Protein AF-A0A3P7EL48-F1 (afdb_monomer)

InterPro domains:
  IPR023753 FAD/NAD(P)-binding domain [PF07992] (9-101)
  IPR023753 FAD/NAD(P)-binding domain [PF07992] (295-344)
  IPR036188 FAD/NAD(P)-binding domain superfamily [G3DSA:3.50.50.60] (10-26)
  IPR036188 FAD/NAD(P)-binding domain superfamily [G3DSA:3.50.50.60] (27-103)
  IPR036188 FAD/NAD(P)-binding domain superfamily [G3DSA:3.50.50.60] (239-256)
  IPR036188 FAD/NAD(P)-binding domain superfamily [G3DSA:3.50.50.60] (257-352)
  IPR036188 FAD/NAD(P)-binding domain superfamily [SSF51905] (9-351)
  IPR050260 FAD-dependent oxidoreductase [PTHR43429] (9-381)

Solvent-accessible surface area (backbone atoms only — not comparable to full-atom values): 25720 Å² total; per-residue (Å²): 119,47,68,42,90,94,37,65,92,62,54,45,83,68,87,62,49,72,47,65,60,24,55,32,67,44,57,87,55,77,93,39,94,52,50,42,54,70,56,24,55,54,38,48,52,52,50,42,61,59,34,39,75,20,58,31,34,36,35,37,32,43,40,69,68,29,50,39,50,68,58,58,50,36,26,29,30,36,40,36,36,21,68,40,94,51,58,36,57,91,77,34,55,66,67,59,29,51,51,44,53,54,52,28,53,54,51,53,54,50,65,52,62,60,74,82,78,73,80,94,71,80,86,76,70,78,80,79,82,91,75,80,79,83,49,70,40,75,62,73,95,80,73,100,66,96,66,93,49,82,35,74,63,60,93,83,72,41,78,77,51,60,73,68,67,71,69,50,68,63,59,95,65,65,64,66,97,59,78,46,44,23,59,40,61,81,67,69,57,90,45,44,65,44,78,44,60,64,24,48,81,69,46,79,30,46,58,66,55,42,68,72,65,73,66,66,67,64,54,56,58,100,92,41,64,51,61,60,89,88,58,78,89,78,43,76,28,32,39,33,30,70,78,74,53,25,40,63,19,62,36,35,40,31,34,70,48,63,30,24,31,62,43,77,44,89,58,97,62,82,77,77,78,68,77,64,99,45,87,76,62,47,78,46,53,69,88,66,58,64,46,62,48,54,71,92,79,33,26,18,40,28,15,44,86,48,18,32,33,70,35,88,51,36,28,30,19,29,39,20,28,28,86,60,47,81,83,69,56,94,68,67,76,93,66,87,40,71,66,51,25,51,52,35,39,54,43,28,54,45,24,58,52,25,57,71,76,76,46,81,54,81,74,63,68,67,79,79,58,45,75,46,74,52,66,52,60,91,32,46,41,53,41,62,67,64,53,82,70,50,61,78,70,73,60,86,74,77,72,57,75,61,69,99,69,72,100,69,88,78,78,79,88,83,82,88,83,77,80,80,80,78,78,80,81,138

Sequence (426 aa):
MVHLVRRPNQPLKYGRICIATGGVPRPIIPHHPLVLTLRDTESVTHFRSRLSSARRVVLVGNGGIATEVAYEIKGCQVIWVVKHENISVPFLDPAASQFLLQSGLAKRQRATGGAANVGNGNGKSETAPLIRTLRYTLANRNSGGSTFQLVPAHDGTGAKEASKSTGSALGPDWTQGQRFAGIMEEGTLNRPLKVVYKCQVDQILSPSEFAESGDTAVESDSEGPLLPSVCPKSWPLYVRLSNGECYGADFVISAIGVEANLISSTSTAFPTFAVPSAPCPVVLEAQDGIATASIAEGGGVVVNEMMQSSVPEVYAAGDCAFAGWRPKAPHWFQMRLWSQARQTAFQAAKSMFYHTIGEEAPLDFSFEIFTHVTHFFGFKLHLPQLPNYVMHFGIILFIIFTHTKTQSWHRAEWFQRRGNECMGKS

Secondary structure (DSSP, 8-state):
-EEETTEEEEEEP-SSEEE---EEE--SSTT-TTEEE--BHHHHHHHHHHHTT-SEEEEE--SHHHHHHHHH-BSSEEEEE-SSSSTTTTT--HHHHHHHHHHHHHHHHHHHHGGGS--S-----PPPPS-----EEEPPS-SS-----EEE--TTTGGGTTTT---PBP-TTTTTT---B-SSPTTS-S-SEEEE-S--EEEEE-HHHHHHHT--B--EETTEESS-TTS----SEEEEETTS-EEEESEEEE-S-EEESEEEE-SSS-------SSSSPEEEEGGG---B--GGGT--EEE-TTSB-SSTTEEE-GGGEEE--SSPPTT------HHHHHHHHHHHHHHHHHHHHT-PPPPPGGGTS-EEEEEETTEEEEEE---GGGGGGT-------B-SSS---------SSSSSSSSS--

pLDDT: mean 74.4, std 23.66, range [23.0, 98.62]

Nearest PDB structures (foldseek):
  8orj-assembly1_B  TM=9.107E-01  e=1.467E-26  Homo sapiens
  6zk7-assembly1_AAAA  TM=7.798E-01  e=2.783E-20  Homo sapiens
  4h4p-assembly1_A  TM=7.765E-01  e=6.259E-09  Acidovorax sp. KKS102
  1ebd-assembly1_B  TM=7.783E-01  e=4.380E-07  Geobacillus stearothermophilus
  3lsk-assembly1_C  TM=3.151E-01  e=1.899E+00  Trametes ochracea

Foldseek 3Di:
DAADPVHNPDGDDDQFDAAEQAWDFDWPDPPDPQEAEAWWPVSVVVLLVLQAAWAEEEEEAQADVSLAVLLQEFQHAYAYEEQAPFHNQQFDDRVRRVVLVVLLLVVLLCVLPVPPDDDDDDDDPDDDDPDDPFDWDFPDPPDDDPDTDTDGDDPPPCPVVVVVDTDDTDAQCNCPPPHNYYNHDRNQFPRRYDYDYNKHFPDKDAPVRCVVVPADADQADPVGGRHPPPDDPDARIWTQMPVRHIHGTPGYYYPHDIAALEAEPPDPDDDPCPPPSGPPGHYDYPVNQFDWDDVVLRIAGEAELLQATSDRSYGYAANRYDDPYPPDDPFDDDDRHPVRRVQRVVSNVQQNVQVVVVHGRDHDCCRVWPWDWHAGSNWIFIGISGPPVCVVVVPDDDRDTDDPDDPDPPDPPDDDPPPPPPPDDD

Radius of gyration: 24.63 Å; Cα contacts (8 Å, |Δi|>4): 661; chains: 1; bounding box: 68×72×70 Å

Mean predicted aligned error: 13.14 Å

Structure (mmCIF, N/CA/C/O backbone):
data_AF-A0A3P7EL48-F1
#
_entry.id   AF-A0A3P7EL48-F1
#
loop_
_atom_site.group_PDB
_atom_site.id
_atom_site.type_symbol
_atom_site.label_atom_id
_atom_site.label_alt_id
_atom_site.label_comp_id
_atom_site.label_asym_id
_atom_site.label_entity_id
_atom_site.label_seq_id
_atom_site.pdbx_PDB_ins_code
_atom_site.Cartn_x
_atom_site.Cartn_y
_atom_site.Cartn_z
_atom_site.occupancy
_atom_site.B_iso_or_equiv
_atom_site.auth_seq_id
_atom_site.auth_comp_id
_atom_site.auth_asym_id
_atom_site.auth_atom_id
_atom_site.pdbx_PDB_model_num
ATOM 1 N N . MET A 1 1 ? 17.675 -15.674 -21.363 1.00 86.44 1 MET A N 1
ATOM 2 C CA . MET A 1 1 ? 16.658 -16.759 -21.433 1.00 86.44 1 MET A CA 1
ATOM 3 C C . MET A 1 1 ? 15.701 -16.590 -20.265 1.00 86.44 1 MET A C 1
ATOM 5 O O . MET A 1 1 ? 16.133 -16.055 -19.260 1.00 86.44 1 MET A O 1
ATOM 9 N N . VAL A 1 2 ? 14.442 -17.026 -20.359 1.00 86.81 2 VAL A N 1
ATOM 10 C CA . VAL A 1 2 ? 13.532 -17.059 -19.195 1.00 86.81 2 VAL A CA 1
ATOM 11 C C . VAL A 1 2 ? 13.214 -18.499 -18.830 1.00 86.81 2 VAL A C 1
ATOM 13 O O . VAL A 1 2 ? 12.653 -19.233 -19.644 1.00 86.81 2 VAL A O 1
ATOM 16 N N . HIS A 1 3 ? 13.531 -18.890 -17.600 1.00 86.50 3 HIS A N 1
ATOM 17 C CA . HIS A 1 3 ? 13.187 -20.200 -17.061 1.00 86.50 3 HIS A CA 1
ATOM 18 C C . HIS A 1 3 ? 11.850 -20.114 -16.329 1.00 86.50 3 HIS A C 1
ATOM 20 O O . HIS A 1 3 ? 11.686 -19.361 -15.373 1.00 86.50 3 HIS A O 1
ATOM 26 N N . LEU A 1 4 ? 10.864 -20.880 -16.791 1.00 84.44 4 LEU A N 1
ATOM 27 C CA . LEU A 1 4 ? 9.574 -20.965 -16.116 1.00 84.44 4 LEU A CA 1
ATOM 28 C C . LEU A 1 4 ? 9.647 -22.055 -15.049 1.00 84.44 4 LEU A C 1
ATOM 30 O O . LEU A 1 4 ? 10.022 -23.181 -15.364 1.00 84.44 4 LEU A O 1
ATOM 34 N N . VAL A 1 5 ? 9.196 -21.769 -13.824 1.00 78.75 5 VAL A N 1
ATOM 35 C CA . VAL A 1 5 ? 9.217 -22.729 -12.696 1.00 78.75 5 VAL A CA 1
ATOM 36 C C . VAL A 1 5 ? 8.576 -24.074 -13.061 1.00 78.75 5 VAL A C 1
ATOM 38 O O . VAL A 1 5 ? 9.077 -25.130 -12.697 1.00 78.75 5 VAL A O 1
ATOM 41 N N . ARG A 1 6 ? 7.485 -24.058 -13.838 1.00 79.62 6 ARG A N 1
ATOM 42 C CA . ARG A 1 6 ? 6.788 -25.282 -14.278 1.00 79.62 6 ARG A CA 1
ATOM 43 C C . ARG A 1 6 ? 7.460 -26.003 -15.454 1.00 79.62 6 ARG A C 1
ATOM 45 O O . ARG A 1 6 ? 7.036 -27.099 -15.803 1.00 79.62 6 ARG A O 1
ATOM 52 N N . ARG A 1 7 ? 8.438 -25.379 -16.117 1.00 84.06 7 ARG A N 1
ATOM 53 C CA . ARG A 1 7 ? 9.150 -25.900 -17.299 1.00 84.06 7 ARG A CA 1
ATOM 54 C C . ARG A 1 7 ? 10.636 -25.488 -17.266 1.00 84.06 7 ARG A C 1
ATOM 56 O O . ARG A 1 7 ? 11.090 -24.803 -18.184 1.00 84.06 7 ARG A O 1
ATOM 63 N N . PRO A 1 8 ? 11.408 -25.898 -16.241 1.00 78.56 8 PRO A N 1
ATOM 64 C CA . PRO A 1 8 ? 12.780 -25.416 -16.042 1.00 78.56 8 PRO A CA 1
ATOM 65 C C . PRO A 1 8 ? 13.714 -25.789 -17.203 1.00 78.56 8 PRO A C 1
ATOM 67 O O . PRO A 1 8 ? 14.581 -25.004 -17.582 1.00 78.56 8 PRO A O 1
ATOM 70 N N . ASN A 1 9 ? 13.464 -26.947 -17.825 1.00 88.25 9 ASN A N 1
ATOM 71 C CA . ASN A 1 9 ? 14.256 -27.497 -18.929 1.00 88.25 9 ASN A CA 1
ATOM 72 C C . ASN A 1 9 ? 13.813 -27.004 -20.320 1.00 88.25 9 ASN A C 1
ATOM 74 O O . ASN A 1 9 ? 14.367 -27.433 -21.327 1.00 88.25 9 ASN A O 1
ATOM 78 N N . GLN A 1 10 ? 12.798 -26.139 -20.402 1.00 89.75 10 GLN A N 1
ATOM 79 C CA . GLN A 1 10 ? 12.316 -25.562 -21.663 1.00 89.75 10 GLN A CA 1
ATOM 80 C C . GLN A 1 10 ? 12.237 -24.036 -21.537 1.00 89.75 10 GLN A C 1
ATOM 82 O O . GLN A 1 10 ? 11.141 -23.472 -21.455 1.00 89.75 10 GLN A O 1
ATOM 87 N N . PRO A 1 11 ? 13.396 -23.359 -21.475 1.00 89.06 11 PRO A N 1
ATOM 88 C CA . PRO A 1 11 ? 13.432 -21.918 -21.310 1.00 89.06 11 PRO A CA 1
ATOM 89 C C . PRO A 1 11 ? 12.919 -21.182 -22.551 1.00 89.06 11 PRO A C 1
ATOM 91 O O . PRO A 1 11 ? 13.138 -21.599 -23.692 1.00 89.06 11 PRO A O 1
ATOM 94 N N . LEU A 1 12 ? 12.277 -20.038 -22.326 1.00 90.69 12 LEU A N 1
ATOM 95 C CA . LEU A 1 12 ? 11.834 -19.145 -23.388 1.00 90.69 12 LEU A CA 1
ATOM 96 C C . LEU A 1 12 ? 13.003 -18.284 -23.879 1.00 90.69 12 LEU A C 1
ATOM 98 O O . LEU A 1 12 ? 13.719 -17.656 -23.091 1.00 90.69 12 LEU A O 1
ATOM 102 N N . LYS A 1 13 ? 13.167 -18.242 -25.203 1.00 92.69 13 LYS A N 1
ATOM 103 C CA . LYS A 1 13 ? 14.054 -17.300 -25.892 1.00 92.69 13 LYS A CA 1
ATOM 104 C C . LYS A 1 13 ? 13.316 -15.981 -26.090 1.00 92.69 13 LYS A C 1
ATOM 106 O O . LYS A 1 13 ? 12.135 -15.980 -26.424 1.00 92.69 13 LYS A O 1
ATOM 111 N N . TYR A 1 14 ? 14.023 -14.874 -25.925 1.00 92.94 14 TYR A N 1
ATOM 112 C CA . TYR A 1 14 ? 13.526 -13.540 -26.236 1.00 92.94 14 TYR A CA 1
ATOM 113 C C . TYR A 1 14 ? 14.597 -12.780 -27.011 1.00 92.94 14 TYR A C 1
ATOM 115 O O . TYR A 1 14 ? 15.785 -13.007 -26.796 1.00 92.94 14 TYR A O 1
ATOM 123 N N . GLY A 1 15 ? 14.171 -11.888 -27.906 1.00 93.12 15 GLY A N 1
ATOM 124 C CA . GLY A 1 15 ? 15.061 -10.857 -28.445 1.00 93.12 15 GLY A CA 1
ATOM 125 C C . GLY A 1 15 ? 15.223 -9.721 -27.439 1.00 93.12 15 GLY A C 1
ATOM 126 O O . GLY A 1 15 ? 16.333 -9.327 -27.117 1.00 93.12 15 GLY A O 1
ATOM 127 N N . ARG A 1 16 ? 14.101 -9.249 -26.884 1.00 93.94 16 ARG A N 1
ATOM 128 C CA . ARG A 1 16 ? 14.040 -8.282 -25.781 1.00 93.94 16 ARG A CA 1
ATOM 129 C C . ARG A 1 16 ? 12.898 -8.647 -24.843 1.00 93.94 16 ARG A C 1
ATOM 131 O O . ARG A 1 16 ? 11.916 -9.248 -25.283 1.00 93.94 16 ARG A O 1
ATOM 138 N N . ILE A 1 17 ? 13.013 -8.277 -23.576 1.00 95.44 17 ILE A N 1
ATOM 139 C CA . ILE A 1 17 ? 12.009 -8.568 -22.553 1.00 95.44 17 ILE A CA 1
ATOM 140 C C . ILE A 1 17 ? 11.779 -7.356 -21.656 1.00 95.44 17 ILE A C 1
ATOM 142 O O . ILE A 1 17 ? 12.713 -6.629 -21.340 1.00 95.44 17 ILE A O 1
ATOM 146 N N . CYS A 1 18 ? 10.532 -7.154 -21.232 1.00 95.94 18 CYS A N 1
ATOM 147 C CA . CYS A 1 18 ? 10.174 -6.173 -20.216 1.00 95.94 18 CYS A CA 1
ATOM 148 C C . CYS A 1 18 ? 9.640 -6.894 -18.973 1.00 95.94 18 CYS A C 1
ATOM 150 O O . CYS A 1 18 ? 8.696 -7.682 -19.061 1.00 95.94 18 CYS A O 1
ATOM 152 N N . ILE A 1 19 ? 10.250 -6.627 -17.820 1.00 93.94 19 ILE A N 1
ATOM 153 C CA . ILE A 1 19 ? 9.810 -7.104 -16.512 1.00 93.94 19 ILE A CA 1
ATOM 154 C C . ILE A 1 19 ? 8.735 -6.141 -16.002 1.00 93.94 19 ILE A C 1
ATOM 156 O O . ILE A 1 19 ? 9.000 -4.964 -15.768 1.00 93.94 19 ILE A O 1
ATOM 160 N N . ALA A 1 20 ? 7.519 -6.653 -15.829 1.00 92.69 20 ALA A N 1
ATOM 161 C CA . ALA A 1 20 ? 6.360 -5.896 -15.354 1.00 92.69 20 ALA A CA 1
ATOM 162 C C . ALA A 1 20 ? 5.613 -6.671 -14.252 1.00 92.69 20 ALA A C 1
ATOM 164 O O . ALA A 1 20 ? 4.391 -6.805 -14.279 1.00 92.69 20 ALA A O 1
ATOM 165 N N . THR A 1 21 ? 6.356 -7.228 -13.289 1.00 89.31 21 THR A N 1
ATOM 166 C CA . THR A 1 21 ? 5.810 -8.053 -12.192 1.00 89.31 21 THR A CA 1
ATOM 167 C C . THR A 1 21 ? 5.089 -7.249 -11.114 1.00 89.31 21 THR A C 1
ATOM 169 O O . THR A 1 21 ? 4.461 -7.824 -10.222 1.00 89.31 21 THR A O 1
ATOM 172 N N . GLY A 1 22 ? 5.153 -5.919 -11.197 1.00 89.31 22 GLY A N 1
ATOM 173 C CA . GLY A 1 22 ? 4.486 -5.019 -10.273 1.00 89.31 22 GLY A CA 1
ATOM 174 C C . GLY A 1 22 ? 5.098 -5.053 -8.874 1.00 89.31 22 GLY A C 1
ATOM 175 O O . GLY A 1 22 ? 6.293 -5.280 -8.694 1.00 89.31 22 GLY A O 1
ATOM 176 N N . GLY A 1 23 ? 4.270 -4.754 -7.879 1.00 86.44 23 GLY A N 1
ATOM 177 C CA . GLY A 1 23 ? 4.673 -4.640 -6.489 1.00 86.44 23 GLY A CA 1
ATOM 178 C C . GLY A 1 23 ? 3.814 -5.493 -5.570 1.00 86.44 23 GLY A C 1
ATOM 179 O O . GLY A 1 23 ? 2.730 -5.946 -5.941 1.00 86.44 23 GLY A O 1
ATOM 180 N N . VAL A 1 24 ? 4.317 -5.696 -4.363 1.00 86.12 24 VAL A N 1
ATOM 181 C CA . VAL A 1 24 ? 3.756 -6.577 -3.339 1.00 86.12 24 VAL A CA 1
ATOM 182 C C . VAL A 1 24 ? 3.551 -5.764 -2.069 1.00 86.12 24 VAL A C 1
ATOM 184 O O . VAL A 1 24 ? 4.421 -4.964 -1.727 1.00 86.12 24 VAL A O 1
ATOM 187 N N . PRO A 1 25 ? 2.413 -5.873 -1.368 1.00 87.88 25 PRO A N 1
ATOM 188 C CA . PRO A 1 25 ? 2.231 -5.154 -0.114 1.00 87.88 25 PRO A CA 1
ATOM 189 C C . PRO A 1 25 ? 3.301 -5.532 0.902 1.00 87.88 25 PRO A C 1
ATOM 191 O O . PRO A 1 25 ? 3.636 -6.707 1.033 1.00 87.88 25 PRO A O 1
ATOM 194 N N . ARG A 1 26 ? 3.774 -4.548 1.666 1.00 85.19 26 ARG A N 1
ATOM 195 C CA . ARG A 1 26 ? 4.601 -4.791 2.848 1.00 85.19 26 ARG A CA 1
ATOM 196 C C . ARG A 1 26 ? 3.670 -5.051 4.039 1.00 85.19 26 ARG A C 1
ATOM 198 O O . ARG A 1 26 ? 3.083 -4.087 4.534 1.00 85.19 26 ARG A O 1
ATOM 205 N N . PRO A 1 27 ? 3.477 -6.301 4.500 1.00 84.94 27 PRO A N 1
ATOM 206 C CA . PRO A 1 27 ? 2.667 -6.552 5.683 1.00 84.94 27 PRO A CA 1
ATOM 207 C C . PRO A 1 27 ? 3.401 -6.051 6.929 1.00 84.94 27 PRO A C 1
ATOM 209 O O . PRO A 1 27 ? 4.622 -6.152 7.025 1.00 84.94 27 PRO A O 1
ATOM 212 N N . ILE A 1 28 ? 2.652 -5.543 7.906 1.00 89.94 28 ILE A N 1
ATOM 213 C CA . ILE A 1 28 ? 3.234 -5.138 9.192 1.00 89.94 28 ILE A CA 1
ATOM 214 C C . ILE A 1 28 ? 3.758 -6.331 9.996 1.00 89.94 28 ILE A C 1
ATOM 216 O O . ILE A 1 28 ? 4.789 -6.224 10.648 1.00 89.94 28 ILE A O 1
ATOM 220 N N . ILE A 1 29 ? 3.071 -7.472 9.895 1.00 88.50 29 ILE A N 1
ATOM 221 C CA . ILE A 1 29 ? 3.536 -8.773 10.372 1.00 88.50 29 ILE A CA 1
ATOM 222 C C . ILE A 1 29 ? 3.295 -9.774 9.237 1.00 88.50 29 ILE A C 1
ATOM 224 O O . ILE A 1 29 ? 2.134 -10.040 8.903 1.00 88.50 29 ILE A O 1
ATOM 228 N N . PRO A 1 30 ? 4.354 -10.302 8.600 1.00 83.06 30 PRO A N 1
ATOM 229 C CA . PRO A 1 30 ? 4.220 -11.317 7.564 1.00 83.06 30 PRO A CA 1
ATOM 230 C C . PRO A 1 30 ? 3.468 -12.557 8.065 1.00 83.06 30 PRO A C 1
ATOM 232 O O . PRO A 1 30 ? 3.647 -12.981 9.202 1.00 83.06 30 PRO A O 1
ATOM 235 N N . HIS A 1 31 ? 2.642 -13.152 7.201 1.00 81.56 31 HIS A N 1
ATOM 236 C CA . HIS A 1 31 ? 1.934 -14.423 7.434 1.00 81.56 31 HIS A CA 1
ATOM 237 C C . HIS A 1 31 ? 0.971 -14.475 8.637 1.00 81.56 31 HIS A C 1
ATOM 239 O O . HIS A 1 31 ? 0.476 -15.552 8.970 1.00 81.56 31 HIS A O 1
ATOM 245 N N . HIS A 1 32 ? 0.644 -13.345 9.270 1.00 88.94 32 HIS A N 1
ATOM 246 C CA . HIS A 1 32 ? -0.312 -13.334 10.375 1.00 88.94 32 HIS A CA 1
ATOM 247 C C . HIS A 1 32 ? -1.763 -13.475 9.859 1.00 88.94 32 HIS A C 1
ATOM 249 O O . HIS A 1 32 ? -2.198 -12.662 9.041 1.00 88.94 32 HIS A O 1
ATOM 255 N N . PRO A 1 33 ? -2.567 -14.437 10.358 1.00 91.88 33 PRO A N 1
ATOM 256 C CA . PRO A 1 33 ? -3.883 -14.772 9.789 1.00 91.88 33 PRO A CA 1
ATOM 257 C C . PRO A 1 33 ? -4.939 -13.666 9.944 1.00 91.88 33 PRO A C 1
ATOM 259 O O . PRO A 1 33 ? -5.943 -13.652 9.236 1.00 91.88 33 PRO A O 1
ATOM 262 N N . LEU A 1 34 ? -4.724 -12.740 10.881 1.00 95.31 34 LEU A N 1
ATOM 263 C CA . LEU A 1 34 ? -5.598 -11.587 11.122 1.00 95.31 34 LEU A CA 1
ATOM 264 C C . LEU A 1 34 ? -4.979 -10.254 10.671 1.00 95.31 34 LEU A C 1
ATOM 266 O O . LEU A 1 34 ? -5.474 -9.199 11.055 1.00 95.31 34 LEU A O 1
ATOM 270 N N . VAL A 1 35 ? -3.896 -10.277 9.888 1.00 95.12 35 VAL A N 1
ATOM 271 C CA . VAL A 1 35 ? -3.328 -9.078 9.252 1.00 95.12 35 VAL A CA 1
ATOM 272 C C . VAL A 1 35 ? -3.535 -9.202 7.750 1.00 95.12 35 VAL A C 1
ATOM 274 O O . VAL A 1 35 ? -2.936 -10.048 7.094 1.00 95.12 35 VAL A O 1
ATOM 277 N N . LEU A 1 36 ? -4.395 -8.351 7.203 1.00 94.50 36 LEU A N 1
ATOM 278 C CA . LEU A 1 36 ? -4.738 -8.343 5.787 1.00 94.50 36 LEU A CA 1
ATOM 279 C C . LEU A 1 36 ? -4.002 -7.221 5.065 1.00 94.50 36 LEU A C 1
ATOM 281 O O . LEU A 1 36 ? -3.813 -6.134 5.607 1.00 94.50 36 LEU A O 1
ATOM 285 N N . THR A 1 37 ? -3.646 -7.461 3.813 1.00 92.50 37 THR A N 1
ATOM 286 C CA . THR A 1 37 ? -3.152 -6.445 2.881 1.00 92.50 37 THR A CA 1
ATOM 287 C C . THR A 1 37 ? -4.100 -6.349 1.688 1.00 92.50 37 THR A C 1
ATOM 289 O O . THR A 1 37 ? -4.911 -7.245 1.452 1.00 92.50 37 THR A O 1
ATOM 292 N N . LEU A 1 38 ? -4.025 -5.246 0.942 1.00 88.88 38 LEU A N 1
ATOM 293 C CA . LEU A 1 38 ? -4.830 -5.019 -0.260 1.00 88.88 38 LEU A CA 1
ATOM 294 C C . LEU A 1 38 ? -3.907 -4.756 -1.449 1.00 88.88 38 LEU A C 1
ATOM 296 O O . LEU A 1 38 ? -3.046 -3.877 -1.382 1.00 88.88 38 LEU A O 1
ATOM 300 N N . ARG A 1 39 ? -4.084 -5.514 -2.534 1.00 86.19 39 ARG A N 1
ATOM 301 C CA . ARG A 1 39 ? -3.292 -5.370 -3.768 1.00 86.19 39 ARG A CA 1
ATOM 302 C C . ARG A 1 39 ? -4.053 -5.665 -5.042 1.00 86.19 39 ARG A C 1
ATOM 304 O O . ARG A 1 39 ? -3.853 -4.963 -6.030 1.00 86.19 39 ARG A O 1
ATOM 311 N N . ASP A 1 40 ? -4.860 -6.713 -5.028 1.00 83.06 40 ASP A N 1
ATOM 312 C CA . ASP A 1 40 ? -5.534 -7.265 -6.197 1.00 83.06 40 ASP A CA 1
ATOM 313 C C . ASP A 1 40 ? -6.994 -7.632 -5.894 1.00 83.06 40 ASP A C 1
ATOM 315 O O . ASP A 1 40 ? -7.485 -7.523 -4.765 1.00 83.06 40 ASP A O 1
ATOM 319 N N . THR A 1 41 ? -7.710 -8.081 -6.919 1.00 82.19 41 THR A N 1
ATOM 320 C CA . THR A 1 41 ? -9.119 -8.482 -6.812 1.00 82.19 41 THR A CA 1
ATOM 321 C C . THR A 1 41 ? -9.376 -9.579 -5.771 1.00 82.19 41 THR A C 1
ATOM 323 O O . THR A 1 41 ? -10.458 -9.623 -5.181 1.00 82.19 41 THR A O 1
ATOM 326 N N . GLU A 1 42 ? -8.412 -10.475 -5.541 1.00 83.56 42 GLU A N 1
ATOM 327 C CA . GLU A 1 42 ? -8.547 -11.594 -4.600 1.00 83.56 42 GLU A CA 1
ATOM 328 C C . GLU A 1 42 ? -8.437 -11.085 -3.166 1.00 83.56 42 GLU A C 1
ATOM 330 O O . GLU A 1 42 ? -9.315 -11.355 -2.344 1.00 83.56 42 GLU A O 1
ATOM 335 N N . SER A 1 43 ? -7.436 -10.244 -2.898 1.00 87.44 43 SER A N 1
ATOM 336 C CA . SER A 1 43 ? -7.268 -9.571 -1.611 1.00 87.44 43 SER A CA 1
ATOM 337 C C . SER A 1 43 ? -8.481 -8.708 -1.243 1.00 87.44 43 SER A C 1
ATOM 339 O O . SER A 1 43 ? -8.923 -8.735 -0.096 1.00 87.44 43 SER A O 1
ATOM 341 N N . VAL A 1 44 ? -9.106 -8.023 -2.213 1.00 88.38 44 VAL A N 1
ATOM 342 C CA . VAL A 1 44 ? -10.346 -7.255 -1.992 1.00 88.38 44 VAL A CA 1
ATOM 343 C C . VAL A 1 44 ? -11.521 -8.169 -1.669 1.00 88.38 44 VAL A C 1
ATOM 345 O O . VAL A 1 44 ? -12.300 -7.874 -0.763 1.00 88.38 44 VAL A O 1
ATOM 348 N N . THR A 1 45 ? -11.656 -9.290 -2.377 1.00 86.88 45 THR A N 1
ATOM 349 C CA . THR A 1 45 ? -12.721 -10.268 -2.110 1.00 86.88 45 THR A CA 1
ATOM 350 C C . THR A 1 45 ? -12.570 -10.861 -0.710 1.00 86.88 45 THR A C 1
ATOM 352 O O . THR A 1 45 ? -13.540 -10.918 0.051 1.00 86.88 45 THR A O 1
ATOM 355 N N . HIS A 1 46 ? -11.344 -11.233 -0.337 1.00 89.62 46 HIS A N 1
ATOM 356 C CA . HIS A 1 46 ? -11.023 -11.735 0.992 1.00 89.62 46 HIS A CA 1
ATOM 357 C C . HIS A 1 46 ? -11.304 -10.687 2.077 1.00 89.62 46 HIS A C 1
ATOM 359 O O . HIS A 1 46 ? -11.997 -10.973 3.053 1.00 89.62 46 HIS A O 1
ATOM 365 N N . PHE A 1 47 ? -10.854 -9.448 1.870 1.00 93.69 47 PHE A N 1
ATOM 366 C CA . PHE A 1 47 ? -11.131 -8.328 2.764 1.00 93.69 47 PHE A CA 1
ATOM 367 C C . PHE A 1 47 ? -12.633 -8.101 2.963 1.00 93.69 47 PHE A C 1
ATOM 369 O O . PHE A 1 47 ? -13.081 -8.018 4.104 1.00 93.69 47 PHE A O 1
ATOM 376 N N . ARG A 1 48 ? -13.436 -8.076 1.890 1.00 93.62 48 ARG A N 1
ATOM 377 C CA . ARG A 1 48 ? -14.901 -7.926 1.982 1.00 93.62 48 ARG A CA 1
ATOM 378 C C . ARG A 1 48 ? -15.545 -9.054 2.782 1.00 93.62 48 ARG A C 1
ATOM 380 O O . ARG A 1 48 ? -16.417 -8.791 3.609 1.00 93.62 48 ARG A O 1
ATOM 387 N N . SER A 1 49 ? -15.108 -10.293 2.559 1.00 93.75 49 SER A N 1
ATOM 388 C CA . SER A 1 49 ? -15.602 -11.447 3.314 1.00 93.75 49 SER A CA 1
ATOM 389 C C . SER A 1 49 ? -15.314 -11.299 4.809 1.00 93.75 49 SER A C 1
ATOM 391 O O . SER A 1 49 ? -16.234 -11.435 5.613 1.00 93.75 49 SER A O 1
ATOM 393 N N . ARG A 1 50 ? -14.078 -10.949 5.184 1.00 95.19 50 ARG A N 1
ATOM 394 C CA . ARG A 1 50 ? -13.675 -10.753 6.588 1.00 95.19 50 ARG A CA 1
ATOM 395 C C . ARG A 1 50 ? -14.372 -9.556 7.230 1.00 95.19 50 ARG A C 1
ATOM 397 O O . ARG A 1 50 ? -14.772 -9.633 8.388 1.00 95.19 50 ARG A O 1
ATOM 404 N N . LEU A 1 51 ? -14.548 -8.474 6.474 1.00 96.75 51 LEU A N 1
ATOM 405 C CA . LEU A 1 51 ? -15.204 -7.261 6.946 1.00 96.75 51 LEU A CA 1
ATOM 406 C C . LEU A 1 51 ? -16.670 -7.510 7.308 1.00 96.75 51 LEU A C 1
ATOM 408 O O . LEU A 1 51 ? -17.113 -6.967 8.307 1.00 96.75 51 LEU A O 1
ATOM 412 N N . SER A 1 52 ? -17.393 -8.353 6.561 1.00 95.88 52 SER A N 1
ATOM 413 C CA . SER A 1 52 ? -18.843 -8.563 6.738 1.00 95.88 52 SER A CA 1
ATOM 414 C C . SER A 1 52 ? -19.284 -8.961 8.153 1.00 95.88 52 SER A C 1
ATOM 416 O O . SER A 1 52 ? -20.387 -8.615 8.570 1.00 95.88 52 SER A O 1
ATOM 418 N N . SER A 1 53 ? -18.420 -9.642 8.910 1.00 95.06 53 SER A N 1
ATOM 419 C CA . SER A 1 53 ? -18.666 -10.042 10.301 1.00 95.06 53 SER A CA 1
ATOM 420 C C . SER A 1 53 ? -17.953 -9.159 11.332 1.00 95.06 53 SER A C 1
ATOM 422 O O . SER A 1 53 ? -18.043 -9.426 12.527 1.00 95.06 53 SER A O 1
ATOM 424 N N . ALA A 1 54 ? -17.205 -8.145 10.895 1.00 96.62 54 ALA A N 1
ATOM 425 C CA . ALA A 1 54 ? -16.372 -7.324 11.762 1.00 96.62 54 ALA A CA 1
ATOM 426 C C . ALA A 1 54 ? -17.132 -6.123 12.330 1.00 96.62 54 ALA A C 1
ATOM 428 O O . ALA A 1 54 ? -17.918 -5.457 11.654 1.00 96.62 54 ALA A O 1
ATOM 429 N N . ARG A 1 55 ? -16.828 -5.823 13.588 1.00 95.38 55 ARG A N 1
ATOM 430 C CA . ARG A 1 55 ? -17.328 -4.696 14.379 1.00 95.38 55 ARG A CA 1
ATOM 431 C C . ARG A 1 55 ? -16.290 -3.589 14.463 1.00 95.38 55 ARG A C 1
ATOM 433 O O . ARG A 1 55 ? -16.656 -2.417 14.429 1.00 95.38 55 ARG A O 1
ATOM 440 N N . ARG A 1 56 ? -15.007 -3.949 14.553 1.00 97.12 56 ARG A N 1
ATOM 441 C CA . ARG A 1 56 ? -13.896 -2.996 14.592 1.00 97.12 56 ARG A CA 1
ATOM 442 C C . ARG A 1 56 ? -12.683 -3.548 13.858 1.00 97.12 56 ARG A C 1
ATOM 444 O O . ARG A 1 56 ? -12.301 -4.698 14.052 1.00 97.12 56 ARG A O 1
ATOM 451 N N . VAL A 1 57 ? -12.036 -2.697 13.074 1.00 98.38 57 VAL A N 1
ATOM 452 C CA . VAL A 1 57 ? -10.762 -2.988 12.412 1.00 98.38 57 VAL A CA 1
ATOM 453 C C . VAL A 1 57 ? -9.725 -1.935 12.779 1.00 98.38 57 VAL A C 1
ATOM 455 O O . VAL A 1 57 ? -10.055 -0.762 12.972 1.00 98.38 57 VAL A O 1
ATOM 458 N N . VAL A 1 58 ? -8.460 -2.346 12.840 1.00 98.62 58 VAL A N 1
ATOM 459 C CA . VAL A 1 58 ? -7.328 -1.415 12.936 1.00 98.62 58 VAL A CA 1
ATOM 460 C C . VAL A 1 58 ? -6.726 -1.253 11.548 1.00 98.62 58 VAL A C 1
ATOM 462 O O . VAL A 1 58 ? -6.254 -2.216 10.954 1.00 98.62 58 VAL A O 1
ATOM 465 N N . LEU A 1 59 ? -6.744 -0.037 11.018 1.00 98.50 59 LEU A N 1
ATOM 466 C CA . LEU A 1 59 ? -6.132 0.311 9.742 1.00 98.50 59 LEU A CA 1
ATOM 467 C C . LEU A 1 59 ? -4.782 0.980 10.000 1.00 98.50 59 LEU A C 1
ATOM 469 O O . LEU A 1 59 ? -4.723 2.002 10.675 1.00 98.50 59 LEU A O 1
ATOM 473 N N . VAL A 1 60 ? -3.706 0.440 9.433 1.00 98.06 60 VAL A N 1
ATOM 474 C CA . VAL A 1 60 ? -2.344 0.948 9.632 1.00 98.06 60 VAL A CA 1
ATOM 475 C C . VAL A 1 60 ? -1.762 1.429 8.313 1.00 98.06 60 VAL A C 1
ATOM 477 O O . VAL A 1 60 ? -1.620 0.650 7.371 1.00 98.06 60 VAL A O 1
ATOM 480 N N . GLY A 1 61 ? -1.366 2.697 8.260 1.00 95.06 61 GLY A N 1
ATOM 481 C CA . GLY A 1 61 ? -0.772 3.309 7.071 1.00 95.06 61 GLY A CA 1
ATOM 482 C C . GLY A 1 61 ? -1.397 4.659 6.758 1.00 95.06 61 GLY A C 1
ATOM 483 O O . GLY A 1 61 ? -2.485 4.959 7.222 1.00 95.06 61 GLY A O 1
ATOM 484 N N . ASN A 1 62 ? -0.708 5.494 5.982 1.00 92.81 62 ASN A N 1
ATOM 485 C CA . ASN A 1 62 ? -1.146 6.869 5.696 1.00 92.81 62 ASN A CA 1
ATOM 486 C C . ASN A 1 62 ? -1.099 7.212 4.196 1.00 92.81 62 ASN A C 1
ATOM 488 O O . ASN A 1 62 ? -0.997 8.378 3.825 1.00 92.81 62 ASN A O 1
ATOM 492 N N . GLY A 1 63 ? -1.063 6.183 3.342 1.00 87.75 63 GLY A N 1
ATOM 493 C CA . GLY A 1 63 ? -1.050 6.306 1.883 1.00 87.75 63 GLY A CA 1
ATOM 494 C C . GLY A 1 63 ? -2.447 6.164 1.270 1.00 87.75 63 GLY A C 1
ATOM 495 O O . GLY A 1 63 ? -3.428 6.017 1.990 1.00 87.75 63 GLY A O 1
ATOM 496 N N . GLY A 1 64 ? -2.529 6.147 -0.065 1.00 84.88 64 GLY A N 1
ATOM 497 C CA . GLY A 1 64 ? -3.802 6.262 -0.791 1.00 84.88 64 GLY A CA 1
ATOM 498 C C . GLY A 1 64 ? -4.770 5.126 -0.475 1.00 84.88 64 GLY A C 1
ATOM 499 O O . GLY A 1 64 ? -5.928 5.380 -0.167 1.00 84.88 64 GLY A O 1
ATOM 500 N N . ILE A 1 65 ? -4.257 3.890 -0.410 1.00 87.25 65 ILE A N 1
ATOM 501 C CA . ILE A 1 65 ? -5.040 2.709 -0.013 1.00 87.25 65 ILE A CA 1
ATOM 502 C C . ILE A 1 65 ? -5.649 2.904 1.380 1.00 87.25 65 ILE A C 1
ATOM 504 O O . ILE A 1 65 ? -6.830 2.643 1.573 1.00 87.25 65 ILE A O 1
ATOM 508 N N . ALA A 1 66 ? -4.863 3.377 2.354 1.00 92.38 66 ALA A N 1
ATOM 509 C CA . ALA A 1 66 ? -5.362 3.593 3.708 1.00 92.38 66 ALA A CA 1
ATOM 510 C C . ALA A 1 66 ? -6.449 4.676 3.726 1.00 92.38 66 ALA A C 1
ATOM 512 O O . ALA A 1 66 ? -7.513 4.474 4.301 1.00 92.38 66 ALA A O 1
ATOM 513 N N . THR A 1 67 ? -6.213 5.795 3.042 1.00 89.94 67 THR A N 1
ATOM 514 C CA . THR A 1 67 ? -7.169 6.902 2.974 1.00 89.94 67 THR A CA 1
ATOM 515 C C . THR A 1 67 ? -8.500 6.491 2.347 1.00 89.94 67 THR A C 1
ATOM 517 O O . THR A 1 67 ? -9.558 6.836 2.875 1.00 89.94 67 THR A O 1
ATOM 520 N N . GLU A 1 68 ? -8.468 5.724 1.258 1.00 88.12 68 GLU A N 1
ATOM 521 C CA . GLU A 1 68 ? -9.674 5.202 0.610 1.00 88.12 68 GLU A CA 1
ATOM 522 C C . GLU A 1 68 ? -10.399 4.207 1.523 1.00 88.12 68 GLU A C 1
ATOM 524 O O . GLU A 1 68 ? -11.586 4.371 1.799 1.00 88.12 68 GLU A O 1
ATOM 529 N N . VAL A 1 69 ? -9.683 3.233 2.092 1.00 91.12 69 VAL A N 1
ATOM 530 C CA . VAL A 1 69 ? -10.265 2.226 2.996 1.00 91.12 69 VAL A CA 1
ATOM 531 C C . VAL A 1 69 ? -10.914 2.867 4.225 1.00 91.12 69 VAL A C 1
ATOM 533 O O . VAL A 1 69 ? -12.027 2.489 4.595 1.00 91.12 69 VAL A O 1
ATOM 536 N N . ALA A 1 70 ? -10.266 3.859 4.843 1.00 91.94 70 ALA A N 1
ATOM 537 C CA . ALA A 1 70 ? -10.808 4.570 6.001 1.00 91.94 70 ALA A CA 1
ATOM 538 C C . ALA A 1 70 ? -12.176 5.207 5.702 1.00 91.94 70 ALA A C 1
ATOM 540 O O . ALA A 1 70 ? -13.047 5.264 6.579 1.00 91.94 70 ALA A O 1
ATOM 541 N N . TYR A 1 71 ? -12.372 5.671 4.463 1.00 87.25 71 TYR A N 1
ATOM 542 C CA . TYR A 1 71 ? -13.601 6.320 4.023 1.00 87.25 71 TYR A CA 1
ATOM 543 C C . TYR A 1 71 ? -14.669 5.361 3.471 1.00 87.25 71 TYR A C 1
ATOM 545 O O . TYR A 1 71 ? -15.862 5.623 3.646 1.00 87.25 71 TYR A O 1
ATOM 553 N N . GLU A 1 72 ? -14.284 4.252 2.853 1.00 88.75 72 GLU A N 1
ATOM 554 C CA . GLU A 1 72 ? -15.240 3.325 2.233 1.00 88.75 72 GLU A CA 1
ATOM 555 C C . GLU A 1 72 ? -15.887 2.356 3.228 1.00 88.75 72 GLU A C 1
ATOM 557 O O . GLU A 1 72 ? -17.017 1.912 3.019 1.00 88.75 72 GLU A O 1
ATOM 562 N N . ILE A 1 73 ? -15.207 2.039 4.336 1.00 92.31 73 ILE A N 1
ATOM 563 C CA . ILE A 1 73 ? -15.762 1.138 5.349 1.00 92.31 73 ILE A CA 1
ATOM 564 C C . ILE A 1 73 ? -16.979 1.776 6.036 1.00 92.31 73 ILE A C 1
ATOM 566 O O . ILE A 1 73 ? -16.907 2.871 6.601 1.00 92.31 73 ILE A O 1
ATOM 570 N N . LYS A 1 74 ? -18.088 1.035 6.039 1.00 91.62 74 LYS A N 1
ATOM 571 C CA . LYS A 1 74 ? -19.344 1.332 6.742 1.00 91.62 74 LYS A CA 1
ATOM 572 C C . LYS A 1 74 ? -19.705 0.183 7.684 1.00 91.62 74 LYS A C 1
ATOM 574 O O . LYS A 1 74 ? -19.196 -0.921 7.531 1.00 91.62 74 LYS A O 1
ATOM 579 N N . GLY A 1 75 ? -20.584 0.416 8.661 1.00 92.75 75 GLY A N 1
ATOM 580 C CA . GLY A 1 75 ? -21.059 -0.647 9.568 1.00 92.75 75 GLY A CA 1
ATOM 581 C C . GLY A 1 75 ? -19.953 -1.359 10.365 1.00 92.75 75 GLY A C 1
ATOM 582 O O . GLY A 1 75 ? -20.117 -2.495 10.794 1.00 92.75 75 GLY A O 1
ATOM 583 N N . CYS A 1 76 ? -18.797 -0.717 10.519 1.00 95.06 76 CYS A N 1
ATOM 584 C CA . CYS A 1 76 ? -17.634 -1.212 11.242 1.00 95.06 76 CYS A CA 1
ATOM 585 C C . CYS A 1 76 ? -16.844 0.005 11.727 1.00 95.06 76 CYS A C 1
ATOM 587 O O . CYS A 1 76 ? -16.685 0.968 10.973 1.00 95.06 76 CYS A O 1
ATOM 589 N N . GLN A 1 77 ? -16.362 -0.013 12.967 1.00 95.75 77 GLN A N 1
ATOM 590 C CA . GLN A 1 77 ? -15.476 1.032 13.460 1.00 95.75 77 GLN A CA 1
ATOM 591 C C . GLN A 1 77 ? -14.069 0.854 12.890 1.00 95.75 77 GLN A C 1
ATOM 593 O O . GLN A 1 77 ? -13.473 -0.215 12.985 1.00 95.75 77 GLN A O 1
ATOM 598 N N . VAL A 1 78 ? -13.504 1.933 12.366 1.00 97.38 78 VAL A N 1
ATOM 599 C CA . VAL A 1 78 ? -12.115 1.975 11.912 1.00 97.38 78 VAL A CA 1
ATOM 600 C C . VAL A 1 78 ? -11.278 2.746 12.927 1.00 97.38 78 VAL A C 1
ATOM 602 O O . VAL A 1 78 ? -11.523 3.931 13.158 1.00 97.38 78 VAL A O 1
ATOM 605 N N . ILE A 1 79 ? -10.273 2.089 13.507 1.00 98.12 79 ILE A N 1
ATOM 606 C CA . ILE A 1 79 ? -9.185 2.746 14.242 1.00 98.12 79 ILE A CA 1
ATOM 607 C C . ILE A 1 79 ? -8.025 2.935 13.263 1.00 98.12 79 ILE A C 1
ATOM 609 O O . ILE A 1 79 ? -7.343 1.978 12.903 1.00 98.12 79 ILE A O 1
ATOM 613 N N . TRP A 1 80 ? -7.835 4.156 12.778 1.00 98.19 80 TRP A N 1
ATOM 614 C CA . TRP A 1 80 ? -6.838 4.494 11.771 1.00 98.19 80 TRP A CA 1
ATOM 615 C C . TRP A 1 80 ? -5.552 5.009 12.421 1.00 98.19 80 TRP A C 1
ATOM 617 O O . TRP A 1 80 ? -5.492 6.131 12.914 1.00 98.19 80 TRP A O 1
ATOM 627 N N . VAL A 1 81 ? -4.518 4.177 12.413 1.00 98.31 81 VAL A N 1
ATOM 628 C CA . VAL A 1 81 ? -3.206 4.440 13.008 1.00 98.31 81 VAL A CA 1
ATOM 629 C C . VAL A 1 81 ? -2.297 5.103 11.977 1.00 98.31 81 VAL A C 1
ATOM 631 O O . VAL A 1 81 ? -1.962 4.504 10.945 1.00 98.31 81 VAL A O 1
ATOM 634 N N . VAL A 1 82 ? -1.862 6.331 12.268 1.00 96.31 82 VAL A N 1
ATOM 635 C CA . VAL A 1 82 ? -0.995 7.119 11.385 1.00 96.31 82 VAL A CA 1
ATOM 636 C C . VAL A 1 82 ? 0.253 7.611 12.122 1.00 96.31 82 VAL A C 1
ATOM 638 O O . VAL A 1 82 ? 0.182 8.225 13.183 1.00 96.31 82 VAL A O 1
ATOM 641 N N . LYS A 1 83 ? 1.428 7.401 11.509 1.00 94.69 83 LYS A N 1
ATOM 642 C CA . LYS A 1 83 ? 2.723 7.829 12.079 1.00 94.69 83 LYS A CA 1
ATOM 643 C C . LYS A 1 83 ? 2.925 9.346 12.108 1.00 94.69 83 LYS A C 1
ATOM 645 O O . LYS A 1 83 ? 3.829 9.830 12.776 1.00 94.69 83 LYS A O 1
ATOM 650 N N . HIS A 1 84 ? 2.122 10.086 11.351 1.00 94.25 84 HIS A N 1
ATOM 651 C CA . HIS A 1 84 ? 2.319 11.511 11.098 1.00 94.25 84 HIS A CA 1
ATOM 652 C C . HIS A 1 84 ? 1.325 12.360 11.898 1.00 94.25 84 HIS A C 1
ATOM 654 O O . HIS A 1 84 ? 0.405 11.834 12.523 1.00 94.25 84 HIS A O 1
ATOM 660 N N . GLU A 1 85 ? 1.500 13.682 11.854 1.00 93.00 85 GLU A N 1
ATOM 661 C CA . GLU A 1 85 ? 0.597 14.638 12.511 1.00 93.00 85 GLU 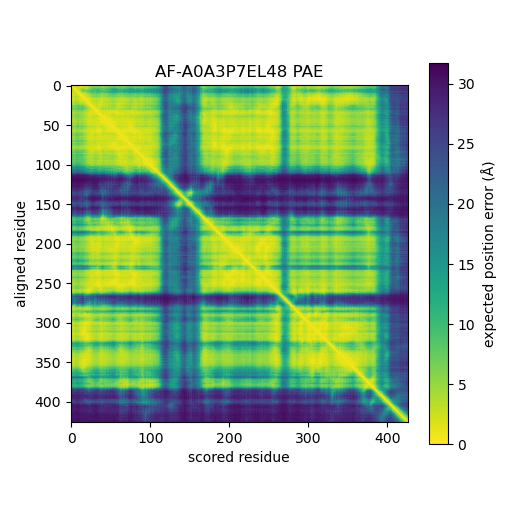A CA 1
ATOM 662 C C . GLU A 1 85 ? -0.745 14.799 11.786 1.00 93.00 85 GLU A C 1
ATOM 664 O O . GLU A 1 85 ? -1.712 15.249 12.385 1.00 93.00 85 GLU A O 1
ATOM 669 N N . ASN A 1 86 ? -0.797 14.433 10.501 1.00 91.69 86 ASN A N 1
ATOM 670 C CA . ASN A 1 86 ? -1.961 14.589 9.635 1.00 91.69 86 ASN A CA 1
ATOM 671 C C . ASN A 1 86 ? -2.192 13.319 8.804 1.00 91.69 86 ASN A C 1
ATOM 673 O O . ASN A 1 86 ? -1.286 12.497 8.621 1.00 91.69 86 ASN A O 1
ATOM 677 N N . ILE A 1 87 ? -3.409 13.159 8.286 1.00 91.81 87 ILE A N 1
ATOM 678 C CA . ILE A 1 87 ? -3.755 12.049 7.391 1.00 91.81 87 ILE A CA 1
ATOM 679 C C . ILE A 1 87 ? -3.270 12.307 5.961 1.00 91.81 87 ILE A C 1
ATOM 681 O O . ILE A 1 87 ? -3.164 13.445 5.533 1.00 91.81 87 ILE A O 1
ATOM 685 N N . SER A 1 88 ? -3.036 11.250 5.186 1.00 88.12 88 SER A N 1
ATOM 686 C CA . SER A 1 88 ? -2.721 11.314 3.748 1.00 88.12 88 SER A CA 1
ATOM 687 C C . SER A 1 88 ? -1.545 12.236 3.383 1.00 88.12 88 SER A C 1
ATOM 689 O O . SER A 1 88 ? -1.543 12.832 2.309 1.00 88.12 88 SER A O 1
ATOM 691 N N . VAL A 1 89 ? -0.527 12.327 4.248 1.00 86.12 89 VAL A N 1
ATOM 692 C CA . VAL A 1 89 ? 0.662 13.192 4.072 1.00 86.12 89 VAL A CA 1
ATOM 693 C C . VAL A 1 89 ? 1.354 13.073 2.707 1.00 86.12 89 VAL A C 1
ATOM 695 O O . VAL A 1 89 ? 1.808 14.101 2.209 1.00 86.12 89 VAL A O 1
ATOM 698 N N . PRO A 1 90 ? 1.430 11.892 2.054 1.00 79.38 90 PRO A N 1
ATOM 699 C CA . PRO A 1 90 ? 2.007 11.811 0.710 1.00 79.38 90 PRO A CA 1
ATOM 700 C C . PRO A 1 90 ? 1.262 12.638 -0.350 1.00 79.38 90 PRO A C 1
ATOM 702 O O . PRO A 1 90 ? 1.798 12.849 -1.432 1.00 79.38 90 PRO A O 1
ATOM 705 N N . PHE A 1 91 ? 0.031 13.070 -0.061 1.00 79.06 91 PHE A N 1
ATOM 706 C CA . PHE A 1 91 ? -0.865 13.721 -1.014 1.00 79.06 91 PHE A CA 1
ATOM 707 C C . PHE A 1 91 ? -1.395 15.074 -0.538 1.00 79.06 91 PHE A C 1
ATOM 709 O O . PHE A 1 91 ? -1.773 15.894 -1.366 1.00 79.06 91 PHE A O 1
ATOM 716 N N . LEU A 1 92 ? -1.484 15.300 0.773 1.00 83.25 92 LEU A N 1
ATOM 717 C CA . LEU A 1 92 ? -2.179 16.449 1.342 1.00 83.25 92 LEU A CA 1
ATOM 718 C C . LEU A 1 92 ? -1.278 17.243 2.281 1.00 83.25 92 LEU A C 1
ATOM 720 O O . LEU A 1 92 ? -0.531 16.679 3.084 1.00 83.25 92 LEU A O 1
ATOM 724 N N . ASP A 1 93 ? -1.434 18.563 2.237 1.00 83.62 93 ASP A N 1
ATOM 725 C CA . ASP A 1 93 ? -0.970 19.437 3.307 1.00 83.62 93 ASP A CA 1
ATOM 726 C C . ASP A 1 93 ? -1.880 19.312 4.558 1.00 83.62 93 ASP A C 1
ATOM 728 O O . ASP A 1 93 ? -2.970 18.718 4.494 1.00 83.62 93 ASP A O 1
ATOM 732 N N . PRO A 1 94 ? -1.465 19.847 5.722 1.00 87.25 94 PRO A N 1
ATOM 733 C CA . PRO A 1 94 ? -2.258 19.776 6.949 1.00 87.25 94 PRO A CA 1
ATOM 734 C C . PRO A 1 94 ? -3.667 20.381 6.832 1.00 87.25 94 PRO A C 1
ATOM 736 O O . PRO A 1 94 ? -4.625 19.817 7.363 1.00 87.25 94 PRO A O 1
ATOM 739 N N . ALA A 1 95 ? -3.822 21.497 6.115 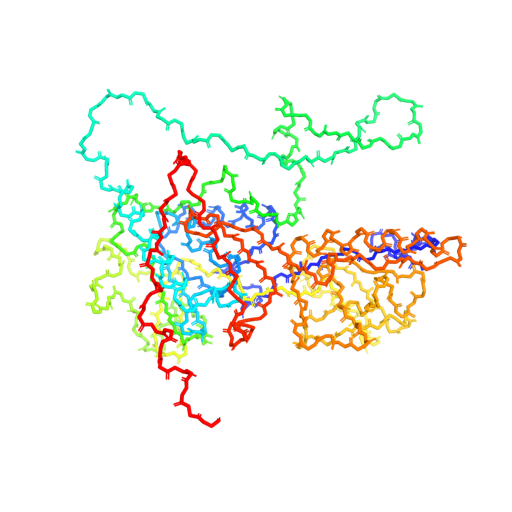1.00 85.19 95 ALA A N 1
ATOM 740 C CA . ALA A 1 95 ? -5.099 22.198 5.998 1.00 85.19 95 ALA A CA 1
ATOM 741 C C . ALA A 1 95 ? -6.099 21.403 5.143 1.00 85.19 95 ALA A C 1
ATOM 743 O O . ALA A 1 95 ? -7.249 21.206 5.544 1.00 85.19 95 ALA A O 1
ATOM 744 N N . ALA A 1 96 ? -5.653 20.878 4.000 1.00 85.12 96 ALA A N 1
ATOM 745 C CA . ALA A 1 96 ? -6.441 20.006 3.138 1.00 85.12 96 ALA A CA 1
ATOM 746 C C . ALA A 1 96 ? -6.827 18.706 3.860 1.00 85.12 96 ALA A C 1
ATOM 748 O O . ALA A 1 96 ? -7.969 18.250 3.752 1.00 85.12 96 ALA A O 1
ATOM 749 N N . SER A 1 97 ? -5.904 18.143 4.645 1.00 88.25 97 SER A N 1
ATOM 750 C CA . SER A 1 97 ? -6.143 16.952 5.471 1.00 88.25 97 SER A CA 1
ATOM 751 C C . SER A 1 97 ? -7.260 17.181 6.488 1.00 88.25 97 SER A C 1
ATOM 753 O O . SER A 1 97 ? -8.199 16.386 6.575 1.00 88.25 97 SER A O 1
ATOM 755 N N . GLN A 1 98 ? -7.191 18.294 7.224 1.00 88.00 98 GLN A N 1
ATOM 756 C CA . GLN A 1 98 ? -8.197 18.662 8.216 1.00 88.00 98 GLN A CA 1
ATOM 757 C C . GLN A 1 98 ? -9.566 18.903 7.567 1.00 88.00 98 GLN A C 1
ATOM 759 O O . GLN A 1 98 ? -10.574 18.365 8.033 1.00 88.00 98 GLN A O 1
ATOM 764 N N . PHE A 1 99 ? -9.599 19.661 6.467 1.00 87.44 99 PHE A N 1
ATOM 765 C CA . PHE A 1 99 ? -10.824 19.949 5.724 1.00 87.44 99 PHE A CA 1
ATOM 766 C C . PHE A 1 99 ? -11.524 18.672 5.243 1.00 87.44 99 PHE A C 1
ATOM 768 O O . PHE A 1 99 ? -12.738 18.521 5.419 1.00 87.44 99 PHE A O 1
ATOM 775 N N . LEU A 1 100 ? -10.770 17.744 4.648 1.00 84.75 100 LEU A N 1
ATOM 776 C CA . LEU A 1 100 ? -11.311 16.498 4.112 1.00 84.75 100 LEU A CA 1
ATOM 777 C C . LEU A 1 100 ? -11.848 15.582 5.209 1.00 84.75 100 LEU A C 1
ATOM 779 O O . LEU A 1 100 ? -12.941 15.034 5.051 1.00 84.75 100 LEU A O 1
ATOM 783 N N . LEU A 1 101 ? -11.134 15.462 6.331 1.00 85.75 101 LEU A N 1
ATOM 784 C CA . LEU A 1 101 ? -11.582 14.652 7.459 1.00 85.75 101 LEU A CA 1
ATOM 785 C C . LEU A 1 101 ? -12.894 15.195 8.041 1.00 85.75 101 LEU A C 1
ATOM 787 O O . LEU A 1 101 ? -13.866 14.449 8.171 1.00 85.75 101 LEU A O 1
ATOM 791 N N . GLN A 1 102 ? -12.961 16.500 8.319 1.00 85.69 102 GLN A N 1
ATOM 792 C CA . GLN A 1 102 ? -14.166 17.143 8.853 1.00 85.69 102 GLN A CA 1
ATOM 793 C C . GLN A 1 102 ? -15.349 17.025 7.885 1.00 85.69 102 GLN A C 1
ATOM 795 O O . GLN A 1 102 ? -16.450 16.628 8.274 1.00 85.69 102 GLN A O 1
ATOM 800 N N . SER A 1 103 ? -15.118 17.306 6.602 1.00 81.81 103 SER A N 1
ATOM 801 C CA . SER A 1 103 ? -16.153 17.233 5.569 1.00 81.81 103 SER A CA 1
ATOM 802 C C . SER A 1 103 ? -16.652 15.805 5.345 1.00 81.81 103 SER A C 1
ATOM 804 O O . SER A 1 103 ? -17.853 15.587 5.165 1.00 81.81 103 SER A O 1
ATOM 806 N N . GLY A 1 104 ? -15.747 14.825 5.369 1.00 77.00 104 GLY A N 1
ATOM 807 C CA . GLY A 1 104 ? -16.064 13.407 5.238 1.00 77.00 104 GLY A CA 1
ATOM 808 C C . GLY A 1 104 ? -16.908 12.889 6.400 1.00 77.00 104 GLY A C 1
ATOM 809 O O . GLY A 1 104 ? -17.932 12.241 6.171 1.00 77.00 104 GLY A O 1
ATOM 810 N N . LEU A 1 105 ? -16.532 13.233 7.637 1.00 75.56 105 LEU A N 1
ATOM 811 C CA . LEU A 1 105 ? -17.295 12.892 8.842 1.00 75.56 105 LEU A CA 1
ATOM 812 C C . LEU A 1 105 ? -18.688 13.541 8.829 1.00 75.56 105 LEU A C 1
ATOM 814 O O . LEU A 1 105 ? -19.688 12.854 9.042 1.00 75.56 105 LEU A O 1
ATOM 818 N N . ALA A 1 106 ? -18.785 14.823 8.467 1.00 74.88 106 ALA A N 1
ATOM 819 C CA . ALA A 1 106 ? -20.064 15.528 8.365 1.00 74.88 106 ALA A CA 1
ATOM 820 C C . ALA A 1 106 ? -20.976 14.970 7.254 1.00 74.88 106 ALA A C 1
ATOM 822 O O . ALA A 1 106 ? -22.203 14.975 7.383 1.00 74.88 106 ALA A O 1
ATOM 823 N N . LYS A 1 107 ? -20.414 14.494 6.133 1.00 71.94 107 LYS A N 1
ATOM 824 C CA . LYS A 1 107 ? -21.184 13.792 5.088 1.00 71.94 107 LYS A CA 1
ATOM 825 C C . LYS A 1 107 ? -21.736 12.460 5.603 1.00 71.94 107 LYS A C 1
ATOM 827 O O . LYS A 1 107 ? -22.906 12.174 5.361 1.00 71.94 107 LYS A O 1
ATOM 832 N N . ARG A 1 108 ? -20.933 11.683 6.341 1.00 71.25 108 ARG A N 1
ATOM 833 C CA . ARG A 1 108 ? -21.371 10.413 6.949 1.00 71.25 108 ARG A CA 1
ATOM 834 C C . ARG A 1 108 ? -22.526 10.622 7.932 1.00 71.25 108 ARG A C 1
ATOM 836 O O . ARG A 1 108 ? -23.537 9.943 7.813 1.00 71.25 108 ARG A O 1
ATOM 843 N N . GLN A 1 109 ? -22.420 11.613 8.818 1.00 66.81 109 GLN A N 1
ATOM 844 C CA . GLN A 1 109 ? -23.477 11.938 9.787 1.00 66.81 109 GLN A CA 1
ATOM 845 C C . GLN A 1 109 ? -24.785 12.397 9.119 1.00 66.81 109 GLN A C 1
ATOM 847 O O . GLN A 1 109 ? -25.877 12.030 9.552 1.00 66.81 109 GLN A O 1
ATOM 852 N N . ARG A 1 110 ? -24.702 13.173 8.029 1.00 66.12 110 ARG A N 1
ATOM 853 C CA . ARG A 1 110 ? -25.892 13.582 7.262 1.00 66.12 110 ARG A CA 1
ATOM 854 C C . ARG A 1 110 ? -26.570 12.411 6.553 1.00 66.12 110 ARG A C 1
ATOM 856 O O . ARG A 1 110 ? -27.796 12.372 6.507 1.00 66.12 110 ARG A O 1
ATOM 863 N N . ALA A 1 111 ? -25.796 11.462 6.028 1.00 61.44 111 ALA A N 1
ATOM 864 C CA . ALA A 1 111 ? -26.345 10.261 5.402 1.00 61.44 111 ALA A CA 1
ATOM 865 C C . ALA A 1 111 ? -27.121 9.389 6.406 1.00 61.44 111 ALA A C 1
ATOM 867 O O . ALA A 1 111 ? -28.160 8.842 6.051 1.00 61.44 111 ALA A O 1
ATOM 868 N N . THR A 1 112 ? -26.674 9.318 7.664 1.00 55.53 112 THR A N 1
ATOM 869 C CA . THR A 1 112 ? -27.357 8.561 8.727 1.00 55.53 112 THR A CA 1
ATOM 870 C C . THR A 1 112 ? -28.562 9.300 9.325 1.00 55.53 112 THR A C 1
ATOM 872 O O . THR A 1 112 ? -29.528 8.660 9.722 1.00 55.53 112 THR A O 1
ATOM 875 N N . GLY A 1 113 ? -28.551 10.640 9.365 1.00 47.91 113 GLY A N 1
ATOM 876 C CA . GLY A 1 113 ? -29.645 11.446 9.936 1.00 47.91 113 GLY A CA 1
ATOM 877 C C . GLY A 1 113 ? -30.845 11.697 9.006 1.00 47.91 113 GLY A C 1
ATOM 878 O O . GLY A 1 113 ? -31.933 12.010 9.480 1.00 47.91 113 GLY A O 1
ATOM 879 N N . GLY A 1 114 ? -30.681 11.555 7.685 1.00 38.81 114 GLY A N 1
ATOM 880 C CA . GLY A 1 114 ? -31.742 11.821 6.699 1.00 38.81 114 GLY A CA 1
ATOM 881 C C . GLY A 1 114 ? -32.794 10.714 6.538 1.00 38.81 114 GLY A C 1
ATOM 882 O O . GLY A 1 114 ? -33.799 10.930 5.866 1.00 38.81 114 GLY A O 1
ATOM 883 N N . ALA A 1 115 ? -32.589 9.541 7.143 1.00 42.66 115 ALA A N 1
ATOM 884 C CA . ALA A 1 115 ? -33.494 8.395 7.010 1.00 42.66 115 ALA A CA 1
ATOM 885 C C . ALA A 1 115 ? -34.716 8.447 7.950 1.00 42.66 115 ALA A C 1
ATOM 887 O O . ALA A 1 115 ? -35.635 7.648 7.796 1.00 42.66 115 ALA A O 1
ATOM 888 N N . ALA A 1 116 ? -34.762 9.386 8.901 1.00 38.88 116 ALA A N 1
ATOM 889 C CA . ALA A 1 116 ? -35.807 9.426 9.925 1.00 38.88 116 ALA A CA 1
ATOM 890 C C . ALA A 1 116 ? -37.079 10.202 9.529 1.00 38.88 116 ALA A C 1
ATOM 892 O O . ALA A 1 116 ? -38.006 10.254 10.330 1.00 38.88 116 ALA A O 1
ATOM 893 N N . ASN A 1 117 ? -37.156 10.830 8.344 1.00 36.75 117 ASN A N 1
ATOM 894 C CA . ASN A 1 117 ? -38.324 11.660 8.015 1.00 36.75 117 ASN A CA 1
ATOM 895 C C . ASN A 1 117 ? -38.556 11.905 6.510 1.00 36.75 117 ASN A C 1
ATOM 897 O O . ASN A 1 117 ? -38.601 13.050 6.076 1.00 36.75 117 ASN A O 1
ATOM 901 N N . VAL A 1 118 ? -38.731 10.860 5.691 1.00 36.09 118 VAL A N 1
ATOM 902 C CA . VAL A 1 118 ? -39.428 10.990 4.392 1.00 36.09 118 VAL A CA 1
ATOM 903 C C . VAL A 1 118 ? -40.181 9.696 4.084 1.00 36.09 118 VAL A C 1
ATOM 905 O O . VAL A 1 118 ? -39.581 8.643 3.882 1.00 36.09 118 VAL A O 1
ATOM 908 N N . GLY A 1 119 ? -41.511 9.786 4.050 1.00 31.77 119 GLY A N 1
ATOM 909 C CA . GLY A 1 119 ? -42.389 8.711 3.608 1.00 31.77 119 GLY A CA 1
ATOM 910 C C . GLY A 1 119 ? -42.206 8.358 2.128 1.00 31.77 119 GLY A C 1
ATOM 911 O O . GLY A 1 119 ? -41.874 9.203 1.303 1.00 31.77 119 GLY A O 1
ATOM 912 N N . ASN A 1 120 ? -42.441 7.077 1.846 1.00 37.59 120 ASN A N 1
ATOM 913 C CA . ASN A 1 120 ? -42.764 6.441 0.568 1.00 37.59 120 ASN A CA 1
ATOM 914 C C . ASN A 1 120 ? -42.463 7.249 -0.719 1.00 37.59 120 ASN A C 1
ATOM 916 O O . ASN A 1 120 ? -43.295 8.013 -1.206 1.00 37.59 120 ASN A O 1
ATOM 920 N N . GLY A 1 121 ? -41.291 7.017 -1.315 1.00 28.27 121 GLY A N 1
ATOM 921 C CA . GLY A 1 121 ? -40.935 7.540 -2.634 1.00 28.27 121 GLY A CA 1
ATOM 922 C C . GLY A 1 121 ? -39.722 6.816 -3.216 1.00 28.27 121 GLY A C 1
ATOM 923 O O . GLY A 1 121 ? -38.650 6.849 -2.621 1.00 28.27 121 GLY A O 1
ATOM 924 N N . ASN A 1 122 ? -39.932 6.150 -4.357 1.00 28.88 122 ASN A N 1
ATOM 925 C CA . ASN A 1 122 ? -38.999 5.357 -5.169 1.00 28.88 122 ASN A CA 1
ATOM 926 C C . ASN A 1 122 ? -37.498 5.519 -4.871 1.00 28.88 122 ASN A C 1
ATOM 928 O O . ASN A 1 122 ? -36.935 6.612 -4.976 1.00 28.88 122 ASN A O 1
ATOM 932 N N . GLY A 1 123 ? -36.850 4.373 -4.623 1.00 29.53 123 GLY A N 1
ATOM 933 C CA . GLY A 1 123 ? -35.410 4.228 -4.436 1.00 29.53 123 GLY A CA 1
ATOM 934 C C . GLY A 1 123 ? -34.610 4.991 -5.488 1.00 29.53 123 GLY A C 1
ATOM 935 O O . GLY A 1 123 ? -34.537 4.603 -6.655 1.00 29.53 123 GLY A O 1
ATOM 936 N N . LYS A 1 124 ? -33.992 6.094 -5.062 1.00 28.39 124 LYS A N 1
ATOM 937 C CA . LYS A 1 124 ? -32.995 6.800 -5.861 1.00 28.39 124 LYS A CA 1
ATOM 938 C C . LYS A 1 124 ? -31.755 5.918 -5.933 1.00 28.39 124 LYS A C 1
ATOM 940 O O . LYS A 1 124 ? -30.981 5.866 -4.984 1.00 28.39 124 LYS A O 1
ATOM 945 N N . SER A 1 125 ? -31.601 5.235 -7.066 1.00 29.03 125 SER A N 1
ATOM 946 C CA . SER A 1 125 ? -30.344 4.633 -7.508 1.00 29.03 125 SER A CA 1
ATOM 947 C C . SER A 1 125 ? -29.204 5.610 -7.237 1.00 29.03 125 SER A C 1
ATOM 949 O O . SER A 1 125 ? -29.234 6.747 -7.724 1.00 29.03 125 SER A O 1
ATOM 951 N N . GLU A 1 126 ? -28.199 5.169 -6.479 1.00 36.75 126 GLU A N 1
ATOM 952 C CA . GLU A 1 126 ? -26.887 5.806 -6.505 1.00 36.75 126 GLU A CA 1
ATOM 953 C C . GLU A 1 126 ? -26.482 5.964 -7.975 1.00 36.75 126 GLU A C 1
ATOM 955 O O . GLU A 1 126 ? -26.699 5.081 -8.810 1.00 36.75 126 GLU A O 1
ATOM 960 N N . THR A 1 127 ? -26.028 7.165 -8.317 1.00 31.50 127 THR A N 1
ATOM 961 C CA . THR A 1 127 ? -25.710 7.581 -9.681 1.00 31.50 127 THR A CA 1
ATOM 962 C C . THR A 1 127 ? -24.746 6.591 -10.325 1.00 31.50 127 THR A C 1
ATOM 964 O O . THR A 1 127 ? -23.634 6.411 -9.831 1.00 31.50 127 THR A O 1
ATOM 967 N N . ALA A 1 128 ? -25.171 5.969 -11.429 1.00 31.08 128 ALA A N 1
ATOM 968 C CA . ALA A 1 128 ? -24.328 5.093 -12.233 1.00 31.08 128 ALA A CA 1
ATOM 969 C C . ALA A 1 128 ? -23.034 5.826 -12.645 1.00 31.08 128 ALA A C 1
ATOM 971 O O . ALA A 1 128 ? -23.100 6.994 -13.047 1.00 31.08 128 ALA A O 1
ATOM 972 N N . PRO A 1 129 ? -21.859 5.186 -12.556 1.00 36.72 129 PRO A N 1
ATOM 973 C CA . PRO A 1 129 ? -20.611 5.891 -12.779 1.00 36.72 129 PRO A CA 1
ATOM 974 C C . PRO A 1 129 ? -20.334 6.123 -14.271 1.00 36.72 129 PRO A C 1
ATOM 976 O O . PRO A 1 129 ? -20.137 5.192 -15.051 1.00 36.72 129 PRO A O 1
ATOM 979 N N . LEU A 1 130 ? -20.265 7.402 -14.646 1.00 35.19 130 LEU A N 1
ATOM 980 C CA . LEU A 1 130 ? -19.642 7.897 -15.872 1.00 35.19 130 LEU A CA 1
ATOM 981 C C . LEU A 1 130 ? -18.129 8.015 -15.643 1.00 35.19 130 LEU A C 1
ATOM 983 O O . LEU A 1 130 ? -17.664 9.046 -15.176 1.00 35.19 130 LEU A O 1
ATOM 987 N N . ILE A 1 131 ? -17.394 6.939 -15.916 1.00 35.97 131 ILE A N 1
ATOM 988 C CA . ILE A 1 131 ? -16.054 6.869 -16.535 1.00 35.97 131 ILE A CA 1
ATOM 989 C C . ILE A 1 131 ? -15.762 5.366 -16.609 1.00 35.97 131 ILE A C 1
ATOM 991 O O . ILE A 1 131 ? -15.358 4.731 -15.641 1.00 35.97 131 ILE A O 1
ATOM 995 N N . ARG A 1 132 ? -16.055 4.764 -17.765 1.00 34.91 132 ARG A N 1
ATOM 996 C CA . ARG A 1 132 ? -15.643 3.391 -18.057 1.00 34.91 132 ARG A CA 1
ATOM 997 C C . ARG A 1 132 ? -14.196 3.453 -18.515 1.00 34.91 132 ARG A C 1
ATOM 999 O O . ARG A 1 132 ? -13.912 3.964 -19.596 1.00 34.91 132 ARG A O 1
ATOM 1006 N N . THR A 1 133 ? -13.278 2.933 -17.709 1.00 37.12 133 THR A N 1
ATOM 1007 C CA . THR A 1 133 ? -11.956 2.590 -18.233 1.00 37.12 133 THR A CA 1
ATOM 1008 C C . THR A 1 133 ? -12.184 1.518 -19.296 1.00 37.12 133 THR A C 1
ATOM 1010 O O . THR A 1 133 ? -12.682 0.440 -18.971 1.00 37.12 133 THR A O 1
ATOM 1013 N N . LEU A 1 134 ? -11.867 1.814 -20.561 1.00 32.06 134 LEU A N 1
ATOM 1014 C CA . LEU A 1 134 ? -11.921 0.833 -21.644 1.00 32.06 134 LEU A CA 1
ATOM 1015 C C . LEU A 1 134 ? -10.959 -0.306 -21.292 1.00 32.06 134 LEU A C 1
ATOM 1017 O O . LEU A 1 134 ? -9.740 -0.158 -21.379 1.00 32.06 134 LEU A O 1
ATOM 1021 N N . ARG A 1 135 ? -11.507 -1.434 -20.843 1.00 38.09 135 ARG A N 1
ATOM 1022 C CA . ARG A 1 135 ? -10.750 -2.674 -20.692 1.00 38.09 135 ARG A CA 1
ATOM 1023 C C . ARG A 1 135 ? -10.634 -3.280 -22.082 1.00 38.09 135 ARG A C 1
ATOM 1025 O O . ARG A 1 135 ? -11.649 -3.494 -22.735 1.00 38.09 135 ARG A O 1
ATOM 1032 N N . TYR A 1 136 ? -9.418 -3.531 -22.544 1.00 40.06 136 TYR A N 1
ATOM 1033 C CA . TYR A 1 136 ? -9.198 -4.279 -23.776 1.00 40.06 136 TYR A CA 1
ATOM 1034 C C . TYR A 1 136 ? -9.035 -5.752 -23.423 1.00 40.06 136 TYR A C 1
ATOM 1036 O O . TYR A 1 136 ? -8.360 -6.096 -22.455 1.00 40.06 136 TYR A O 1
ATOM 1044 N N . THR A 1 137 ? -9.671 -6.616 -24.201 1.00 39.19 137 THR A N 1
ATOM 1045 C CA . THR A 1 137 ? -9.508 -8.069 -24.104 1.00 39.19 137 THR A CA 1
ATOM 1046 C C . THR A 1 137 ? -8.982 -8.595 -25.431 1.00 39.19 137 THR A C 1
ATOM 1048 O O . THR A 1 137 ? -9.112 -7.943 -26.470 1.00 39.19 137 THR A O 1
ATOM 1051 N N . LEU A 1 138 ? -8.337 -9.759 -25.396 1.00 43.44 138 LEU A N 1
ATOM 1052 C CA . LEU A 1 138 ? -8.004 -10.481 -26.618 1.00 43.44 138 LEU A CA 1
ATOM 1053 C C . LEU A 1 138 ? -9.303 -11.034 -27.204 1.00 43.44 138 LEU A C 1
ATOM 1055 O O . LEU A 1 138 ? -10.071 -11.674 -26.485 1.00 43.44 138 LEU A O 1
ATOM 1059 N N . ALA A 1 139 ? -9.548 -10.780 -28.491 1.00 46.97 139 ALA A N 1
ATOM 1060 C CA . ALA A 1 139 ? -10.700 -11.347 -29.181 1.00 46.97 139 ALA A CA 1
ATOM 1061 C C . ALA A 1 139 ? -10.723 -12.879 -29.019 1.00 46.97 139 ALA A C 1
ATOM 1063 O O . ALA A 1 139 ? -9.686 -13.544 -29.110 1.00 46.97 139 ALA A O 1
ATOM 1064 N N . ASN A 1 140 ? -11.907 -13.435 -28.745 1.00 45.91 140 ASN A N 1
ATOM 1065 C CA . ASN A 1 140 ? -12.063 -14.869 -28.524 1.00 45.91 140 ASN A CA 1
ATOM 1066 C C . ASN A 1 140 ? -11.650 -15.667 -29.769 1.00 45.91 140 ASN A C 1
ATOM 1068 O O . ASN A 1 140 ? -11.883 -15.258 -30.905 1.00 45.91 140 ASN A O 1
ATOM 1072 N N . ARG A 1 141 ? -11.065 -16.840 -29.523 1.00 45.31 141 ARG A N 1
ATOM 1073 C CA . ARG A 1 141 ? -10.415 -17.745 -30.486 1.00 45.31 141 ARG A CA 1
ATOM 1074 C C . ARG A 1 141 ? -11.370 -18.459 -31.457 1.00 45.31 141 ARG A C 1
ATOM 1076 O O . ARG A 1 141 ? -11.156 -19.621 -31.771 1.00 45.31 141 ARG A O 1
ATOM 1083 N N . ASN A 1 142 ? -12.404 -17.799 -31.963 1.00 47.38 142 ASN A N 1
ATOM 1084 C CA . ASN A 1 142 ? -13.300 -18.409 -32.940 1.00 47.38 142 ASN A CA 1
ATOM 1085 C C . ASN A 1 142 ? -13.148 -17.701 -34.283 1.00 47.38 142 ASN A C 1
ATOM 1087 O O . ASN A 1 142 ? -13.757 -16.656 -34.490 1.00 47.38 142 ASN A O 1
ATOM 1091 N N . SER A 1 143 ? -12.340 -18.323 -35.156 1.00 41.56 143 SER A N 1
ATOM 1092 C CA . SER A 1 143 ? -12.231 -18.189 -36.628 1.00 41.56 143 SER A CA 1
ATOM 1093 C C . SER A 1 143 ? -10.800 -17.888 -37.087 1.00 41.56 143 SER A C 1
ATOM 1095 O O . SER A 1 143 ? -10.418 -16.730 -37.137 1.00 41.56 143 SER A O 1
ATOM 1097 N N . GLY A 1 144 ? -10.031 -18.935 -37.423 1.00 45.06 144 GLY A N 1
ATOM 1098 C CA . GLY A 1 144 ? -9.006 -19.025 -38.490 1.00 45.06 144 GLY A CA 1
ATOM 1099 C C . GLY A 1 144 ? -7.958 -17.927 -38.769 1.00 45.06 144 GLY A C 1
ATOM 1100 O O . GLY A 1 144 ? -7.148 -18.130 -39.667 1.00 45.06 144 GLY A O 1
ATOM 1101 N N . GLY A 1 145 ? -7.932 -16.794 -38.069 1.00 44.84 145 GLY A N 1
ATOM 1102 C CA . GLY A 1 145 ? -7.038 -15.667 -38.329 1.00 44.84 145 GLY A CA 1
ATOM 1103 C C . GLY A 1 145 ? -5.859 -15.635 -37.361 1.00 44.84 145 GLY A C 1
ATOM 1104 O O . GLY A 1 145 ? -6.035 -15.681 -36.146 1.00 44.84 145 GLY A O 1
ATOM 1105 N N . SER A 1 146 ? -4.644 -15.533 -37.895 1.00 46.03 146 SER A N 1
ATOM 1106 C CA . SER A 1 146 ? -3.370 -15.575 -37.163 1.00 46.03 146 SER A CA 1
ATOM 1107 C C . SER A 1 146 ? -2.988 -14.274 -36.437 1.00 46.03 146 SER A C 1
ATOM 1109 O O . SER A 1 146 ? -1.844 -14.139 -36.006 1.00 46.03 146 SER A O 1
ATOM 1111 N N . THR A 1 147 ? -3.897 -13.306 -36.301 1.00 42.69 147 THR A N 1
ATOM 1112 C CA . THR A 1 147 ? -3.558 -11.950 -35.841 1.00 42.69 147 THR A CA 1
ATOM 1113 C C . THR A 1 147 ? -4.251 -11.630 -34.520 1.00 42.69 147 THR A C 1
ATOM 1115 O O . THR A 1 147 ? -5.475 -11.675 -34.419 1.00 42.69 147 THR A O 1
ATOM 1118 N N . PHE A 1 148 ? -3.467 -11.291 -33.494 1.00 46.50 148 PHE A N 1
ATOM 1119 C CA . PHE A 1 148 ? -3.987 -10.832 -32.207 1.00 46.50 148 PHE A CA 1
ATOM 1120 C C . PHE A 1 148 ? -4.667 -9.469 -32.383 1.00 46.50 148 PHE A C 1
ATOM 1122 O O . PHE A 1 148 ? -3.997 -8.476 -32.655 1.00 46.50 148 PHE A O 1
ATOM 1129 N N . GLN A 1 149 ? -5.989 -9.413 -32.217 1.00 42.81 149 GLN A N 1
ATOM 1130 C CA . GLN A 1 149 ? -6.740 -8.160 -32.241 1.00 42.81 149 GLN A CA 1
ATOM 1131 C C . GLN A 1 149 ? -7.169 -7.785 -30.819 1.00 42.81 149 GLN A C 1
ATOM 1133 O O . GLN A 1 149 ? -7.881 -8.540 -30.149 1.00 42.81 149 GLN A O 1
ATOM 1138 N N . LEU A 1 150 ? -6.718 -6.617 -30.354 1.00 37.00 150 LEU A N 1
ATOM 1139 C CA . LEU A 1 150 ? -7.212 -5.999 -29.125 1.00 37.00 150 LEU A CA 1
ATOM 1140 C C . LEU A 1 150 ? -8.607 -5.440 -29.398 1.00 37.00 150 LEU A C 1
ATOM 1142 O O . LEU A 1 150 ? -8.771 -4.580 -30.262 1.00 37.00 150 LEU A O 1
ATOM 1146 N N . VAL A 1 151 ? -9.604 -5.921 -28.660 1.00 38.91 151 VAL A N 1
ATOM 1147 C CA . VAL A 1 151 ? -10.990 -5.453 -28.776 1.00 38.91 151 VAL A CA 1
ATOM 1148 C C . VAL A 1 151 ? -11.458 -4.831 -27.458 1.00 38.91 151 VAL A C 1
ATOM 1150 O O . VAL A 1 151 ? -11.121 -5.348 -26.385 1.00 38.91 151 VAL A O 1
ATOM 1153 N N . PRO A 1 152 ? -12.223 -3.723 -27.500 1.00 38.78 152 PRO A N 1
ATOM 1154 C CA . PRO A 1 152 ? -12.888 -3.189 -26.316 1.00 38.78 152 PRO A CA 1
ATOM 1155 C C . PRO A 1 152 ? -13.789 -4.258 -25.686 1.00 38.78 152 PRO A C 1
ATOM 1157 O O . PRO A 1 152 ? -14.581 -4.896 -26.379 1.00 38.78 152 PRO A O 1
ATOM 1160 N N . ALA A 1 153 ? -13.687 -4.464 -24.375 1.00 45.91 153 ALA A N 1
ATOM 1161 C CA . ALA A 1 153 ? -14.600 -5.331 -23.643 1.00 45.91 153 ALA A CA 1
ATOM 1162 C C . ALA A 1 153 ? -16.005 -4.701 -23.666 1.00 45.91 153 ALA A C 1
ATOM 1164 O O . ALA A 1 153 ? -16.229 -3.661 -23.052 1.00 45.91 153 ALA A O 1
ATOM 1165 N N . HIS A 1 154 ? -16.946 -5.297 -24.405 1.00 40.94 154 HIS A N 1
ATOM 1166 C CA . HIS A 1 154 ? -18.321 -4.799 -24.494 1.00 40.94 154 HIS A CA 1
ATOM 1167 C C . HIS A 1 154 ? -19.139 -5.136 -23.232 1.00 40.94 154 HIS A C 1
ATOM 1169 O O . HIS A 1 154 ? -19.204 -6.284 -22.792 1.00 40.94 154 HIS A O 1
ATOM 1175 N N . ASP A 1 155 ? -19.837 -4.129 -22.700 1.00 44.38 155 ASP A N 1
ATOM 1176 C CA . ASP A 1 155 ? -20.586 -4.135 -21.429 1.00 44.38 155 ASP A CA 1
ATOM 1177 C C . ASP A 1 155 ? -21.873 -4.993 -21.380 1.00 44.38 155 ASP A C 1
ATOM 1179 O O . ASP A 1 155 ? -22.670 -4.856 -20.456 1.00 44.38 155 ASP A O 1
ATOM 1183 N N . GLY A 1 156 ? -22.125 -5.874 -22.350 1.00 39.16 156 GLY A N 1
ATOM 1184 C CA . GLY A 1 156 ? -23.411 -6.587 -22.445 1.00 39.16 156 GLY A CA 1
ATOM 1185 C C . GLY A 1 156 ? -23.423 -8.006 -21.879 1.00 39.16 156 GLY A C 1
ATOM 1186 O O . GLY A 1 156 ? -24.433 -8.465 -21.356 1.00 39.16 156 GLY A O 1
ATOM 1187 N N . THR A 1 157 ? -22.306 -8.723 -21.980 1.00 34.00 157 THR A N 1
ATOM 1188 C CA . THR A 1 157 ? -22.242 -10.169 -21.689 1.00 34.00 157 THR A CA 1
ATOM 1189 C C . THR A 1 157 ? -21.030 -10.555 -20.838 1.00 34.00 157 THR A C 1
ATOM 1191 O O . THR A 1 157 ? -20.991 -11.646 -20.273 1.00 34.00 157 THR A O 1
ATOM 1194 N N . GLY A 1 158 ? -20.080 -9.629 -20.659 1.00 35.34 158 GLY A N 1
ATOM 1195 C CA . GLY A 1 158 ? -18.820 -9.851 -19.953 1.00 35.34 158 GLY A CA 1
ATOM 1196 C C . GLY A 1 158 ? -18.868 -9.692 -18.432 1.00 35.34 158 GLY A C 1
ATOM 1197 O O . GLY A 1 158 ? -17.890 -10.028 -17.780 1.00 35.34 158 GLY A O 1
ATOM 1198 N N . ALA A 1 159 ? -19.968 -9.238 -17.817 1.00 37.47 159 ALA A N 1
ATOM 1199 C CA . ALA A 1 159 ? -20.023 -9.095 -16.352 1.00 37.47 159 ALA A CA 1
ATOM 1200 C C . ALA A 1 159 ? -19.842 -10.441 -15.613 1.00 37.47 159 ALA A C 1
ATOM 1202 O O . ALA A 1 159 ? -19.285 -10.474 -14.518 1.00 37.47 159 ALA A O 1
ATOM 1203 N N . LYS A 1 160 ? -20.244 -11.559 -16.240 1.00 34.66 160 LYS A N 1
ATOM 1204 C CA . LYS A 1 160 ? -20.005 -12.924 -15.735 1.00 34.66 160 LYS A CA 1
ATOM 1205 C C . LYS A 1 160 ? -18.635 -13.508 -16.118 1.00 34.66 160 LYS A C 1
ATOM 1207 O O . LYS A 1 160 ? -18.228 -14.503 -15.531 1.00 34.66 160 LYS A O 1
ATOM 1212 N N . GLU A 1 161 ? -17.921 -12.922 -17.082 1.00 34.97 161 GLU A N 1
ATOM 1213 C CA . GLU A 1 161 ? -16.563 -13.351 -17.469 1.00 34.97 161 GLU A CA 1
ATOM 1214 C C . GLU A 1 161 ? -15.463 -12.486 -16.842 1.00 34.97 161 GLU A C 1
ATOM 1216 O O . GLU A 1 161 ? -14.389 -12.992 -16.539 1.00 34.97 161 GLU A O 1
ATOM 1221 N N . ALA A 1 162 ? -15.735 -11.218 -16.528 1.00 39.22 162 ALA A N 1
ATOM 1222 C CA . ALA A 1 162 ? -14.841 -10.354 -15.757 1.00 39.22 162 ALA A CA 1
ATOM 1223 C C . ALA A 1 162 ? -14.646 -10.855 -14.315 1.00 39.22 162 ALA A C 1
ATOM 1225 O O . ALA A 1 162 ? -13.644 -10.531 -13.684 1.00 39.22 162 ALA A O 1
ATOM 1226 N N . SER A 1 163 ? -15.563 -11.688 -13.807 1.00 39.91 163 SER A N 1
ATOM 1227 C CA . SER A 1 163 ? -15.382 -12.417 -12.547 1.00 39.91 163 SER A CA 1
ATOM 1228 C C . SER A 1 163 ? -14.450 -13.633 -12.666 1.00 39.91 163 SER A C 1
ATOM 1230 O O . SER A 1 163 ? -14.185 -14.271 -11.653 1.00 39.91 163 SER A O 1
ATOM 1232 N N . LYS A 1 164 ? -13.970 -13.991 -13.871 1.00 38.03 164 LYS A N 1
ATOM 1233 C CA . LYS A 1 164 ? -12.986 -15.072 -14.079 1.00 38.03 164 LYS A CA 1
ATOM 1234 C C . LYS A 1 164 ? -11.539 -14.581 -14.160 1.00 38.03 164 LYS A C 1
ATOM 1236 O O . LYS A 1 164 ? -10.640 -15.392 -13.966 1.00 38.03 164 LYS A O 1
ATOM 1241 N N . SER A 1 165 ? -11.286 -13.301 -14.439 1.00 44.56 165 SER A N 1
ATOM 1242 C CA . SER A 1 165 ? -9.928 -12.740 -14.415 1.00 44.56 165 SER A CA 1
ATOM 1243 C C . SER A 1 165 ? -9.589 -12.258 -13.003 1.00 44.56 165 SER A C 1
ATOM 1245 O O . SER A 1 165 ? -9.795 -11.088 -12.676 1.00 44.56 165 SER A O 1
ATOM 1247 N N . THR A 1 166 ? -9.122 -13.167 -12.150 1.00 47.69 166 THR A N 1
ATOM 1248 C CA . THR A 1 166 ? -8.637 -12.846 -10.801 1.00 47.69 166 THR A CA 1
ATOM 1249 C C . THR A 1 166 ? -7.139 -12.502 -10.827 1.00 47.69 166 THR A C 1
ATOM 1251 O O . THR A 1 166 ? -6.433 -12.839 -11.778 1.00 47.69 166 THR A O 1
ATOM 1254 N N . GLY A 1 167 ? -6.657 -11.751 -9.832 1.00 58.62 167 GLY A N 1
ATOM 1255 C CA . GLY A 1 167 ? -5.230 -11.434 -9.655 1.00 58.62 167 GLY A CA 1
ATOM 1256 C C . GLY A 1 167 ? -4.741 -10.140 -10.320 1.00 58.62 167 GLY A C 1
ATOM 1257 O O . GLY A 1 167 ? -3.544 -9.864 -10.324 1.00 58.62 167 GLY A O 1
ATOM 1258 N N . SER A 1 168 ? -5.635 -9.315 -10.879 1.00 70.88 168 SER A N 1
ATOM 1259 C CA . SER A 1 168 ? -5.249 -7.991 -11.393 1.00 70.88 168 SER A CA 1
ATOM 1260 C C . SER A 1 168 ? -5.031 -7.001 -10.251 1.00 70.88 168 SER A C 1
ATOM 1262 O O . SER A 1 168 ? -5.863 -6.920 -9.345 1.00 70.88 168 SER A O 1
ATOM 1264 N N . ALA A 1 169 ? -3.951 -6.216 -10.327 1.00 74.81 169 ALA A N 1
ATOM 1265 C CA . ALA A 1 169 ? -3.700 -5.124 -9.390 1.00 74.81 169 ALA A CA 1
ATOM 1266 C C . ALA A 1 169 ? -4.854 -4.104 -9.393 1.00 74.81 169 ALA A C 1
ATOM 1268 O O . ALA A 1 169 ? -5.489 -3.864 -10.425 1.00 74.81 169 ALA A O 1
ATOM 1269 N N . LEU A 1 170 ? -5.120 -3.500 -8.235 1.00 77.06 170 LEU A N 1
ATOM 1270 C CA . LEU A 1 170 ? -6.202 -2.530 -8.071 1.00 77.06 170 LEU A CA 1
ATOM 1271 C C . LEU A 1 170 ? -5.899 -1.233 -8.838 1.00 77.06 170 LEU A C 1
ATOM 1273 O O . LEU A 1 170 ? -4.846 -0.619 -8.674 1.00 77.06 170 LEU A O 1
ATOM 1277 N N . GLY A 1 171 ? -6.842 -0.833 -9.693 1.00 72.75 171 GLY A N 1
ATOM 1278 C CA . GLY A 1 171 ? -6.842 0.465 -10.369 1.00 72.75 171 GLY A CA 1
ATOM 1279 C C . GLY A 1 171 ? -7.481 1.571 -9.515 1.00 72.75 171 GLY A C 1
ATOM 1280 O O . GLY A 1 171 ? -7.939 1.295 -8.411 1.00 72.75 171 GLY A O 1
ATOM 1281 N N . PRO A 1 172 ? -7.571 2.811 -10.025 1.00 68.69 172 PRO A N 1
ATOM 1282 C CA . PRO A 1 172 ? -8.081 3.964 -9.268 1.00 68.69 172 PRO A CA 1
ATOM 1283 C C . PRO A 1 172 ? -9.548 3.838 -8.828 1.00 68.69 172 PRO A C 1
ATOM 1285 O O . PRO A 1 172 ? -9.937 4.428 -7.831 1.00 68.69 172 PRO A O 1
ATOM 1288 N N . ASP A 1 173 ? -10.352 3.056 -9.549 1.00 71.75 173 ASP A N 1
ATOM 1289 C CA . ASP A 1 173 ? -11.785 2.885 -9.282 1.00 71.75 173 ASP A CA 1
ATOM 1290 C C . ASP A 1 173 ? -12.094 1.528 -8.626 1.00 71.75 173 ASP A C 1
ATOM 1292 O O . ASP A 1 173 ? -13.165 0.956 -8.820 1.00 71.75 173 ASP A O 1
ATOM 1296 N N . TRP A 1 174 ? -11.145 0.945 -7.888 1.00 75.88 174 TRP A N 1
ATOM 1297 C CA . TRP A 1 174 ? -11.290 -0.418 -7.361 1.00 75.88 174 TRP A CA 1
ATOM 1298 C C . TRP A 1 174 ? -12.432 -0.594 -6.351 1.00 75.88 174 TRP A C 1
ATOM 1300 O O . TRP A 1 174 ? -12.925 -1.708 -6.166 1.00 75.88 174 TRP A O 1
ATOM 1310 N N . THR A 1 175 ? -12.868 0.494 -5.717 1.00 74.56 175 THR A N 1
ATOM 1311 C CA . THR A 1 175 ? -13.990 0.516 -4.770 1.00 74.56 175 THR A CA 1
ATOM 1312 C C . THR A 1 175 ? -15.346 0.604 -5.476 1.00 74.56 175 THR A C 1
ATOM 1314 O O . THR A 1 175 ? -16.385 0.331 -4.876 1.00 74.56 175 THR A O 1
ATOM 1317 N N . GLN A 1 176 ? -15.366 0.943 -6.767 1.00 75.06 176 GLN A N 1
ATOM 1318 C CA . GLN A 1 176 ? -16.585 1.233 -7.511 1.00 75.06 176 GLN A CA 1
ATOM 1319 C C . GLN A 1 176 ? -17.501 0.008 -7.626 1.00 75.06 176 GLN A C 1
ATOM 1321 O O . GLN A 1 176 ? -17.101 -1.068 -8.074 1.00 75.06 176 GLN A O 1
ATOM 1326 N N . GLY A 1 177 ? -18.765 0.182 -7.225 1.00 73.88 177 GLY A N 1
ATOM 1327 C CA . GLY A 1 177 ? -19.767 -0.889 -7.224 1.00 73.88 177 GLY A CA 1
ATOM 1328 C C . GLY A 1 177 ? -19.521 -1.977 -6.172 1.00 73.88 177 GLY A C 1
ATOM 1329 O O . GLY A 1 177 ? -20.213 -2.995 -6.174 1.00 73.88 177 GLY A O 1
ATOM 1330 N N . GLN A 1 178 ? -18.547 -1.788 -5.277 1.00 79.25 178 GLN A N 1
ATOM 1331 C CA . GLN A 1 178 ? -18.273 -2.687 -4.163 1.00 79.25 178 GLN A CA 1
ATOM 1332 C C . GLN A 1 178 ? -18.915 -2.144 -2.885 1.00 79.25 178 GLN A C 1
ATOM 1334 O O . GLN A 1 178 ? -18.954 -0.942 -2.647 1.00 79.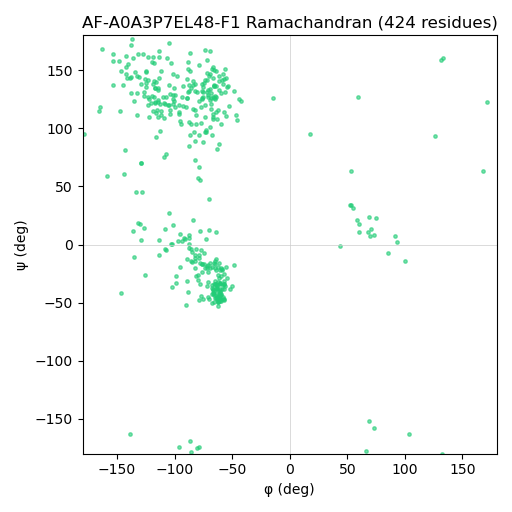25 178 GLN A O 1
ATOM 1339 N N . ARG A 1 179 ? -19.396 -3.049 -2.029 1.00 86.31 179 ARG A N 1
ATOM 1340 C CA . ARG A 1 179 ? -19.878 -2.708 -0.685 1.00 86.31 179 ARG A CA 1
ATOM 1341 C C . ARG A 1 179 ? -18.885 -3.217 0.355 1.00 86.31 179 ARG A C 1
ATOM 1343 O O . ARG A 1 179 ? -18.656 -4.430 0.426 1.00 86.31 179 ARG A O 1
ATOM 1350 N N . PHE A 1 180 ? -18.349 -2.298 1.158 1.00 91.00 180 PHE A N 1
ATOM 1351 C CA . PHE A 1 180 ? -17.454 -2.556 2.291 1.00 91.00 180 PHE A CA 1
ATOM 1352 C C . PHE A 1 180 ? -18.191 -2.281 3.604 1.00 91.00 180 PHE A C 1
ATOM 1354 O O . PHE A 1 180 ? -18.009 -1.245 4.237 1.00 91.00 180 PHE A O 1
ATOM 1361 N N . ALA A 1 181 ? -19.083 -3.195 3.982 1.00 93.38 181 ALA A N 1
ATOM 1362 C CA . ALA A 1 181 ? -19.896 -3.065 5.185 1.00 93.38 181 ALA A CA 1
ATOM 1363 C C . ALA A 1 181 ? -19.535 -4.146 6.206 1.00 93.38 181 ALA A C 1
ATOM 1365 O O . ALA A 1 181 ? -19.411 -5.309 5.824 1.00 93.38 181 ALA A O 1
ATOM 1366 N N . GLY A 1 182 ? -19.381 -3.753 7.469 1.00 94.06 182 GLY A N 1
ATOM 1367 C CA . GLY A 1 182 ? -19.332 -4.679 8.595 1.00 94.06 182 GLY A CA 1
ATOM 1368 C C . GLY A 1 182 ? -20.700 -5.038 9.152 1.00 94.06 182 GLY A C 1
ATOM 1369 O O . GLY A 1 182 ? -21.731 -4.747 8.543 1.00 94.06 182 GLY A O 1
ATOM 1370 N N . ILE A 1 183 ? -20.689 -5.690 10.314 1.00 93.94 183 ILE A N 1
ATOM 1371 C CA . ILE A 1 183 ? -21.887 -6.286 10.922 1.00 93.94 183 ILE A CA 1
ATOM 1372 C C . ILE A 1 183 ? -22.792 -5.260 11.617 1.00 93.94 183 ILE A C 1
ATOM 1374 O O . ILE A 1 183 ? -23.938 -5.562 11.937 1.00 93.94 183 ILE A O 1
ATOM 1378 N N . MET A 1 184 ? -22.291 -4.055 11.891 1.00 90.88 184 MET A N 1
ATOM 1379 C CA . MET A 1 184 ? -23.035 -3.046 12.641 1.00 90.88 184 MET A CA 1
ATOM 1380 C C . MET A 1 184 ? -24.000 -2.281 11.737 1.00 90.88 184 MET A C 1
ATOM 1382 O O . MET A 1 184 ? -23.643 -1.873 10.630 1.00 90.88 184 MET A O 1
ATOM 1386 N N . GLU A 1 185 ? -25.210 -2.026 12.236 1.00 84.81 185 GLU A N 1
ATOM 1387 C CA . GLU A 1 185 ? -26.198 -1.222 11.518 1.00 84.81 185 GLU A CA 1
ATOM 1388 C C . GLU A 1 185 ? -25.717 0.222 11.328 1.00 84.81 185 GLU A C 1
ATOM 1390 O O . GLU A 1 185 ? -25.166 0.860 12.234 1.00 84.81 185 GLU A O 1
ATOM 1395 N N . GLU A 1 186 ? -25.923 0.752 10.125 1.00 72.19 186 GLU A N 1
ATOM 1396 C CA . GLU A 1 186 ? -25.508 2.106 9.769 1.00 72.19 186 GLU A CA 1
ATOM 1397 C C . GLU A 1 186 ? -26.293 3.118 10.621 1.00 72.19 186 GLU A C 1
ATOM 1399 O O . GLU A 1 186 ? -27.517 3.084 10.676 1.00 72.19 186 GLU A O 1
ATOM 1404 N N . GLY A 1 187 ? -25.578 3.994 11.331 1.00 72.69 187 GLY A N 1
ATOM 1405 C CA . GLY A 1 187 ? -26.166 4.947 12.282 1.00 72.69 187 GLY A CA 1
ATOM 1406 C C . GLY A 1 187 ? -26.082 4.542 13.758 1.00 72.69 187 GLY A C 1
ATOM 1407 O O . GLY A 1 187 ? -26.221 5.408 14.613 1.00 72.69 187 GLY A O 1
ATOM 1408 N N . THR A 1 188 ? -25.761 3.283 14.084 1.00 82.12 188 THR A N 1
ATOM 1409 C CA . THR A 1 188 ? -25.492 2.879 15.487 1.00 82.12 188 THR A CA 1
ATOM 1410 C C . THR A 1 188 ? -24.114 3.326 15.988 1.00 82.12 188 THR A C 1
ATOM 1412 O O . THR A 1 188 ? -23.884 3.471 17.188 1.00 82.12 188 THR A O 1
ATOM 1415 N N . LEU A 1 189 ? -23.178 3.553 15.063 1.00 84.00 189 LEU A N 1
ATOM 1416 C CA . LEU A 1 189 ? -21.826 4.018 15.347 1.00 84.00 189 LEU A CA 1
ATOM 1417 C C . LEU A 1 189 ? -21.774 5.545 15.396 1.00 84.00 189 LEU A C 1
ATOM 1419 O O . LEU A 1 189 ? -21.717 6.202 14.358 1.00 84.00 189 LEU A O 1
ATOM 1423 N N . ASN A 1 190 ? -21.673 6.100 16.604 1.00 82.19 190 ASN A N 1
ATOM 1424 C CA . ASN A 1 190 ? -21.411 7.531 16.796 1.00 82.19 190 ASN A CA 1
ATOM 1425 C C . ASN A 1 190 ? -20.020 7.934 16.280 1.00 82.19 190 ASN A C 1
ATOM 1427 O O . ASN A 1 190 ? -19.821 9.052 15.806 1.00 82.19 190 ASN A O 1
ATOM 1431 N N . ARG A 1 191 ? -19.052 7.010 16.363 1.00 86.25 191 ARG A N 1
ATOM 1432 C CA . ARG A 1 191 ? -17.639 7.236 16.027 1.00 86.25 191 ARG A CA 1
ATOM 1433 C C . ARG A 1 191 ? -17.130 6.156 15.063 1.00 86.25 191 ARG A C 1
ATOM 1435 O O . ARG A 1 191 ? -16.339 5.298 15.457 1.00 86.25 191 ARG A O 1
ATOM 1442 N N . PRO A 1 192 ? -17.591 6.155 13.796 1.00 90.44 192 PRO A N 1
ATOM 1443 C CA . PRO A 1 192 ? -17.245 5.111 12.828 1.00 90.44 192 PRO A CA 1
ATOM 1444 C C . PRO A 1 192 ? -15.772 5.152 12.395 1.00 90.44 192 PRO A C 1
ATOM 1446 O O . PRO A 1 192 ? -15.254 4.158 11.901 1.00 90.44 192 PRO A O 1
ATOM 1449 N N . LEU A 1 193 ? -15.094 6.288 12.565 1.00 92.94 193 LEU A N 1
ATOM 1450 C CA . LEU A 1 193 ? -13.674 6.457 12.273 1.00 92.94 193 LEU A CA 1
ATOM 1451 C C . LEU A 1 193 ? -13.021 7.222 13.426 1.00 92.94 193 LEU A C 1
ATOM 1453 O O . LEU A 1 193 ? -13.439 8.337 13.729 1.00 92.94 193 LEU A O 1
ATOM 1457 N N . LYS A 1 194 ? -11.985 6.635 14.026 1.00 94.56 194 LYS A N 1
ATOM 1458 C CA . LYS A 1 194 ? -11.075 7.293 14.968 1.00 94.56 194 LYS A CA 1
ATOM 1459 C C . LYS A 1 194 ? -9.679 7.274 14.374 1.00 94.56 194 LYS A C 1
ATOM 1461 O O . LYS A 1 194 ? -9.195 6.211 14.007 1.00 94.56 194 LYS A O 1
ATOM 1466 N N . VAL A 1 195 ? -9.034 8.431 14.296 1.00 95.81 195 VAL A N 1
ATOM 1467 C CA . VAL A 1 195 ? -7.641 8.528 13.849 1.00 95.81 195 VAL A CA 1
ATOM 1468 C C . VAL A 1 195 ? -6.744 8.655 15.075 1.00 95.81 195 VAL A C 1
ATOM 1470 O O . VAL A 1 195 ? -6.995 9.503 15.929 1.00 95.81 195 VAL A O 1
ATOM 1473 N N . VAL A 1 196 ? -5.712 7.819 15.160 1.00 97.44 196 VAL A N 1
ATOM 1474 C CA . VAL A 1 196 ? -4.677 7.887 16.194 1.00 97.44 196 VAL A CA 1
ATOM 1475 C C . VAL A 1 196 ? -3.391 8.361 15.529 1.00 97.44 196 VAL A C 1
ATOM 1477 O O . VAL A 1 196 ? -2.792 7.654 14.717 1.00 97.44 196 VAL A O 1
ATOM 1480 N N . TYR A 1 197 ? -3.013 9.600 15.828 1.00 97.12 197 TYR A N 1
ATOM 1481 C CA . TYR A 1 197 ? -1.872 10.277 15.216 1.00 97.12 197 TYR A CA 1
ATOM 1482 C C . TYR A 1 197 ? -0.563 9.974 15.939 1.00 97.12 197 TYR A C 1
ATOM 1484 O O . TYR A 1 197 ? -0.565 9.521 17.083 1.00 97.12 197 TYR A O 1
ATOM 1492 N N . LYS A 1 198 ? 0.560 10.287 15.278 1.00 97.19 198 LYS A N 1
ATOM 1493 C CA . LYS A 1 198 ? 1.915 10.248 15.859 1.00 97.19 198 LYS A CA 1
ATOM 1494 C C . LYS A 1 198 ? 2.261 8.916 16.534 1.00 97.19 198 LYS A C 1
ATOM 1496 O O . LYS A 1 198 ? 2.989 8.883 17.523 1.00 97.19 198 LYS A O 1
ATOM 1501 N N . CYS A 1 199 ? 1.747 7.811 16.004 1.00 96.44 199 CYS A N 1
ATOM 1502 C CA . CYS A 1 199 ? 2.004 6.490 16.558 1.00 96.44 199 CYS A CA 1
ATOM 1503 C C . CYS A 1 199 ? 2.154 5.434 15.465 1.00 96.44 199 CYS A C 1
ATOM 1505 O O . CYS A 1 199 ? 1.788 5.616 14.301 1.00 96.44 199 CYS A O 1
ATOM 1507 N N . GLN A 1 200 ? 2.734 4.311 15.856 1.00 96.56 200 GLN A N 1
ATOM 1508 C CA . GLN A 1 200 ? 2.826 3.109 15.044 1.00 96.56 200 GLN A CA 1
ATOM 1509 C C . GLN A 1 200 ? 2.396 1.907 15.873 1.00 96.56 200 GLN A C 1
ATOM 1511 O O . GLN A 1 200 ? 2.344 1.989 17.097 1.00 96.56 200 GLN A O 1
ATOM 1516 N N . VAL A 1 201 ? 2.103 0.793 15.206 1.00 97.44 201 VAL A N 1
ATOM 1517 C CA . VAL A 1 201 ? 1.932 -0.478 15.912 1.00 97.44 201 VAL A CA 1
ATOM 1518 C C . VAL A 1 201 ? 3.271 -0.869 16.518 1.00 97.44 201 VAL A C 1
ATOM 1520 O O . VAL A 1 201 ? 4.278 -0.911 15.811 1.00 97.44 201 VAL A O 1
ATOM 1523 N N . ASP A 1 202 ? 3.245 -1.115 17.818 1.00 96.88 202 ASP A N 1
ATOM 1524 C CA . ASP A 1 202 ? 4.352 -1.659 18.592 1.00 96.88 202 ASP A CA 1
ATOM 1525 C C . ASP A 1 202 ? 4.269 -3.190 18.598 1.00 96.88 202 ASP A C 1
ATOM 1527 O O . ASP A 1 202 ? 5.196 -3.872 18.168 1.00 96.88 202 ASP A O 1
ATOM 1531 N N . GLN A 1 203 ? 3.099 -3.734 18.961 1.00 96.81 203 GLN A N 1
ATOM 1532 C CA . GLN A 1 203 ? 2.866 -5.176 19.015 1.00 96.81 203 GLN A CA 1
ATOM 1533 C C . GLN A 1 203 ? 1.422 -5.541 18.639 1.00 96.81 203 GLN A C 1
ATOM 1535 O O . GLN A 1 203 ? 0.483 -4.787 18.899 1.00 96.81 203 GLN A O 1
ATOM 1540 N N . ILE A 1 204 ? 1.242 -6.722 18.043 1.00 97.38 204 ILE A N 1
ATOM 1541 C CA . ILE A 1 204 ? -0.063 -7.380 17.892 1.00 97.38 204 ILE A CA 1
ATOM 1542 C C . ILE A 1 204 ? -0.085 -8.568 18.852 1.00 97.38 204 ILE A C 1
ATOM 1544 O O . ILE A 1 204 ? 0.830 -9.385 18.831 1.00 97.38 204 ILE A O 1
ATOM 1548 N N . LEU A 1 205 ? -1.115 -8.629 19.690 1.00 97.50 205 LEU A N 1
ATOM 1549 C CA . LEU A 1 205 ? -1.277 -9.581 20.781 1.00 97.50 205 LEU A CA 1
ATOM 1550 C C . LEU A 1 205 ? -2.500 -10.462 20.524 1.00 97.50 205 LEU A C 1
ATOM 1552 O O . LEU A 1 205 ? -3.561 -9.981 20.109 1.00 97.50 205 LEU A O 1
ATOM 1556 N N . SER A 1 206 ? -2.373 -11.743 20.834 1.00 97.25 206 SER A N 1
ATOM 1557 C CA . SER A 1 206 ? -3.503 -12.642 21.058 1.00 97.25 206 SER A CA 1
ATOM 1558 C C . SER A 1 206 ? -4.253 -12.277 22.353 1.00 97.25 206 SER A C 1
ATOM 1560 O O . SER A 1 206 ? -3.739 -11.525 23.185 1.00 97.25 206 SER A O 1
ATOM 1562 N N . PRO A 1 207 ? -5.467 -12.811 22.579 1.00 97.56 207 PRO A N 1
ATOM 1563 C CA . PRO A 1 207 ? -6.220 -12.533 23.803 1.00 97.56 207 PRO A CA 1
ATOM 1564 C C . PRO A 1 207 ? -5.501 -12.972 25.087 1.00 97.56 207 PRO A C 1
ATOM 1566 O O . PRO A 1 207 ? -5.633 -12.306 26.110 1.00 97.56 207 PRO A O 1
ATOM 1569 N N . SER A 1 208 ? -4.732 -14.066 25.038 1.00 97.12 208 SER A N 1
ATOM 1570 C CA . SER A 1 208 ? -3.917 -14.533 26.167 1.00 97.12 208 SER A CA 1
ATOM 1571 C C . SER A 1 208 ? -2.740 -13.601 26.438 1.00 97.12 208 SER A C 1
ATOM 1573 O O . SER A 1 208 ? -2.555 -13.178 27.573 1.00 97.12 208 SER A O 1
ATOM 1575 N N . GLU A 1 209 ? -2.003 -13.201 25.398 1.00 97.56 209 GLU A N 1
ATOM 1576 C CA . GLU A 1 209 ? -0.873 -12.271 25.547 1.00 97.56 209 GLU A CA 1
ATOM 1577 C C . GLU A 1 209 ? -1.332 -10.891 26.042 1.00 97.56 209 GLU A C 1
ATOM 1579 O O . GLU A 1 209 ? -0.632 -10.248 26.817 1.00 97.56 209 GLU A O 1
ATOM 1584 N N . PHE A 1 210 ? -2.524 -10.440 25.636 1.00 97.69 210 PHE A N 1
ATOM 1585 C CA . PHE A 1 210 ? -3.136 -9.216 26.159 1.00 97.69 210 PHE A CA 1
ATOM 1586 C C . PHE A 1 210 ? -3.521 -9.337 27.642 1.00 97.69 210 PHE A C 1
ATOM 1588 O O . PHE A 1 210 ? -3.333 -8.396 28.407 1.00 97.69 210 PHE A O 1
ATOM 1595 N N . ALA A 1 211 ? -4.041 -10.489 28.076 1.00 96.00 211 ALA A N 1
ATOM 1596 C CA . ALA A 1 211 ? -4.358 -10.713 29.487 1.00 96.00 211 ALA A CA 1
ATOM 1597 C C . ALA A 1 211 ? -3.095 -10.737 30.369 1.00 96.00 211 ALA A C 1
ATOM 1599 O O . ALA A 1 211 ? -3.131 -10.278 31.509 1.00 96.00 211 ALA A O 1
ATOM 1600 N N . GLU A 1 212 ? -1.982 -11.244 29.834 1.00 97.12 212 GLU A N 1
ATOM 1601 C CA . GLU A 1 212 ? -0.685 -11.308 30.516 1.00 97.12 212 GLU A CA 1
ATOM 1602 C C . GLU A 1 212 ? 0.075 -9.974 30.504 1.00 97.12 212 GLU A C 1
ATOM 1604 O O . GLU A 1 212 ? 0.870 -9.718 31.407 1.00 97.12 212 GLU A O 1
ATOM 1609 N N . SER A 1 213 ? -0.164 -9.104 29.516 1.00 95.69 213 SER A N 1
ATOM 1610 C CA . SER A 1 213 ? 0.582 -7.849 29.377 1.00 95.69 213 SER A CA 1
ATOM 1611 C C . SER A 1 213 ? 0.235 -6.787 30.420 1.00 95.69 213 SER A C 1
ATOM 1613 O O . SER A 1 213 ? 1.013 -5.855 30.619 1.00 95.69 213 SER A O 1
ATOM 1615 N N . GLY A 1 214 ? -0.933 -6.895 31.062 1.00 93.25 214 GLY A N 1
ATOM 1616 C CA . GLY A 1 214 ? -1.466 -5.861 31.953 1.00 93.25 214 GLY A CA 1
ATOM 1617 C C . GLY A 1 214 ? -1.987 -4.615 31.224 1.00 93.25 214 GLY A C 1
ATOM 1618 O O . GLY A 1 214 ? -2.329 -3.626 31.875 1.00 93.25 214 GLY A O 1
ATOM 1619 N N . ASP A 1 215 ? -2.067 -4.645 29.888 1.00 94.62 215 ASP A N 1
ATOM 1620 C CA . ASP A 1 215 ? -2.633 -3.543 29.112 1.00 94.62 215 ASP A CA 1
ATOM 1621 C C . ASP A 1 215 ? -4.137 -3.397 29.370 1.00 94.62 215 ASP A C 1
ATOM 1623 O O . ASP A 1 215 ? -4.865 -4.358 29.612 1.00 94.62 215 ASP A O 1
ATOM 1627 N N . THR A 1 216 ? -4.638 -2.170 29.232 1.00 95.38 216 THR A N 1
ATOM 1628 C CA . THR A 1 216 ? -6.079 -1.899 29.220 1.00 95.38 216 THR A CA 1
ATOM 1629 C C . THR A 1 216 ? -6.507 -1.481 27.821 1.00 95.38 216 THR A C 1
ATOM 1631 O O . THR A 1 216 ? -5.942 -0.559 27.235 1.00 95.38 216 THR A O 1
ATOM 1634 N N . ALA A 1 217 ? -7.526 -2.152 27.282 1.00 96.44 217 ALA A N 1
ATOM 1635 C CA . ALA A 1 217 ? -8.073 -1.809 25.979 1.00 96.44 217 ALA A CA 1
ATOM 1636 C C . ALA A 1 217 ? -8.787 -0.452 26.042 1.00 96.44 217 ALA A C 1
ATOM 1638 O O . ALA A 1 217 ? -9.634 -0.209 26.906 1.00 96.44 217 ALA A O 1
ATOM 1639 N N . VAL A 1 218 ? -8.468 0.427 25.098 1.00 96.31 218 VAL A N 1
ATOM 1640 C CA . VAL A 1 218 ? -9.111 1.730 24.955 1.00 96.31 218 VAL A CA 1
ATOM 1641 C C . VAL A 1 218 ? -10.514 1.520 24.393 1.00 96.31 218 VAL A C 1
ATOM 1643 O O . VAL A 1 218 ? -10.690 1.178 23.225 1.00 96.31 218 VAL A O 1
ATOM 1646 N N . GLU A 1 219 ? -11.527 1.749 25.229 1.00 94.00 219 GLU A N 1
ATOM 1647 C CA . GLU A 1 219 ? -12.946 1.639 24.849 1.00 94.00 219 GLU A CA 1
ATOM 1648 C C . GLU A 1 219 ? -13.689 2.984 24.873 1.00 94.00 219 GLU A C 1
ATOM 1650 O O . GLU A 1 219 ? -14.814 3.091 24.381 1.00 94.00 219 GLU A O 1
ATOM 1655 N N . SER A 1 220 ? -13.054 4.030 25.397 1.00 93.00 220 SER A N 1
ATOM 1656 C CA . SER A 1 220 ? -13.560 5.403 25.438 1.00 93.00 220 SER A CA 1
ATOM 1657 C C . SER A 1 220 ? -12.404 6.396 25.488 1.00 93.00 220 SER A C 1
ATOM 1659 O O . SER A 1 220 ? -11.313 6.053 25.935 1.00 93.00 220 SER A O 1
ATOM 1661 N N . ASP A 1 221 ? -12.655 7.632 25.076 1.00 91.62 221 ASP A N 1
ATOM 1662 C CA . ASP A 1 221 ? -11.739 8.761 25.265 1.00 91.62 221 ASP A CA 1
ATOM 1663 C C . ASP A 1 221 ? -12.521 10.026 25.671 1.00 91.62 221 ASP A C 1
ATOM 1665 O O . ASP A 1 221 ? -13.673 9.935 26.103 1.00 91.62 221 ASP A O 1
ATOM 1669 N N . SER A 1 222 ? -11.907 11.207 25.549 1.00 89.75 222 SER A N 1
ATOM 1670 C CA . SER A 1 222 ? -12.517 12.497 25.900 1.00 89.75 222 SER A CA 1
ATOM 1671 C C . SER A 1 222 ? -13.796 12.831 25.123 1.00 89.75 222 SER A C 1
ATOM 1673 O O . SER A 1 222 ? -14.573 13.664 25.578 1.00 89.75 222 SER A O 1
ATOM 1675 N N . GLU A 1 223 ? -14.036 12.198 23.973 1.00 87.06 223 GLU A N 1
ATOM 1676 C CA . GLU A 1 223 ? -15.261 12.361 23.178 1.00 87.06 223 GLU A CA 1
ATOM 1677 C C . GLU A 1 223 ? -16.327 11.297 23.510 1.00 87.06 223 GLU A C 1
ATOM 1679 O O . GLU A 1 223 ? -17.391 11.263 22.890 1.00 87.06 223 GLU A O 1
ATOM 1684 N N . GLY A 1 224 ? -16.057 10.417 24.480 1.00 90.00 224 GLY A N 1
ATOM 1685 C CA . GLY A 1 224 ? -16.972 9.378 24.947 1.00 90.00 224 GLY A CA 1
ATOM 1686 C C . GLY A 1 224 ? -16.629 7.966 24.448 1.00 90.00 224 GLY A C 1
ATOM 1687 O O . GLY A 1 224 ? -15.498 7.700 24.024 1.00 90.00 224 GLY A O 1
ATOM 1688 N N . PRO A 1 225 ? -17.582 7.018 24.533 1.00 91.88 225 PRO A N 1
ATOM 1689 C CA . PRO A 1 225 ? -17.346 5.621 24.177 1.00 91.88 225 PRO A CA 1
ATOM 1690 C C . PRO A 1 225 ? -17.090 5.441 22.676 1.00 91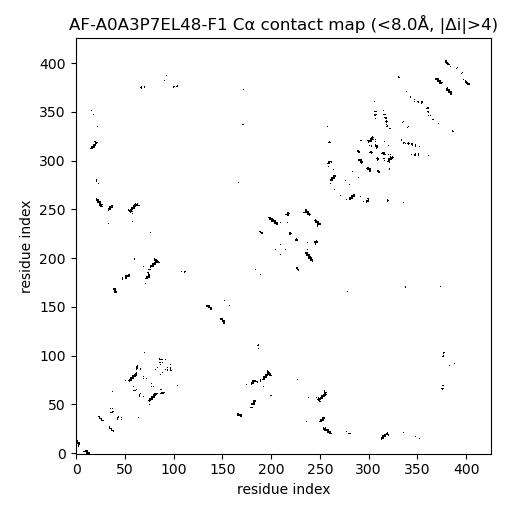.88 225 PRO A C 1
ATOM 1692 O O . PRO A 1 225 ? -17.705 6.097 21.834 1.00 91.88 225 PRO A O 1
ATOM 1695 N N . LEU A 1 226 ? -16.183 4.523 22.337 1.00 92.12 226 LEU A N 1
ATOM 1696 C CA . LEU A 1 226 ? -15.844 4.197 20.953 1.00 92.12 226 LEU A CA 1
ATOM 1697 C C . LEU A 1 226 ? -16.907 3.318 20.300 1.00 92.12 226 LEU A C 1
ATOM 1699 O O . LEU A 1 226 ? -17.289 3.573 19.161 1.00 92.12 226 LEU A O 1
ATOM 1703 N N . LEU A 1 227 ? -17.387 2.299 21.008 1.00 91.62 227 LEU A N 1
ATOM 1704 C CA . LEU A 1 227 ? -18.465 1.423 20.553 1.00 91.62 227 LEU A CA 1
ATOM 1705 C C . LEU A 1 227 ? -19.678 1.524 21.487 1.00 91.62 227 LEU A C 1
ATOM 1707 O O . LEU A 1 227 ? -19.516 1.870 22.659 1.00 91.62 227 LEU A O 1
ATOM 1711 N N . PRO A 1 228 ? -20.890 1.199 21.000 1.00 88.75 228 PRO A N 1
ATOM 1712 C CA . PRO A 1 228 ? -22.071 1.075 21.847 1.00 88.75 228 PRO A CA 1
ATOM 1713 C C . PRO A 1 228 ? -21.849 0.087 22.998 1.00 88.75 228 PRO A C 1
ATOM 1715 O O . PRO A 1 228 ? -21.242 -0.966 22.809 1.00 88.75 228 PRO A O 1
ATOM 1718 N N . SER A 1 229 ? -22.409 0.375 24.175 1.00 82.62 229 SER A N 1
ATOM 1719 C CA . SER A 1 229 ? -22.218 -0.437 25.390 1.00 82.62 229 SER A CA 1
ATOM 1720 C C . SER A 1 229 ? -22.668 -1.898 25.257 1.00 82.62 229 SER A C 1
ATOM 1722 O O . SER A 1 229 ? -22.212 -2.746 26.015 1.00 82.62 229 SER A O 1
ATOM 1724 N N . VAL A 1 230 ? -23.558 -2.190 24.305 1.00 82.00 230 VAL A N 1
ATOM 1725 C CA . VAL A 1 230 ? -24.087 -3.538 24.029 1.00 82.00 230 VAL A CA 1
ATOM 1726 C C . VAL A 1 230 ? -23.070 -4.405 23.266 1.00 82.00 230 VAL A C 1
ATOM 1728 O O . VAL A 1 230 ? -23.197 -5.626 23.226 1.00 82.00 230 VAL A O 1
ATOM 1731 N N . CYS A 1 231 ? -22.042 -3.805 22.658 1.00 83.12 231 CYS A N 1
ATOM 1732 C CA . CYS A 1 231 ? -21.036 -4.545 21.904 1.00 83.12 231 CYS A CA 1
ATOM 1733 C C . CYS A 1 231 ? -20.104 -5.343 22.839 1.00 83.12 231 CYS A C 1
ATOM 1735 O O . CYS A 1 231 ? -19.533 -4.766 23.768 1.00 83.12 231 CYS A O 1
ATOM 1737 N N . PRO A 1 232 ? -19.867 -6.645 22.571 1.00 86.25 232 PRO A N 1
ATOM 1738 C CA . PRO A 1 232 ? -18.900 -7.430 23.335 1.00 86.25 232 PRO A CA 1
ATOM 1739 C C . PRO A 1 232 ? -17.495 -6.817 23.281 1.00 86.25 232 PRO A C 1
ATOM 1741 O O . PRO A 1 232 ? -17.036 -6.413 22.214 1.00 86.25 232 PRO A O 1
ATOM 1744 N N . LYS A 1 233 ? -16.786 -6.796 24.411 1.00 84.62 233 LYS A N 1
ATOM 1745 C CA . LYS A 1 233 ? -15.417 -6.249 24.512 1.00 84.62 233 LYS A CA 1
ATOM 1746 C C . LYS A 1 233 ? -14.318 -7.310 24.376 1.00 84.62 233 LYS A C 1
ATOM 1748 O O . LYS A 1 233 ? -13.150 -7.032 24.631 1.00 84.62 233 LYS A O 1
ATOM 1753 N N . SER A 1 234 ? -14.694 -8.530 23.998 1.00 92.12 234 SER A N 1
ATOM 1754 C CA . SER A 1 23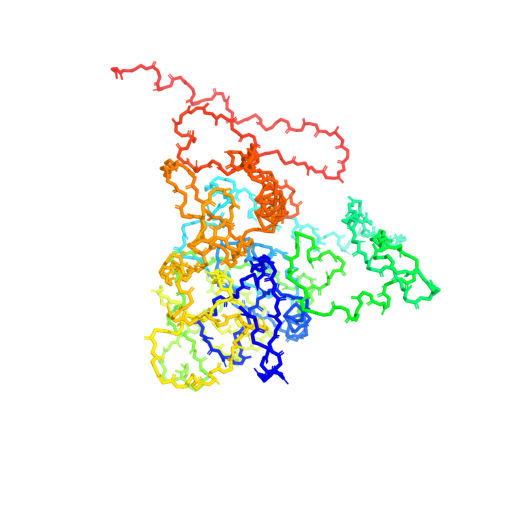4 ? -13.754 -9.575 23.607 1.00 92.12 234 SER A CA 1
ATOM 1755 C C . SER A 1 234 ? -13.383 -9.418 22.136 1.00 92.12 234 SER A C 1
ATOM 1757 O O . SER A 1 234 ? -14.239 -9.165 21.276 1.00 92.12 234 SER A O 1
ATOM 1759 N N . TRP A 1 235 ? -12.093 -9.576 21.857 1.00 97.31 235 TRP A N 1
ATOM 1760 C CA . TRP A 1 235 ? -11.514 -9.398 20.533 1.00 97.31 235 TRP A CA 1
ATOM 1761 C C . TRP A 1 235 ? -10.594 -10.571 20.200 1.00 97.31 235 TRP A C 1
ATOM 1763 O O . TRP A 1 235 ? -9.947 -11.090 21.105 1.00 97.31 235 TRP A O 1
ATOM 1773 N N . PRO A 1 236 ? -10.517 -11.006 18.931 1.00 97.56 236 PRO A N 1
ATOM 1774 C CA . PRO A 1 236 ? -9.580 -12.048 18.514 1.00 97.56 236 PRO A CA 1
ATOM 1775 C C . PRO A 1 236 ? -8.121 -11.570 18.481 1.00 97.56 236 PRO A C 1
ATOM 1777 O O . PRO A 1 236 ? -7.221 -12.405 18.476 1.00 97.56 236 PRO A O 1
ATOM 1780 N N . LEU A 1 237 ? -7.880 -10.255 18.447 1.00 97.88 237 LEU A N 1
ATOM 1781 C CA . LEU A 1 237 ? -6.551 -9.664 18.590 1.00 97.88 237 LEU A CA 1
ATOM 1782 C C . LEU A 1 237 ? -6.618 -8.294 19.265 1.00 97.88 237 LEU A C 1
ATOM 1784 O O . LEU A 1 237 ? -7.637 -7.601 19.194 1.00 97.88 237 LEU A O 1
ATOM 1788 N N . TYR A 1 238 ? -5.491 -7.887 19.841 1.00 98.50 238 TYR A N 1
ATOM 1789 C CA . TYR A 1 238 ? -5.263 -6.562 20.405 1.00 98.50 238 TYR A CA 1
ATOM 1790 C C . TYR A 1 238 ? -4.023 -5.932 19.770 1.00 98.50 238 TYR A C 1
ATOM 1792 O O . TYR A 1 238 ? -3.026 -6.605 19.529 1.00 98.50 238 TYR A O 1
ATOM 1800 N N . VAL A 1 239 ? -4.085 -4.640 19.458 1.00 98.44 239 VAL A N 1
ATOM 1801 C CA . VAL A 1 239 ? -2.988 -3.895 18.832 1.00 98.44 239 VAL A CA 1
ATOM 1802 C C . VAL A 1 239 ? -2.483 -2.852 19.815 1.00 98.44 239 VAL A C 1
ATOM 1804 O O . VAL A 1 239 ? -3.178 -1.864 20.063 1.00 98.44 239 VAL A O 1
ATOM 1807 N N . ARG A 1 240 ? -1.273 -3.057 20.342 1.00 98.44 240 ARG A N 1
ATOM 1808 C CA . ARG A 1 240 ? -0.565 -2.065 21.153 1.00 98.44 240 ARG A CA 1
ATOM 1809 C C . ARG A 1 240 ? 0.140 -1.076 20.235 1.00 98.44 240 ARG A C 1
ATOM 1811 O O . ARG A 1 240 ? 0.821 -1.460 19.280 1.00 98.44 240 ARG A O 1
ATOM 1818 N N . LEU A 1 241 ? -0.033 0.204 20.522 1.00 98.38 241 LEU A N 1
ATOM 1819 C CA . LEU A 1 241 ? 0.576 1.306 19.797 1.00 98.38 241 LEU A CA 1
ATOM 1820 C C . LEU A 1 241 ? 1.751 1.885 20.587 1.00 98.38 241 LEU A C 1
ATOM 1822 O O . LEU A 1 241 ? 1.805 1.817 21.811 1.00 98.38 241 LEU A O 1
ATOM 1826 N N . SER A 1 242 ? 2.672 2.535 19.879 1.00 97.94 242 SER A N 1
ATOM 1827 C CA . SER A 1 242 ? 3.870 3.152 20.461 1.00 97.94 242 SER A CA 1
ATOM 1828 C C . SER A 1 242 ? 3.587 4.304 21.435 1.00 97.94 242 SER A C 1
ATOM 1830 O O . SER A 1 242 ? 4.500 4.774 22.103 1.00 97.94 242 SER A O 1
ATOM 1832 N N . ASN A 1 243 ? 2.349 4.804 21.485 1.00 96.69 243 ASN A N 1
ATOM 1833 C CA . ASN A 1 243 ? 1.900 5.814 22.448 1.00 96.69 243 ASN A CA 1
ATOM 1834 C C . ASN A 1 243 ? 1.290 5.194 23.723 1.00 96.69 243 ASN A C 1
ATOM 1836 O O . ASN A 1 243 ? 0.761 5.928 24.552 1.00 96.69 243 ASN A O 1
ATOM 1840 N N . GLY A 1 244 ? 1.337 3.865 23.868 1.00 96.38 244 GLY A N 1
ATOM 1841 C CA . GLY A 1 244 ? 0.783 3.126 25.003 1.00 96.38 244 GLY A CA 1
ATOM 1842 C C . GLY A 1 244 ? -0.703 2.779 24.876 1.00 96.38 244 GLY A C 1
ATOM 1843 O O . GLY A 1 244 ? -1.216 2.021 25.692 1.00 96.38 244 GLY A O 1
ATOM 1844 N N . GLU A 1 245 ? -1.410 3.283 23.861 1.00 97.81 245 GLU A N 1
ATOM 1845 C CA . GLU A 1 245 ? -2.800 2.889 23.627 1.00 97.81 245 GLU A CA 1
ATOM 1846 C C . GLU A 1 245 ? -2.878 1.454 23.090 1.00 97.81 245 GLU A C 1
ATOM 1848 O O . GLU A 1 245 ? -2.078 1.045 22.246 1.00 97.81 245 GLU A O 1
ATOM 1853 N N . CYS A 1 246 ? -3.879 0.692 23.535 1.00 98.06 246 CYS A N 1
ATOM 1854 C CA . CYS A 1 246 ? -4.128 -0.667 23.066 1.00 98.06 246 CYS A CA 1
ATOM 1855 C C . CYS A 1 246 ? -5.573 -0.809 22.580 1.00 98.06 246 CYS A C 1
ATOM 1857 O O . CYS A 1 246 ? -6.512 -0.473 23.300 1.00 98.06 246 CYS A O 1
ATOM 1859 N N . TYR A 1 247 ? -5.768 -1.310 21.361 1.00 98.19 247 TYR A N 1
ATOM 1860 C CA . TYR A 1 247 ? -7.092 -1.461 20.754 1.00 98.19 247 TYR A CA 1
ATOM 1861 C C . TYR A 1 247 ? -7.368 -2.917 20.408 1.00 98.19 247 TYR A C 1
ATOM 1863 O O . TYR A 1 247 ? -6.656 -3.511 19.601 1.00 98.19 247 TYR A O 1
ATOM 1871 N N . GLY A 1 248 ? -8.439 -3.481 20.962 1.00 98.12 248 GLY A N 1
ATOM 1872 C CA . GLY A 1 248 ? -8.965 -4.756 20.483 1.00 98.12 248 GLY A CA 1
ATOM 1873 C C . GLY A 1 248 ? -9.675 -4.587 19.140 1.00 98.12 248 GLY A C 1
ATOM 1874 O O . GLY A 1 248 ? -10.332 -3.566 18.941 1.00 98.12 248 GLY A O 1
ATOM 1875 N N . ALA A 1 249 ? -9.531 -5.545 18.221 1.00 98.06 249 ALA A N 1
ATOM 1876 C CA . ALA A 1 249 ? -10.134 -5.507 16.884 1.00 98.06 249 ALA A CA 1
ATOM 1877 C C . ALA A 1 249 ? -10.376 -6.912 16.306 1.00 98.06 249 ALA A C 1
ATOM 1879 O O . ALA A 1 249 ? -9.822 -7.896 16.785 1.00 98.06 249 ALA A O 1
ATOM 1880 N N . ASP A 1 250 ? -11.202 -7.016 15.261 1.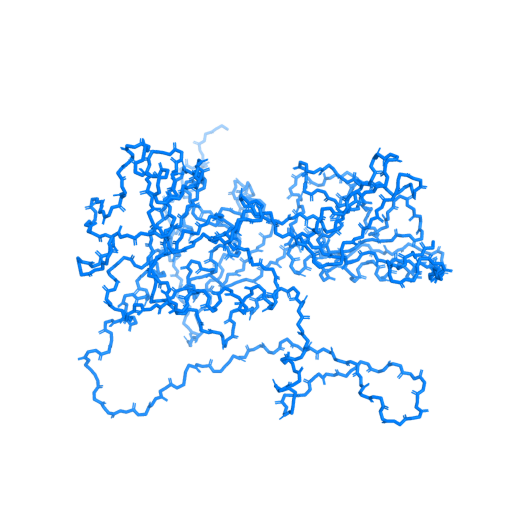00 98.25 250 ASP A N 1
ATOM 1881 C CA . ASP A 1 250 ? -11.474 -8.288 14.578 1.00 98.25 250 ASP A CA 1
ATOM 1882 C C . ASP A 1 250 ? -10.336 -8.697 13.625 1.00 98.25 250 ASP A C 1
ATOM 1884 O O . ASP A 1 250 ? -10.049 -9.884 13.458 1.00 98.25 250 ASP A O 1
ATOM 1888 N N . PHE A 1 251 ? -9.685 -7.717 12.990 1.00 98.12 251 PHE A N 1
ATOM 1889 C CA . PHE A 1 251 ? -8.465 -7.886 12.196 1.00 98.12 251 PHE A CA 1
ATOM 1890 C C . PHE A 1 251 ? -7.761 -6.536 11.954 1.00 98.12 251 PHE A C 1
ATOM 1892 O O . PHE A 1 251 ? -8.323 -5.462 12.195 1.00 98.12 251 PHE A O 1
ATOM 1899 N N . VAL A 1 252 ? -6.527 -6.599 11.452 1.00 98.38 252 VAL A N 1
ATOM 1900 C CA . VAL A 1 252 ? -5.717 -5.445 11.042 1.00 98.38 252 VAL A CA 1
ATOM 1901 C C . VAL A 1 252 ? -5.677 -5.346 9.519 1.00 98.38 252 VAL A C 1
ATOM 1903 O O . VAL A 1 252 ? -5.489 -6.347 8.833 1.00 98.38 252 VAL A O 1
ATOM 1906 N N . ILE A 1 253 ? -5.805 -4.135 8.983 1.00 97.75 253 ILE A N 1
ATOM 1907 C CA . ILE A 1 253 ? -5.567 -3.810 7.575 1.00 97.75 253 ILE A CA 1
ATOM 1908 C C . ILE A 1 253 ? -4.218 -3.099 7.489 1.00 97.75 253 ILE A C 1
ATOM 1910 O O . ILE A 1 253 ? -4.057 -1.984 7.983 1.00 97.75 253 ILE A O 1
ATOM 1914 N N . SER A 1 254 ? -3.236 -3.741 6.869 1.00 96.12 254 SER A N 1
ATOM 1915 C CA . SER A 1 254 ? -1.893 -3.207 6.677 1.00 96.12 254 SER A CA 1
ATOM 1916 C C . SER A 1 254 ? -1.767 -2.560 5.296 1.00 96.12 254 SER A C 1
ATOM 1918 O O . SER A 1 254 ? -1.800 -3.228 4.263 1.00 96.12 254 SER A O 1
ATOM 1920 N N . ALA A 1 255 ? -1.619 -1.237 5.290 1.00 93.75 255 ALA A N 1
ATOM 1921 C CA . ALA A 1 255 ? -1.487 -0.387 4.110 1.00 93.75 255 ALA A CA 1
ATOM 1922 C C . ALA A 1 255 ? -0.248 0.526 4.236 1.00 93.75 255 ALA A C 1
ATOM 1924 O O . ALA A 1 255 ? -0.301 1.733 3.989 1.00 93.75 255 ALA A O 1
ATOM 1925 N N . ILE A 1 256 ? 0.880 -0.055 4.660 1.00 90.62 256 ILE A N 1
ATOM 1926 C CA . ILE A 1 256 ? 2.124 0.668 4.984 1.00 90.62 256 ILE A CA 1
ATOM 1927 C C . ILE A 1 256 ? 3.092 0.823 3.801 1.00 90.62 256 ILE A C 1
ATOM 1929 O O . ILE A 1 256 ? 4.195 1.334 3.978 1.00 90.62 256 ILE A O 1
ATOM 1933 N N . GLY A 1 257 ? 2.689 0.399 2.603 1.00 86.38 257 GLY A N 1
ATOM 1934 C CA . GLY A 1 257 ? 3.471 0.534 1.376 1.00 86.38 257 GLY A CA 1
ATOM 1935 C C . GLY A 1 257 ? 3.541 -0.754 0.564 1.00 86.38 257 GLY A C 1
ATOM 1936 O O . GLY A 1 257 ? 2.972 -1.783 0.934 1.00 86.38 257 GLY A O 1
ATOM 1937 N N . VAL A 1 258 ? 4.245 -0.672 -0.561 1.00 85.12 258 VAL A N 1
ATOM 1938 C CA . VAL A 1 258 ? 4.471 -1.783 -1.489 1.00 85.12 258 VAL A CA 1
ATOM 1939 C C . VAL A 1 258 ? 5.955 -1.881 -1.839 1.00 85.12 258 VAL A C 1
ATOM 1941 O O . VAL A 1 258 ? 6.634 -0.861 -1.971 1.00 85.12 258 VAL A O 1
ATOM 1944 N N . GLU A 1 259 ? 6.446 -3.100 -2.014 1.00 86.44 259 GLU A N 1
ATOM 1945 C CA . GLU A 1 259 ? 7.802 -3.460 -2.441 1.00 86.44 259 GLU A CA 1
ATOM 1946 C C . GLU A 1 259 ? 7.804 -3.970 -3.886 1.00 86.44 259 GLU A C 1
ATOM 1948 O O . GLU A 1 259 ? 6.753 -4.338 -4.402 1.00 86.44 259 GLU A O 1
ATOM 1953 N N . ALA A 1 260 ? 8.953 -3.970 -4.566 1.00 88.06 260 ALA A N 1
ATOM 1954 C CA . ALA A 1 260 ? 9.049 -4.554 -5.903 1.00 88.06 260 ALA A CA 1
ATOM 1955 C C . ALA A 1 260 ? 8.828 -6.073 -5.835 1.00 88.06 260 ALA A C 1
ATOM 1957 O O . ALA A 1 260 ? 9.380 -6.737 -4.961 1.00 88.06 260 ALA A O 1
ATOM 1958 N N . ASN A 1 261 ? 8.064 -6.638 -6.775 1.00 87.25 261 ASN A N 1
ATOM 1959 C CA . ASN A 1 261 ? 7.832 -8.082 -6.859 1.00 87.25 261 ASN A CA 1
ATOM 1960 C C . ASN A 1 261 ? 9.032 -8.807 -7.502 1.00 87.25 261 ASN A C 1
ATOM 1962 O O . ASN A 1 261 ? 8.947 -9.288 -8.639 1.00 87.25 261 ASN A O 1
ATOM 1966 N N . LEU A 1 262 ? 10.170 -8.805 -6.803 1.00 84.19 262 LEU A N 1
ATOM 1967 C CA . LEU A 1 262 ? 11.447 -9.364 -7.246 1.00 84.19 262 LEU A CA 1
ATOM 1968 C C . LEU A 1 262 ? 12.138 -10.099 -6.098 1.00 84.19 262 LEU A C 1
ATOM 1970 O O . LEU A 1 262 ? 12.118 -9.643 -4.957 1.00 84.19 262 LEU A O 1
ATOM 1974 N N . ILE A 1 263 ? 12.810 -11.199 -6.424 1.00 78.88 263 ILE A N 1
ATOM 1975 C CA . ILE A 1 263 ? 13.702 -11.919 -5.515 1.00 78.88 263 ILE A CA 1
ATOM 1976 C C . ILE A 1 263 ? 15.109 -11.812 -6.099 1.00 78.88 263 ILE A C 1
ATOM 1978 O O . ILE A 1 263 ? 15.358 -12.314 -7.190 1.00 78.88 263 ILE A O 1
ATOM 1982 N N . SER A 1 264 ? 16.022 -11.155 -5.386 1.00 68.69 264 SER A N 1
ATOM 1983 C CA . SER A 1 264 ? 17.440 -11.108 -5.759 1.00 68.69 264 SER A CA 1
ATOM 1984 C C . SER A 1 264 ? 18.188 -12.181 -4.973 1.00 68.69 264 SER A C 1
ATOM 1986 O O . SER A 1 264 ? 18.244 -12.117 -3.742 1.00 68.69 264 SER A O 1
ATOM 1988 N N . SER A 1 265 ? 18.717 -13.203 -5.652 1.00 61.16 265 SER A N 1
ATOM 1989 C CA . SER A 1 265 ? 19.516 -14.238 -4.992 1.00 61.16 265 SER A CA 1
ATOM 1990 C C . SER A 1 265 ? 20.977 -13.791 -4.928 1.00 61.16 265 SER A C 1
ATOM 1992 O O . SER A 1 265 ? 21.755 -14.007 -5.854 1.00 61.16 265 SER A O 1
ATOM 1994 N N . THR A 1 266 ? 21.378 -13.178 -3.817 1.00 50.53 266 THR A N 1
ATOM 1995 C CA . THR A 1 266 ? 22.800 -12.916 -3.531 1.00 50.53 266 THR A CA 1
ATOM 1996 C C . THR A 1 266 ? 23.527 -14.140 -2.959 1.00 50.53 266 THR A C 1
ATOM 1998 O O . THR A 1 266 ? 24.735 -14.084 -2.745 1.00 50.53 266 THR A O 1
ATOM 2001 N N . SER A 1 267 ? 22.822 -15.253 -2.712 1.00 39.47 267 SER A N 1
ATOM 2002 C CA . SER A 1 267 ? 23.365 -16.463 -2.085 1.00 39.47 267 SER A CA 1
ATOM 2003 C C . SER A 1 267 ? 23.317 -17.667 -3.029 1.00 39.47 267 SER A C 1
ATOM 2005 O O . SER A 1 267 ? 22.298 -17.932 -3.658 1.00 39.47 267 SER A O 1
ATOM 2007 N N . THR A 1 268 ? 24.422 -18.412 -3.083 1.00 35.50 268 THR A N 1
ATOM 2008 C CA . THR A 1 268 ? 24.650 -19.642 -3.864 1.00 35.50 268 THR A CA 1
ATOM 2009 C C . THR A 1 268 ? 23.914 -20.879 -3.330 1.00 35.50 268 THR A C 1
ATOM 2011 O O . THR A 1 268 ? 24.106 -21.980 -3.846 1.00 35.50 268 THR A O 1
ATOM 2014 N N . ALA A 1 269 ? 23.074 -20.735 -2.304 1.00 35.12 269 ALA A N 1
ATOM 2015 C CA . ALA A 1 269 ? 22.199 -21.801 -1.835 1.00 35.12 269 ALA A CA 1
ATOM 2016 C C . ALA A 1 269 ? 20.893 -21.803 -2.643 1.00 35.12 269 ALA A C 1
ATOM 2018 O O . ALA A 1 269 ? 20.290 -20.749 -2.844 1.00 35.12 269 ALA A O 1
ATOM 2019 N N . PHE A 1 270 ? 20.437 -22.988 -3.074 1.00 35.06 270 PHE A N 1
ATOM 2020 C CA . PHE A 1 270 ? 19.089 -23.172 -3.623 1.00 35.06 270 PHE A CA 1
ATOM 2021 C C . PHE A 1 270 ? 18.082 -22.432 -2.733 1.00 35.06 270 PHE A C 1
ATOM 2023 O O . PHE A 1 270 ? 18.075 -22.682 -1.524 1.00 35.06 270 PHE A O 1
ATOM 2030 N N . PRO A 1 271 ? 17.251 -21.527 -3.280 1.00 37.84 271 PRO A N 1
ATOM 2031 C CA . PRO A 1 271 ? 16.328 -20.777 -2.457 1.00 37.84 271 PRO A CA 1
ATOM 2032 C C . PRO A 1 271 ? 15.351 -21.776 -1.845 1.00 37.84 271 PRO A C 1
ATOM 2034 O O . PRO A 1 271 ? 14.558 -22.409 -2.546 1.00 37.84 271 PRO A O 1
ATOM 2037 N N . THR A 1 272 ? 15.402 -21.931 -0.524 1.00 30.77 272 THR A N 1
ATOM 2038 C CA . THR A 1 272 ? 14.271 -22.462 0.223 1.00 30.77 272 THR A CA 1
ATOM 2039 C C . THR A 1 272 ? 13.108 -21.554 -0.148 1.00 30.77 272 THR A C 1
ATOM 2041 O O . THR A 1 272 ? 13.143 -20.364 0.161 1.00 30.77 272 THR A O 1
ATOM 2044 N N . PHE A 1 273 ? 12.137 -22.074 -0.902 1.00 37.44 273 PHE A N 1
ATOM 2045 C CA . PHE A 1 273 ? 10.952 -21.334 -1.320 1.00 37.44 273 PHE A CA 1
ATOM 2046 C C . PHE A 1 273 ? 10.157 -20.951 -0.066 1.00 37.44 273 PHE A C 1
ATOM 2048 O O . PHE A 1 273 ? 9.212 -21.635 0.318 1.00 37.44 273 PHE A O 1
ATOM 2055 N N . ALA A 1 274 ? 10.542 -19.863 0.603 1.00 35.84 274 ALA A N 1
ATOM 2056 C CA . ALA A 1 274 ? 9.626 -19.136 1.454 1.00 35.84 274 ALA A CA 1
ATOM 2057 C C . ALA A 1 274 ? 8.475 -18.751 0.529 1.00 35.84 274 ALA A C 1
ATOM 2059 O O . ALA A 1 274 ? 8.700 -18.059 -0.465 1.00 35.84 274 ALA A O 1
ATOM 2060 N N . VAL A 1 275 ? 7.291 -19.316 0.782 1.00 38.62 275 VAL A N 1
ATOM 2061 C CA . VAL A 1 275 ? 6.086 -19.081 -0.017 1.00 38.62 275 VAL A CA 1
ATOM 2062 C C . VAL A 1 275 ? 5.978 -17.573 -0.221 1.00 38.62 275 VAL A C 1
ATOM 2064 O O . VAL A 1 275 ? 5.775 -16.859 0.766 1.00 38.62 275 VAL A O 1
ATOM 2067 N N . PRO A 1 276 ? 6.164 -17.064 -1.452 1.00 43.94 276 PRO A N 1
ATOM 2068 C CA . PRO A 1 276 ? 6.079 -15.639 -1.669 1.00 43.94 276 PRO A CA 1
ATOM 2069 C C . PRO A 1 276 ? 4.671 -15.224 -1.256 1.00 43.94 276 PRO A C 1
ATOM 2071 O O . PRO A 1 276 ? 3.689 -15.804 -1.717 1.00 43.94 276 PRO A O 1
ATOM 2074 N N . SER A 1 277 ? 4.551 -14.191 -0.428 1.00 46.97 277 SER A N 1
ATOM 2075 C CA . SER A 1 277 ? 3.281 -13.499 -0.161 1.00 46.97 277 SER A CA 1
ATOM 2076 C C . SER A 1 277 ? 2.708 -12.811 -1.416 1.00 46.97 277 SER A C 1
ATOM 2078 O O . SER A 1 277 ? 1.771 -12.021 -1.330 1.00 46.97 277 SER A O 1
ATOM 2080 N N . ALA A 1 278 ? 3.283 -13.103 -2.584 1.00 55.81 278 ALA A N 1
ATOM 2081 C CA . ALA A 1 278 ? 3.130 -12.436 -3.851 1.00 55.81 278 ALA A CA 1
ATOM 2082 C C . ALA A 1 278 ? 2.890 -13.459 -4.971 1.00 55.81 278 ALA A C 1
ATOM 2084 O O . ALA A 1 278 ? 3.662 -14.414 -5.108 1.00 55.81 278 ALA A O 1
ATOM 2085 N N . PRO A 1 279 ? 1.874 -13.273 -5.822 1.00 61.62 279 PRO A N 1
ATOM 2086 C CA . PRO A 1 279 ? 1.728 -14.099 -7.007 1.00 61.62 279 PRO A CA 1
ATOM 2087 C C . PRO A 1 279 ? 2.909 -13.867 -7.969 1.00 61.62 279 PRO A C 1
ATOM 2089 O O . PRO A 1 279 ? 3.210 -12.738 -8.352 1.00 61.62 279 PRO A O 1
ATOM 2092 N N . CYS A 1 280 ? 3.551 -14.964 -8.382 1.00 65.69 280 CYS A N 1
ATOM 2093 C CA . CYS A 1 280 ? 4.540 -15.030 -9.469 1.00 65.69 280 CYS A CA 1
ATOM 2094 C C . CYS A 1 280 ? 5.730 -14.043 -9.364 1.00 65.69 280 CYS A C 1
ATOM 2096 O O . CYS A 1 280 ? 5.885 -13.202 -10.255 1.00 65.69 280 CYS A O 1
ATOM 2098 N N . PRO A 1 281 ? 6.597 -14.130 -8.335 1.00 74.00 281 PRO A N 1
ATOM 2099 C CA . PRO A 1 281 ? 7.807 -13.311 -8.299 1.00 74.00 281 PRO A CA 1
ATOM 2100 C C . PRO A 1 281 ? 8.774 -13.691 -9.429 1.00 74.00 281 PRO A C 1
ATOM 2102 O O . PRO A 1 281 ? 8.845 -14.852 -9.841 1.00 74.00 281 PRO A O 1
ATOM 2105 N N . VAL A 1 282 ? 9.557 -12.714 -9.893 1.00 82.56 282 VAL A N 1
ATOM 2106 C CA . VAL A 1 282 ? 10.720 -12.965 -10.756 1.00 82.56 282 VAL A CA 1
ATOM 2107 C C . VAL A 1 282 ? 11.961 -13.086 -9.883 1.00 82.56 282 VAL A C 1
ATOM 2109 O O . VAL A 1 282 ? 12.240 -12.209 -9.065 1.00 82.56 282 VAL A O 1
ATOM 2112 N N . VAL A 1 283 ? 12.688 -14.185 -10.067 1.00 85.69 283 VAL A N 1
ATOM 2113 C CA . VAL A 1 283 ? 14.005 -14.396 -9.467 1.00 85.69 283 VAL A CA 1
ATOM 2114 C C . VAL A 1 283 ? 15.045 -13.843 -10.433 1.00 85.69 283 VAL A C 1
ATOM 2116 O O . VAL A 1 283 ? 15.024 -14.196 -11.610 1.00 85.69 283 VAL A O 1
ATOM 2119 N N . LEU A 1 284 ? 15.904 -12.962 -9.930 1.00 84.00 284 LEU A N 1
ATOM 2120 C CA . LEU A 1 284 ? 17.077 -12.449 -10.628 1.00 84.00 284 LEU A CA 1
ATOM 2121 C C . LEU A 1 284 ? 18.309 -13.048 -9.955 1.00 84.00 284 LEU A C 1
ATOM 2123 O O . LEU A 1 284 ? 18.502 -12.888 -8.743 1.00 84.00 284 LEU A O 1
ATOM 2127 N N . GLU A 1 285 ? 19.113 -13.761 -10.730 1.00 80.38 285 GLU A N 1
ATOM 2128 C CA . GLU A 1 285 ? 20.337 -14.392 -10.259 1.00 80.38 285 GLU A CA 1
ATOM 2129 C C . GLU A 1 285 ? 21.514 -13.413 -10.382 1.00 80.38 285 GLU A C 1
ATOM 2131 O O . GLU A 1 285 ? 21.532 -12.542 -11.253 1.00 80.38 285 GLU A O 1
ATOM 2136 N N . ALA A 1 286 ? 22.532 -13.537 -9.524 1.00 73.88 286 ALA A N 1
ATOM 2137 C CA . ALA A 1 286 ? 23.681 -12.624 -9.553 1.00 73.88 286 ALA A CA 1
ATOM 2138 C C . ALA A 1 286 ? 24.399 -12.626 -10.920 1.00 73.88 286 ALA A C 1
ATOM 2140 O O . ALA A 1 286 ? 24.855 -11.582 -11.390 1.00 73.88 286 ALA A O 1
ATOM 2141 N N . GLN A 1 287 ? 24.452 -13.786 -11.580 1.00 76.38 287 GLN A N 1
ATOM 2142 C CA . GLN A 1 287 ? 25.003 -13.960 -12.925 1.00 76.38 287 GLN A CA 1
ATOM 2143 C C . GLN A 1 287 ? 24.226 -13.231 -14.027 1.00 76.38 287 GLN A C 1
ATOM 2145 O O . GLN A 1 287 ? 24.782 -13.030 -15.105 1.00 76.38 287 GLN A O 1
ATOM 2150 N N . ASP A 1 288 ? 22.982 -12.809 -13.779 1.00 81.88 288 ASP A N 1
ATOM 2151 C CA . ASP A 1 288 ? 22.180 -12.114 -14.788 1.00 81.88 288 ASP A CA 1
ATOM 2152 C C . ASP A 1 288 ? 22.703 -10.697 -15.061 1.00 81.88 288 ASP A C 1
ATOM 2154 O O . ASP A 1 288 ? 22.356 -10.102 -16.077 1.00 81.88 288 ASP A O 1
ATOM 2158 N N . GLY A 1 289 ? 23.523 -10.126 -14.167 1.00 87.25 289 GLY A N 1
ATOM 2159 C CA . GLY A 1 289 ? 24.092 -8.782 -14.335 1.00 87.25 289 GLY A CA 1
ATOM 2160 C C . GLY A 1 289 ? 23.062 -7.647 -14.263 1.00 87.25 289 GLY A C 1
ATOM 2161 O O . GLY A 1 289 ? 23.381 -6.501 -14.590 1.00 87.25 289 GLY A O 1
ATOM 2162 N N . ILE A 1 290 ? 21.828 -7.941 -13.839 1.00 92.19 290 ILE A N 1
ATOM 2163 C CA . ILE A 1 290 ? 20.740 -6.970 -13.691 1.00 92.19 290 ILE A CA 1
ATOM 2164 C C . ILE A 1 290 ? 20.895 -6.239 -12.353 1.00 92.19 290 ILE A C 1
ATOM 2166 O O . ILE A 1 290 ? 20.778 -6.831 -11.282 1.00 92.19 290 ILE A O 1
ATOM 2170 N N . ALA A 1 291 ? 21.134 -4.931 -12.408 1.00 92.69 291 ALA A N 1
ATOM 2171 C CA . ALA A 1 291 ? 21.264 -4.090 -11.228 1.00 92.69 291 ALA A CA 1
ATOM 2172 C C . ALA A 1 291 ? 19.912 -3.929 -10.513 1.00 92.69 291 ALA A C 1
ATOM 2174 O O . ALA A 1 291 ? 18.894 -3.616 -11.136 1.00 92.69 291 ALA A O 1
ATOM 2175 N N . THR A 1 292 ? 19.910 -4.087 -9.188 1.00 92.25 292 THR A N 1
ATOM 2176 C CA . THR A 1 292 ? 18.717 -3.927 -8.344 1.00 92.25 292 THR A CA 1
ATOM 2177 C C . THR A 1 292 ? 18.929 -2.881 -7.256 1.00 92.25 292 THR A C 1
ATOM 2179 O O . THR A 1 292 ? 20.004 -2.818 -6.659 1.00 92.25 292 THR A O 1
ATOM 2182 N N . ALA A 1 293 ? 17.900 -2.085 -6.969 1.00 90.06 293 ALA A N 1
ATOM 2183 C CA . ALA A 1 293 ? 17.912 -1.126 -5.869 1.00 90.06 293 ALA A CA 1
ATOM 2184 C C . ALA A 1 293 ? 17.822 -1.829 -4.507 1.00 90.06 293 ALA A C 1
ATOM 2186 O O . ALA A 1 293 ? 17.345 -2.963 -4.403 1.00 90.06 293 ALA A O 1
ATOM 2187 N N . SER A 1 294 ? 18.259 -1.144 -3.451 1.00 85.25 294 SER A N 1
ATOM 2188 C CA . SER A 1 294 ? 18.220 -1.688 -2.094 1.00 85.25 294 SER A CA 1
ATOM 2189 C C . SER A 1 294 ? 16.781 -1.867 -1.589 1.00 85.25 294 SER A C 1
ATOM 2191 O O . SER A 1 294 ? 15.873 -1.124 -1.967 1.00 85.25 294 SER A O 1
ATOM 2193 N N . ILE A 1 295 ? 16.562 -2.814 -0.670 1.00 77.81 295 ILE A N 1
ATOM 2194 C CA . ILE A 1 295 ? 15.253 -3.004 -0.012 1.00 77.81 295 ILE A CA 1
ATOM 2195 C C . ILE A 1 295 ? 14.833 -1.735 0.754 1.00 77.81 295 ILE A C 1
ATOM 2197 O O . ILE A 1 295 ? 13.650 -1.394 0.791 1.00 77.81 295 ILE A O 1
ATOM 2201 N N . ALA A 1 296 ? 15.800 -0.999 1.314 1.00 78.12 296 ALA A N 1
ATOM 2202 C CA . ALA A 1 296 ? 15.562 0.264 2.013 1.00 78.12 296 ALA A CA 1
ATOM 2203 C C . ALA A 1 296 ? 14.921 1.331 1.106 1.00 78.12 296 ALA A C 1
ATOM 2205 O O . ALA A 1 296 ? 14.068 2.090 1.559 1.00 78.12 296 ALA A O 1
ATOM 2206 N N . GLU A 1 297 ? 15.265 1.337 -0.183 1.00 76.31 297 GLU A N 1
ATOM 2207 C CA . GLU A 1 297 ? 14.676 2.214 -1.204 1.00 76.31 297 GLU A CA 1
ATOM 2208 C C . GLU A 1 297 ? 13.413 1.615 -1.855 1.00 76.31 297 GLU A C 1
ATOM 2210 O O . GLU A 1 297 ? 12.852 2.186 -2.788 1.00 76.31 297 GLU A O 1
ATOM 2215 N N . GLY A 1 298 ? 12.944 0.464 -1.361 1.00 75.50 298 GLY A N 1
ATOM 2216 C CA . GLY A 1 298 ? 11.771 -0.252 -1.863 1.00 75.50 298 GLY A CA 1
ATOM 2217 C C . GLY A 1 298 ? 12.072 -1.332 -2.906 1.00 75.50 298 GLY A C 1
ATOM 2218 O O . GLY A 1 298 ? 11.123 -1.950 -3.403 1.00 75.50 298 GLY A O 1
ATOM 2219 N N . GLY A 1 299 ? 13.345 -1.570 -3.235 1.00 87.44 299 GLY A N 1
ATOM 2220 C CA . GLY A 1 299 ? 13.788 -2.549 -4.230 1.00 87.44 299 GLY A CA 1
ATOM 2221 C C . GLY A 1 299 ? 13.375 -2.199 -5.663 1.00 87.44 299 GLY A C 1
ATOM 2222 O O . GLY A 1 299 ? 12.729 -1.182 -5.913 1.00 87.44 299 GLY A O 1
ATOM 2223 N N . GLY A 1 300 ? 13.712 -3.069 -6.612 1.00 91.62 300 GLY A N 1
ATOM 2224 C CA . GLY A 1 300 ? 13.334 -2.914 -8.021 1.00 91.62 300 GLY A CA 1
ATOM 2225 C C . GLY A 1 300 ? 14.509 -3.099 -8.972 1.00 91.62 300 GLY A C 1
ATOM 2226 O O . GLY A 1 300 ? 15.661 -2.944 -8.570 1.00 91.62 300 GLY A O 1
ATOM 2227 N N . VAL A 1 301 ? 14.218 -3.408 -10.234 1.00 94.44 301 VAL A N 1
ATOM 2228 C CA . VAL A 1 301 ? 15.206 -3.378 -11.320 1.00 94.44 301 VAL A CA 1
ATOM 2229 C C . VAL A 1 301 ? 15.588 -1.927 -11.567 1.00 94.44 301 VAL A C 1
ATOM 2231 O O . VAL A 1 301 ? 14.718 -1.113 -11.874 1.00 94.44 301 VAL A O 1
ATOM 2234 N N . VAL A 1 302 ? 16.870 -1.594 -11.438 1.00 95.00 302 VAL A N 1
ATOM 2235 C CA . VAL A 1 302 ? 17.360 -0.243 -11.728 1.00 95.00 302 VAL A CA 1
ATOM 2236 C C . VAL A 1 302 ? 17.279 -0.008 -13.231 1.00 95.00 302 VAL A C 1
ATOM 2238 O O . VAL A 1 302 ? 17.849 -0.776 -14.003 1.00 95.00 302 VAL A O 1
ATOM 2241 N N . VAL A 1 303 ? 16.583 1.055 -13.634 1.00 94.69 303 VAL A N 1
ATOM 2242 C CA . VAL A 1 303 ? 16.414 1.435 -15.040 1.00 94.69 303 VAL A CA 1
ATOM 2243 C C . VAL A 1 303 ? 16.850 2.870 -15.327 1.00 94.69 303 VAL A C 1
ATOM 2245 O O . VAL A 1 303 ? 16.730 3.746 -14.468 1.00 94.69 303 VAL A O 1
ATOM 2248 N N . ASN A 1 304 ? 17.328 3.114 -16.548 1.00 92.69 304 ASN A N 1
ATOM 2249 C CA . ASN A 1 304 ? 17.586 4.457 -17.089 1.00 92.69 304 ASN A CA 1
ATOM 2250 C C . ASN A 1 304 ? 16.292 5.132 -17.606 1.00 92.69 304 ASN A C 1
ATOM 2252 O O . ASN A 1 304 ? 15.195 4.594 -17.441 1.00 92.69 304 ASN A O 1
ATOM 2256 N N . GLU A 1 305 ? 16.388 6.313 -18.225 1.00 90.25 305 GLU A N 1
ATOM 2257 C CA . GLU A 1 305 ? 15.250 7.083 -18.766 1.00 90.25 305 GLU A CA 1
ATOM 2258 C C . GLU A 1 305 ? 14.475 6.324 -19.864 1.00 90.25 305 GLU A C 1
ATOM 2260 O O . GLU A 1 305 ? 13.288 6.554 -20.094 1.00 90.25 305 GLU A O 1
ATOM 2265 N N . MET A 1 306 ? 15.116 5.349 -20.509 1.00 92.38 306 MET A N 1
ATOM 2266 C CA . MET A 1 306 ? 14.521 4.465 -21.516 1.00 92.38 306 MET A CA 1
ATOM 2267 C C . MET A 1 306 ? 13.867 3.216 -20.909 1.00 92.38 306 MET A C 1
ATOM 2269 O O . MET A 1 306 ? 13.486 2.299 -21.635 1.00 92.38 306 MET A O 1
ATOM 2273 N N . MET A 1 307 ? 13.750 3.145 -19.578 1.00 94.56 307 MET A N 1
ATOM 2274 C CA . MET A 1 307 ? 13.265 1.963 -18.851 1.00 94.56 307 MET A CA 1
ATOM 2275 C C . MET A 1 307 ? 14.123 0.708 -19.076 1.00 94.56 307 MET A C 1
ATOM 2277 O O . MET A 1 307 ? 13.683 -0.413 -18.809 1.00 94.56 307 MET A O 1
ATOM 2281 N N . GLN A 1 308 ? 15.348 0.888 -19.568 1.00 95.50 308 GLN A N 1
ATOM 2282 C CA . GLN A 1 308 ? 16.306 -0.174 -19.836 1.00 95.50 308 GLN A CA 1
ATOM 2283 C C . GLN A 1 308 ? 17.113 -0.461 -18.571 1.00 95.50 308 GLN A C 1
ATOM 2285 O O . GLN A 1 308 ? 17.522 0.468 -17.871 1.00 95.50 308 GLN A O 1
ATOM 2290 N N . SER A 1 309 ? 17.324 -1.740 -18.269 1.00 96.19 309 SER A N 1
ATOM 2291 C CA . SER A 1 309 ? 18.166 -2.171 -17.150 1.00 96.19 309 SER A CA 1
ATOM 2292 C C . SER A 1 309 ? 19.659 -2.096 -17.502 1.00 96.19 309 SER A C 1
ATOM 2294 O O . SER A 1 309 ? 20.035 -1.659 -18.588 1.00 96.19 309 SER A O 1
ATOM 2296 N N . SER A 1 310 ? 20.530 -2.568 -16.607 1.00 95.38 310 SER A N 1
ATOM 2297 C CA . SER A 1 310 ? 21.959 -2.754 -16.907 1.00 95.38 310 SER A CA 1
ATOM 2298 C C . SER A 1 310 ? 22.237 -3.813 -17.982 1.00 95.38 310 SER A C 1
ATOM 2300 O O . SER A 1 310 ? 23.347 -3.854 -18.507 1.00 95.38 310 SER A O 1
ATOM 2302 N N . VAL A 1 311 ? 21.252 -4.649 -18.328 1.00 95.31 311 VAL A N 1
ATOM 2303 C CA . VAL A 1 311 ? 21.323 -5.583 -19.458 1.00 95.31 311 VAL A CA 1
ATOM 2304 C C . VAL A 1 311 ? 20.543 -4.988 -20.639 1.00 95.31 311 VAL A C 1
ATOM 2306 O O . VAL A 1 311 ? 19.336 -4.764 -20.496 1.00 95.31 311 VAL A O 1
ATOM 2309 N N . PRO A 1 312 ? 21.174 -4.751 -21.809 1.00 93.19 312 PRO A N 1
ATOM 2310 C CA . PRO A 1 312 ? 20.565 -3.993 -22.907 1.00 93.19 312 PRO A CA 1
ATOM 2311 C C . PRO A 1 312 ? 19.231 -4.544 -23.430 1.00 93.19 312 PRO A C 1
ATOM 2313 O O . PRO A 1 312 ? 18.352 -3.781 -23.837 1.00 93.19 312 PRO A O 1
ATOM 2316 N N . GLU A 1 313 ? 19.056 -5.863 -23.422 1.00 95.06 313 GLU A N 1
ATOM 2317 C CA . GLU A 1 313 ? 17.858 -6.552 -23.907 1.00 95.06 313 GLU A CA 1
ATOM 2318 C C . GLU A 1 313 ? 16.750 -6.664 -22.846 1.00 95.06 313 GLU A C 1
ATOM 2320 O O . GLU A 1 313 ? 15.662 -7.168 -23.145 1.00 95.06 313 GLU A O 1
ATOM 2325 N N . VAL A 1 314 ? 17.007 -6.211 -21.615 1.00 95.81 314 VAL A N 1
ATOM 2326 C CA . VAL A 1 314 ? 16.093 -6.317 -20.474 1.00 95.81 314 VAL A CA 1
ATOM 2327 C C . VAL A 1 314 ? 15.646 -4.929 -20.032 1.00 95.81 314 VAL A C 1
ATOM 2329 O O . VAL A 1 314 ? 16.441 -4.075 -19.645 1.00 95.81 314 VAL A O 1
ATOM 2332 N N . TYR A 1 315 ? 14.337 -4.734 -20.044 1.00 97.19 315 TYR A N 1
ATOM 2333 C CA . TYR A 1 315 ? 13.644 -3.527 -19.614 1.00 97.19 315 TYR A CA 1
ATOM 2334 C C . TYR A 1 315 ? 12.815 -3.833 -18.368 1.00 97.19 315 TYR A C 1
ATOM 2336 O O . TYR A 1 315 ? 12.486 -4.992 -18.110 1.00 97.19 315 TYR A O 1
ATOM 2344 N N . ALA A 1 316 ? 12.414 -2.811 -17.619 1.00 96.31 316 ALA A N 1
ATOM 2345 C CA . ALA A 1 316 ? 11.448 -2.970 -16.536 1.00 96.31 316 ALA A CA 1
ATOM 2346 C C . ALA A 1 316 ? 10.487 -1.783 -16.463 1.00 96.31 316 ALA A C 1
ATOM 2348 O O . ALA A 1 316 ? 10.882 -0.643 -16.686 1.00 96.31 316 ALA A O 1
ATOM 2349 N N . ALA A 1 317 ? 9.225 -2.051 -16.133 1.00 94.88 317 ALA A N 1
ATOM 2350 C CA . ALA A 1 317 ? 8.184 -1.033 -16.036 1.00 94.88 317 ALA A CA 1
ATOM 2351 C C . ALA A 1 317 ? 7.248 -1.283 -14.846 1.00 94.88 317 ALA A C 1
ATOM 2353 O O . ALA A 1 317 ? 7.067 -2.411 -14.388 1.00 94.88 317 ALA A O 1
ATOM 2354 N N . GLY A 1 318 ? 6.610 -0.220 -14.359 1.00 92.31 318 GLY A N 1
ATOM 2355 C CA . GLY A 1 318 ? 5.727 -0.283 -13.198 1.00 92.31 318 GLY A CA 1
ATOM 2356 C C . GLY A 1 318 ? 6.449 -0.459 -11.871 1.00 92.31 318 GLY A C 1
ATOM 2357 O O . GLY A 1 318 ? 7.614 -0.105 -11.722 1.00 92.31 318 GLY A O 1
ATOM 2358 N N . ASP A 1 319 ? 5.724 -0.973 -10.878 1.00 90.81 319 ASP A N 1
ATOM 2359 C CA . ASP A 1 319 ? 6.184 -0.995 -9.484 1.00 90.81 319 ASP A CA 1
ATOM 2360 C C . ASP A 1 319 ? 7.462 -1.832 -9.263 1.00 90.81 319 ASP A C 1
ATOM 2362 O O . ASP A 1 319 ? 8.148 -1.627 -8.261 1.00 90.81 319 ASP A O 1
ATOM 2366 N N . CYS A 1 320 ? 7.800 -2.750 -10.180 1.00 91.94 320 CYS A N 1
ATOM 2367 C CA . CYS A 1 320 ? 9.037 -3.534 -10.119 1.00 91.94 320 CYS A CA 1
ATOM 2368 C C . CYS A 1 320 ? 10.263 -2.793 -10.672 1.00 91.94 320 CYS A C 1
ATOM 2370 O O . CYS A 1 320 ? 11.380 -3.271 -10.489 1.00 91.94 320 CYS A O 1
ATOM 2372 N N . ALA A 1 321 ? 10.083 -1.656 -11.344 1.00 93.88 321 ALA A N 1
ATOM 2373 C CA . ALA A 1 321 ? 11.180 -0.812 -11.795 1.00 93.88 321 ALA A CA 1
ATOM 2374 C C . ALA A 1 321 ? 11.588 0.178 -10.695 1.00 93.88 321 ALA A C 1
ATOM 2376 O O . ALA A 1 321 ? 10.761 0.635 -9.904 1.00 93.88 321 ALA A O 1
ATOM 2377 N N . PHE A 1 322 ? 12.864 0.537 -10.675 1.00 93.12 322 PHE A N 1
ATOM 2378 C CA . PHE A 1 322 ? 13.428 1.605 -9.866 1.00 93.12 322 PHE A CA 1
ATOM 2379 C C . PHE A 1 322 ? 14.120 2.606 -10.791 1.00 93.12 322 PHE A C 1
ATOM 2381 O O . PHE A 1 322 ? 15.049 2.245 -11.514 1.00 93.12 322 PHE A O 1
ATOM 2388 N N . ALA A 1 323 ? 13.682 3.862 -10.779 1.00 90.50 323 ALA A N 1
ATOM 2389 C CA . ALA A 1 323 ? 14.247 4.896 -11.639 1.00 90.50 323 ALA A CA 1
ATOM 2390 C C . ALA A 1 323 ? 15.646 5.309 -11.150 1.00 90.50 323 ALA A C 1
ATOM 2392 O O . ALA A 1 323 ? 15.809 6.120 -10.234 1.00 90.50 323 ALA A O 1
ATOM 2393 N N . GLY A 1 324 ? 16.673 4.746 -11.785 1.00 87.94 324 GLY A N 1
ATOM 2394 C CA . GLY A 1 324 ? 18.087 5.032 -11.541 1.00 87.94 324 GLY A CA 1
ATOM 2395 C C . GLY A 1 324 ? 18.612 6.259 -12.286 1.00 87.94 324 GLY A C 1
ATOM 2396 O O . GLY A 1 324 ? 19.817 6.344 -12.507 1.00 87.94 324 GLY A O 1
ATOM 2397 N N . TRP A 1 325 ? 17.728 7.171 -12.696 1.00 86.12 325 TRP A N 1
ATOM 2398 C CA . TRP A 1 325 ? 18.021 8.296 -13.589 1.00 86.12 325 TRP A CA 1
ATOM 2399 C C . TRP A 1 325 ? 19.057 9.249 -12.995 1.00 86.12 325 TRP A C 1
ATOM 2401 O O . TRP A 1 325 ? 19.052 9.512 -11.784 1.00 86.12 325 TRP A O 1
ATOM 2411 N N . ARG A 1 326 ? 19.963 9.760 -13.837 1.00 80.06 326 ARG A N 1
ATOM 2412 C CA . ARG A 1 326 ? 21.050 10.650 -13.407 1.00 80.06 326 ARG A CA 1
ATOM 2413 C C . ARG A 1 326 ? 21.241 11.810 -14.393 1.00 80.06 326 ARG A C 1
ATOM 2415 O O . ARG A 1 326 ? 21.445 11.547 -15.571 1.00 80.06 326 ARG A O 1
ATOM 2422 N N . PRO A 1 327 ? 21.304 13.067 -13.909 1.00 79.25 327 PRO A N 1
ATOM 2423 C CA . PRO A 1 327 ? 21.141 13.494 -12.515 1.00 79.25 327 PRO A CA 1
ATOM 2424 C C . PRO A 1 327 ? 19.679 13.394 -12.045 1.00 79.25 327 PRO A C 1
ATOM 2426 O O . PRO A 1 327 ? 18.750 13.605 -12.818 1.00 79.25 327 PRO A O 1
ATOM 2429 N N . LYS A 1 328 ? 19.461 13.097 -10.756 1.00 72.50 328 LYS A N 1
ATOM 2430 C CA . LYS A 1 328 ? 18.108 13.137 -10.181 1.00 72.50 328 LYS A CA 1
ATOM 2431 C C . LYS A 1 328 ? 17.653 14.590 -10.071 1.00 72.50 328 LYS A C 1
ATOM 2433 O O . LYS A 1 328 ? 18.343 15.402 -9.454 1.00 72.50 328 LYS A O 1
ATOM 2438 N N . ALA A 1 329 ? 16.484 14.908 -10.622 1.00 74.19 329 ALA A N 1
ATOM 2439 C CA . ALA A 1 329 ? 15.865 16.206 -10.389 1.00 74.19 329 ALA A CA 1
ATOM 2440 C C . ALA A 1 329 ? 15.564 16.367 -8.879 1.00 74.19 329 ALA A C 1
ATOM 2442 O O . ALA A 1 329 ? 14.989 15.449 -8.291 1.00 74.19 329 ALA A O 1
ATOM 2443 N N . PRO A 1 330 ? 15.903 17.506 -8.239 1.00 72.25 330 PRO A N 1
ATOM 2444 C CA . PRO A 1 330 ? 15.820 17.669 -6.778 1.00 72.25 330 PRO A CA 1
ATOM 2445 C C . PRO A 1 330 ? 14.436 17.415 -6.170 1.00 72.25 330 PRO A C 1
ATOM 2447 O O . PRO A 1 330 ? 14.313 17.089 -4.993 1.00 72.25 330 PRO A O 1
ATOM 2450 N N . HIS A 1 331 ? 13.389 17.600 -6.971 1.00 71.19 331 HIS A N 1
ATOM 2451 C CA . HIS A 1 331 ? 11.995 17.504 -6.545 1.00 71.19 331 HIS A CA 1
ATOM 2452 C C . HIS A 1 331 ? 11.285 16.264 -7.085 1.00 71.19 331 HIS A C 1
ATOM 2454 O O . HIS A 1 331 ? 10.128 16.027 -6.739 1.00 71.19 331 HIS A O 1
ATOM 2460 N N . TRP A 1 332 ? 11.962 15.475 -7.921 1.00 75.50 332 TRP A N 1
ATOM 2461 C CA . TRP A 1 332 ? 11.395 14.264 -8.484 1.00 75.50 332 TRP A CA 1
ATOM 2462 C C . TRP A 1 332 ? 11.654 13.083 -7.555 1.00 75.50 332 TRP A C 1
ATOM 2464 O O . TRP A 1 332 ? 12.781 12.833 -7.125 1.00 75.50 332 TRP A O 1
ATOM 2474 N N . PHE A 1 333 ? 10.603 12.325 -7.275 1.00 75.44 333 PHE A N 1
ATOM 2475 C CA . PHE A 1 333 ? 10.700 11.063 -6.566 1.00 75.44 333 PHE A CA 1
ATOM 2476 C C . PHE A 1 333 ? 9.718 10.064 -7.160 1.00 75.44 333 PHE A C 1
ATOM 2478 O O . PHE A 1 333 ? 8.625 10.413 -7.615 1.00 75.44 333 PHE A O 1
ATOM 2485 N N . GLN A 1 334 ? 10.116 8.799 -7.150 1.00 78.75 334 GLN A N 1
ATOM 2486 C CA . GLN A 1 334 ? 9.293 7.727 -7.676 1.00 78.75 334 GLN A CA 1
ATOM 2487 C C . GLN A 1 334 ? 8.138 7.417 -6.718 1.00 78.75 334 GLN A C 1
ATOM 2489 O O . GLN A 1 334 ? 8.331 7.324 -5.505 1.00 78.75 334 GLN A O 1
ATOM 2494 N N . MET A 1 335 ? 6.945 7.185 -7.268 1.00 79.69 335 MET A N 1
ATOM 2495 C CA . MET A 1 335 ? 5.803 6.673 -6.5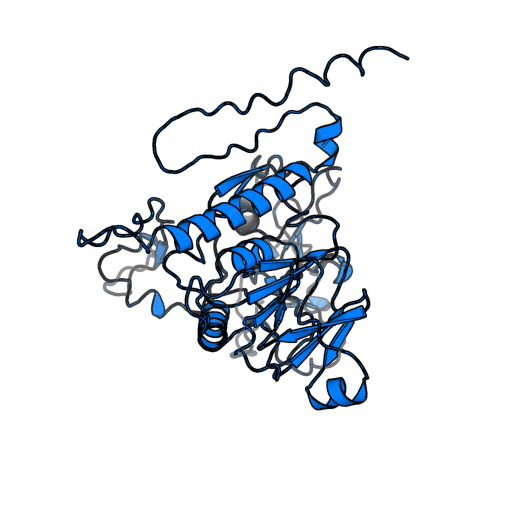14 1.00 79.69 335 MET A CA 1
ATOM 2496 C C . MET A 1 335 ? 5.185 5.465 -7.206 1.00 79.69 335 MET A C 1
ATOM 2498 O O . MET A 1 335 ? 4.953 5.455 -8.407 1.00 79.69 335 MET A O 1
ATOM 2502 N N . ARG A 1 336 ? 4.818 4.447 -6.435 1.00 83.69 336 ARG A N 1
ATOM 2503 C CA . ARG A 1 336 ? 4.200 3.225 -6.969 1.00 83.69 336 ARG A CA 1
ATOM 2504 C C . ARG A 1 336 ? 2.705 3.412 -7.200 1.00 83.69 336 ARG A C 1
ATOM 2506 O O . ARG A 1 336 ? 1.871 2.958 -6.421 1.00 83.69 336 ARG A O 1
ATOM 2513 N N . LEU A 1 337 ? 2.393 4.175 -8.247 1.00 82.19 337 LEU A N 1
ATOM 2514 C CA . LEU A 1 337 ? 1.043 4.484 -8.703 1.00 82.19 337 LEU A CA 1
ATOM 2515 C C . LEU A 1 337 ? 0.746 3.826 -10.046 1.00 82.19 337 LEU A C 1
ATOM 2517 O O . LEU A 1 337 ? 1.602 3.745 -10.927 1.00 82.19 337 LEU A O 1
ATOM 2521 N N . TRP A 1 338 ? -0.526 3.486 -10.256 1.00 81.62 338 TRP A N 1
ATOM 2522 C CA . TRP A 1 338 ? -1.002 2.912 -11.516 1.00 81.62 338 TRP A CA 1
ATOM 2523 C C . TRP A 1 338 ? -0.682 3.799 -12.735 1.00 81.62 338 TRP A C 1
ATOM 2525 O O . TRP A 1 338 ? -0.374 3.282 -13.809 1.00 81.62 338 TRP A O 1
ATOM 2535 N N . SER A 1 339 ? -0.721 5.130 -12.588 1.00 80.94 339 SER A N 1
ATOM 2536 C CA . SER A 1 339 ? -0.422 6.057 -13.682 1.00 80.94 339 SER A CA 1
ATOM 2537 C C . SER A 1 339 ? 1.070 6.084 -14.025 1.00 80.94 339 SER A C 1
ATOM 2539 O O . SER A 1 339 ? 1.391 6.114 -15.213 1.00 80.94 339 SER A O 1
ATOM 2541 N N . GLN A 1 340 ? 1.972 5.957 -13.038 1.00 84.50 340 GLN A N 1
ATOM 2542 C CA . GLN A 1 340 ? 3.406 5.759 -13.308 1.00 84.50 340 GLN A CA 1
ATOM 2543 C C . GLN A 1 340 ? 3.645 4.410 -13.986 1.00 84.50 340 GLN A C 1
ATOM 2545 O O . GLN A 1 340 ? 4.395 4.334 -14.957 1.00 84.50 340 GLN A O 1
ATOM 2550 N N . ALA A 1 341 ? 2.962 3.349 -13.545 1.00 88.75 341 ALA A N 1
ATOM 2551 C CA . ALA A 1 341 ? 3.075 2.042 -14.185 1.00 88.75 341 ALA A CA 1
ATOM 2552 C C . ALA A 1 341 ? 2.634 2.064 -15.651 1.00 88.75 341 ALA A C 1
ATOM 2554 O O . ALA A 1 341 ? 3.314 1.513 -16.512 1.00 88.75 341 ALA A O 1
ATOM 2555 N N . ARG A 1 342 ? 1.549 2.779 -15.957 1.00 87.88 342 ARG A N 1
ATOM 2556 C CA . ARG A 1 342 ? 1.112 2.998 -17.335 1.00 87.88 342 ARG A CA 1
ATOM 2557 C C . ARG A 1 342 ? 2.164 3.763 -18.144 1.00 87.88 342 ARG A C 1
ATOM 2559 O O . ARG A 1 342 ? 2.543 3.296 -19.211 1.00 87.88 342 ARG A O 1
ATOM 2566 N N . GLN A 1 343 ? 2.627 4.914 -17.660 1.00 88.31 343 GLN A N 1
ATOM 2567 C CA . GLN A 1 343 ? 3.594 5.761 -18.376 1.00 88.31 343 GLN A CA 1
ATOM 2568 C C . GLN A 1 343 ? 4.921 5.035 -18.634 1.00 88.31 343 GLN A C 1
ATOM 2570 O O . GLN A 1 343 ? 5.401 5.010 -19.764 1.00 88.31 343 GLN A O 1
ATOM 2575 N N . THR A 1 344 ? 5.472 4.373 -17.614 1.00 91.31 344 THR A N 1
ATOM 2576 C CA . THR A 1 344 ? 6.706 3.578 -17.736 1.00 91.31 344 THR A CA 1
ATOM 2577 C C . THR A 1 344 ? 6.544 2.396 -18.689 1.00 91.31 344 THR A C 1
ATOM 2579 O O . THR A 1 344 ? 7.465 2.101 -19.442 1.00 91.31 344 THR A O 1
ATOM 2582 N N . ALA A 1 345 ? 5.369 1.759 -18.749 1.00 92.50 345 ALA A N 1
ATOM 2583 C CA . ALA A 1 345 ? 5.107 0.702 -19.726 1.00 92.50 345 ALA A CA 1
ATOM 2584 C C . ALA A 1 345 ? 5.100 1.228 -21.172 1.00 92.50 345 ALA A C 1
ATOM 2586 O O . ALA A 1 345 ? 5.687 0.598 -22.053 1.00 92.50 345 ALA A O 1
ATOM 2587 N N . PHE A 1 346 ? 4.487 2.393 -21.422 1.00 92.62 346 PHE A N 1
ATOM 2588 C CA . PHE A 1 346 ? 4.542 3.038 -22.741 1.00 92.62 346 PHE A CA 1
ATOM 2589 C C . PHE A 1 346 ? 5.974 3.411 -23.126 1.00 92.62 346 PHE A C 1
ATOM 2591 O O . PHE A 1 346 ? 6.388 3.136 -24.253 1.00 92.62 346 PHE A O 1
ATOM 2598 N N . GLN A 1 347 ? 6.738 3.974 -22.187 1.00 93.25 347 GLN A N 1
ATOM 2599 C CA . GLN A 1 347 ? 8.136 4.322 -22.418 1.00 93.25 347 GLN A CA 1
ATOM 2600 C C . GLN A 1 347 ? 8.978 3.081 -22.727 1.00 93.25 347 GLN A C 1
ATOM 2602 O O . GLN A 1 347 ? 9.661 3.066 -23.742 1.00 93.25 347 GLN A O 1
ATOM 2607 N N . ALA A 1 348 ? 8.865 2.011 -21.935 1.00 95.00 348 ALA A N 1
ATOM 2608 C CA . ALA A 1 348 ? 9.589 0.764 -22.178 1.00 95.00 348 ALA A CA 1
ATOM 2609 C C . ALA A 1 348 ? 9.265 0.171 -23.559 1.00 95.00 348 ALA A C 1
ATOM 2611 O O . ALA A 1 348 ? 10.172 -0.201 -24.300 1.00 95.00 348 ALA A O 1
ATOM 2612 N N . ALA A 1 349 ? 7.985 0.136 -23.943 1.00 95.00 349 ALA A N 1
ATOM 2613 C CA . ALA A 1 349 ? 7.571 -0.358 -25.255 1.00 95.00 349 ALA A CA 1
ATOM 2614 C C . ALA A 1 349 ? 8.164 0.479 -26.403 1.00 95.00 349 ALA A C 1
ATOM 2616 O O . ALA A 1 349 ? 8.685 -0.078 -27.372 1.00 95.00 349 ALA A O 1
ATOM 2617 N N . LYS A 1 350 ? 8.134 1.811 -26.275 1.00 94.62 350 LYS A N 1
ATOM 2618 C CA . LYS A 1 350 ? 8.743 2.733 -27.240 1.00 94.62 350 LYS A CA 1
ATOM 2619 C C . LYS A 1 350 ? 10.253 2.512 -27.320 1.00 94.62 350 LYS A C 1
ATOM 2621 O O . LYS A 1 350 ? 10.779 2.309 -28.407 1.00 94.62 350 LYS A O 1
ATOM 2626 N N . SER A 1 351 ? 10.942 2.457 -26.187 1.00 95.62 351 SER A N 1
ATOM 2627 C CA . SER A 1 351 ? 12.385 2.220 -26.127 1.00 95.62 351 SER A CA 1
ATOM 2628 C C . SER A 1 351 ? 12.793 0.876 -26.729 1.00 95.62 351 SER A C 1
ATOM 2630 O O . SER A 1 351 ? 13.778 0.815 -27.458 1.00 95.62 351 SER A O 1
ATOM 2632 N N . MET A 1 352 ? 12.013 -0.189 -26.523 1.00 95.94 352 MET A N 1
ATOM 2633 C CA . MET A 1 352 ? 12.250 -1.487 -27.169 1.00 95.94 352 MET A CA 1
ATOM 2634 C C . MET A 1 352 ? 12.101 -1.423 -28.699 1.00 95.94 352 MET A C 1
ATOM 2636 O O . MET A 1 352 ? 12.852 -2.089 -29.419 1.00 95.94 352 MET A O 1
ATOM 2640 N N . PHE A 1 353 ? 11.146 -0.638 -29.208 1.00 95.12 353 PHE A N 1
ATOM 2641 C CA . PHE A 1 353 ? 10.983 -0.411 -30.646 1.00 95.12 353 PHE A CA 1
ATOM 2642 C C . PHE A 1 353 ? 12.162 0.379 -31.226 1.00 95.12 353 PHE A C 1
ATOM 2644 O O . PHE A 1 353 ? 12.781 -0.081 -32.181 1.00 95.12 353 PHE A O 1
ATOM 2651 N N . TYR A 1 354 ? 12.528 1.502 -30.605 1.00 95.56 354 TYR A N 1
ATOM 2652 C CA . TYR A 1 354 ? 13.644 2.356 -31.033 1.00 95.56 354 TYR A CA 1
ATOM 2653 C C . TYR A 1 354 ? 14.988 1.609 -31.016 1.00 95.56 354 TYR A C 1
ATOM 2655 O O . TYR A 1 354 ? 15.735 1.639 -31.992 1.00 95.56 354 TYR A O 1
ATOM 2663 N N . HIS A 1 355 ? 15.218 0.779 -29.996 1.00 94.88 355 HIS A N 1
ATOM 2664 C CA . HIS A 1 355 ? 16.369 -0.125 -29.945 1.00 94.88 355 HIS A CA 1
ATOM 2665 C C . HIS A 1 355 ? 16.391 -1.115 -31.133 1.00 94.88 355 HIS A C 1
ATOM 2667 O O . HIS A 1 355 ? 17.451 -1.562 -31.557 1.00 94.88 355 HIS A O 1
ATOM 2673 N N . THR A 1 356 ? 15.248 -1.464 -31.733 1.00 93.19 356 THR A N 1
ATOM 2674 C CA . THR A 1 356 ? 15.222 -2.333 -32.928 1.00 93.19 356 THR A CA 1
ATOM 2675 C C . THR A 1 356 ? 15.742 -1.635 -34.179 1.00 93.19 356 THR A C 1
ATOM 2677 O O . THR A 1 356 ? 16.339 -2.294 -35.026 1.00 93.19 356 THR A O 1
ATOM 2680 N N . ILE A 1 357 ? 15.533 -0.326 -34.287 1.00 95.31 357 ILE A N 1
ATOM 2681 C CA . ILE A 1 357 ? 15.941 0.476 -35.446 1.00 95.31 357 ILE A CA 1
ATOM 2682 C C . ILE A 1 357 ? 17.279 1.199 -35.229 1.00 95.31 357 ILE A C 1
ATOM 2684 O O . ILE A 1 357 ? 17.731 1.909 -36.118 1.00 95.31 357 ILE A O 1
ATOM 2688 N N . GLY A 1 358 ? 17.933 0.988 -34.080 1.00 93.38 358 GLY A N 1
ATOM 2689 C CA . GLY A 1 358 ? 19.216 1.617 -33.753 1.00 93.38 358 GLY A CA 1
ATOM 2690 C C . GLY A 1 358 ? 19.100 3.093 -33.366 1.00 93.38 358 GLY A C 1
ATOM 2691 O O . GLY A 1 358 ? 20.075 3.827 -33.485 1.00 93.38 358 GLY A O 1
ATOM 2692 N N . GLU A 1 359 ? 17.922 3.523 -32.914 1.00 93.12 359 GLU A N 1
ATOM 2693 C CA . GLU A 1 359 ? 17.661 4.891 -32.468 1.00 93.12 359 GLU A CA 1
ATOM 2694 C C . GLU A 1 359 ? 17.357 4.938 -30.964 1.00 93.12 359 GLU A C 1
ATOM 2696 O O . GLU A 1 359 ? 17.068 3.919 -30.329 1.00 93.12 359 GLU A O 1
ATOM 2701 N N . GLU A 1 360 ? 17.378 6.141 -30.391 1.00 88.38 360 GLU A N 1
ATOM 2702 C CA . GLU A 1 360 ? 16.993 6.386 -29.001 1.00 88.38 360 GLU A CA 1
ATOM 2703 C C . GLU A 1 360 ? 15.572 6.947 -28.913 1.00 88.38 360 GLU A C 1
ATOM 2705 O O . GLU A 1 360 ? 15.182 7.855 -29.649 1.00 88.38 360 GLU A O 1
ATOM 2710 N N . ALA A 1 361 ? 14.778 6.407 -27.988 1.00 88.50 361 ALA A N 1
ATOM 2711 C CA . ALA A 1 361 ? 13.424 6.893 -27.770 1.00 88.50 361 ALA A CA 1
ATOM 2712 C C . ALA A 1 361 ? 13.453 8.214 -26.985 1.00 88.50 361 ALA A C 1
ATOM 2714 O O . ALA A 1 361 ? 13.969 8.228 -25.865 1.00 88.50 361 ALA A O 1
ATOM 2715 N N . PRO A 1 362 ? 12.819 9.295 -27.481 1.00 85.31 362 PRO A N 1
ATOM 2716 C CA . PRO A 1 362 ? 12.712 10.518 -26.701 1.00 85.31 362 PRO A CA 1
ATOM 2717 C C . PRO A 1 362 ? 11.841 10.277 -25.466 1.00 85.31 362 PRO A C 1
ATOM 2719 O O . PRO A 1 362 ? 10.780 9.639 -25.572 1.00 85.31 362 PRO A O 1
ATOM 2722 N N . LEU A 1 363 ? 12.302 10.791 -24.322 1.00 81.12 363 LEU A N 1
ATOM 2723 C CA . LEU A 1 363 ? 11.594 10.738 -23.046 1.00 81.12 363 LEU A CA 1
ATOM 2724 C C . LEU A 1 363 ? 10.308 11.566 -23.121 1.00 81.12 363 LEU A C 1
ATOM 2726 O O . LEU A 1 363 ? 10.286 12.666 -23.671 1.00 81.12 363 LEU A O 1
ATOM 2730 N N . ASP A 1 364 ? 9.223 11.015 -22.588 1.00 77.00 364 ASP A N 1
ATOM 2731 C CA . ASP A 1 364 ? 7.932 11.694 -22.570 1.00 77.00 364 ASP A CA 1
ATOM 2732 C C . ASP A 1 364 ? 7.892 12.797 -21.497 1.00 77.00 364 ASP A C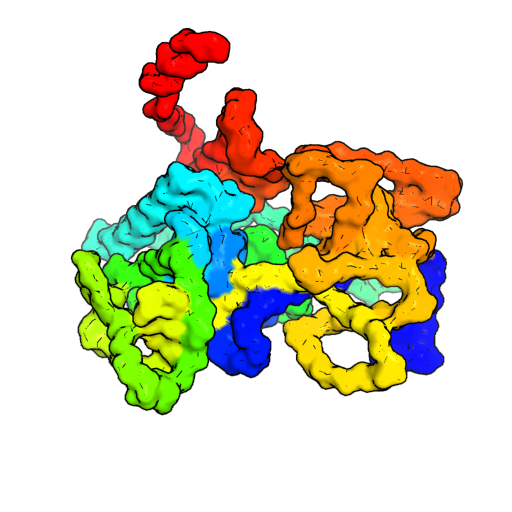 1
ATOM 2734 O O . ASP A 1 364 ? 8.303 12.587 -20.355 1.00 77.00 364 ASP A O 1
ATOM 2738 N N . PHE A 1 365 ? 7.321 13.955 -21.831 1.00 75.25 365 PHE A N 1
ATOM 2739 C CA . PHE A 1 365 ? 7.132 15.066 -20.889 1.00 75.25 365 PHE A CA 1
ATOM 2740 C C . PHE A 1 365 ? 6.289 14.679 -19.656 1.00 75.25 365 PHE A C 1
ATOM 2742 O O . PHE A 1 365 ? 6.386 15.294 -18.596 1.00 75.25 365 PHE A O 1
ATOM 2749 N N . SER A 1 366 ? 5.496 13.608 -19.750 1.00 70.00 366 SER A N 1
ATOM 2750 C CA . SER A 1 366 ? 4.755 13.011 -18.632 1.00 70.00 366 SER A CA 1
ATOM 2751 C C . SER A 1 366 ? 5.633 12.621 -17.436 1.00 70.00 366 SER A C 1
ATOM 2753 O O . SER A 1 366 ? 5.115 12.440 -16.334 1.00 70.00 366 SER A O 1
ATOM 2755 N N . PHE A 1 367 ? 6.944 12.471 -17.642 1.00 73.19 367 PHE A N 1
ATOM 2756 C CA . PHE A 1 367 ? 7.907 12.200 -16.579 1.00 73.19 367 PHE A CA 1
ATOM 2757 C C . PHE A 1 367 ? 8.419 13.467 -15.872 1.00 73.19 367 PHE A C 1
ATOM 2759 O O . PHE A 1 367 ? 8.968 13.354 -14.775 1.00 73.19 367 PHE A O 1
ATOM 2766 N N . GLU A 1 368 ? 8.193 14.654 -16.448 1.00 67.31 368 GLU A N 1
ATOM 2767 C CA . GLU A 1 368 ? 8.520 15.956 -15.848 1.00 67.31 368 GLU A CA 1
ATOM 2768 C C . GLU A 1 368 ? 7.381 16.494 -14.976 1.00 67.31 368 GLU A C 1
ATOM 2770 O O . GLU A 1 368 ? 7.622 17.015 -13.887 1.00 67.31 368 GLU A O 1
ATOM 2775 N N . ILE A 1 369 ? 6.129 16.340 -15.427 1.00 64.75 369 ILE A N 1
ATOM 2776 C CA . ILE A 1 369 ? 4.937 16.770 -14.688 1.00 64.75 369 ILE A CA 1
ATOM 2777 C C . ILE A 1 369 ? 4.023 15.577 -14.465 1.00 64.75 369 ILE A C 1
ATOM 2779 O O . ILE A 1 369 ? 3.349 15.096 -15.376 1.00 64.75 369 ILE A O 1
ATOM 2783 N N . PHE A 1 370 ? 3.932 15.144 -13.213 1.00 64.38 370 PHE A N 1
ATOM 2784 C CA . PHE A 1 370 ? 3.024 14.075 -12.850 1.00 64.38 370 PHE A CA 1
ATOM 2785 C C . PHE A 1 370 ? 1.770 14.636 -12.185 1.00 64.38 370 PHE A C 1
ATOM 2787 O O . PHE A 1 370 ? 1.839 15.366 -11.200 1.00 64.38 370 PHE A O 1
ATOM 2794 N N . THR A 1 371 ? 0.609 14.286 -12.733 1.00 66.44 371 THR A N 1
ATOM 2795 C CA . THR A 1 371 ? -0.691 14.586 -12.134 1.00 66.44 371 THR A CA 1
ATOM 2796 C C . THR A 1 371 ? -1.415 13.280 -11.853 1.00 66.44 371 THR A C 1
ATOM 2798 O O . THR A 1 371 ? -1.543 12.408 -12.714 1.00 66.44 371 THR A O 1
ATOM 2801 N N . HIS A 1 372 ? -1.878 13.126 -10.622 1.00 71.12 372 HIS A N 1
ATOM 2802 C CA . HIS A 1 372 ? -2.693 12.006 -10.195 1.00 71.12 372 HIS A CA 1
ATOM 2803 C C . HIS A 1 372 ? -4.087 12.500 -9.839 1.00 71.12 372 HIS A C 1
ATOM 2805 O O . HIS A 1 372 ? -4.257 13.588 -9.296 1.00 71.12 372 HIS A O 1
ATOM 2811 N N . VAL A 1 373 ? -5.098 11.700 -10.152 1.00 73.25 373 VAL A N 1
ATOM 2812 C CA . VAL A 1 373 ? -6.476 11.987 -9.768 1.00 73.25 373 VAL A CA 1
ATOM 2813 C C . VAL A 1 373 ? -6.977 10.813 -8.953 1.00 73.25 373 VAL A C 1
ATOM 2815 O O . VAL A 1 373 ? -6.925 9.677 -9.420 1.00 73.25 373 VAL A O 1
ATOM 2818 N N . THR A 1 374 ? -7.455 11.100 -7.748 1.00 71.69 374 THR A N 1
ATOM 2819 C CA . THR A 1 374 ? -8.038 10.113 -6.832 1.00 71.69 374 THR A CA 1
ATOM 2820 C C . THR A 1 374 ? -9.290 10.687 -6.169 1.00 71.69 374 THR A C 1
ATOM 2822 O O . THR A 1 374 ? -9.604 11.869 -6.331 1.00 71.69 374 THR A O 1
ATOM 2825 N N . HIS A 1 375 ? -10.030 9.854 -5.444 1.00 73.75 375 HIS A N 1
ATOM 2826 C CA . HIS A 1 375 ? -11.193 10.255 -4.675 1.00 73.75 375 HIS A CA 1
ATOM 2827 C C . HIS A 1 375 ? -10.965 9.969 -3.194 1.00 73.75 375 HIS A C 1
ATOM 2829 O O . HIS A 1 375 ? -10.922 8.813 -2.792 1.00 73.75 375 HIS A O 1
ATOM 2835 N N . PHE A 1 376 ? -10.899 11.010 -2.363 1.00 76.38 376 PHE A N 1
ATOM 2836 C CA . PHE A 1 376 ? -10.888 10.854 -0.906 1.00 76.38 376 PHE A CA 1
ATOM 2837 C C . PHE A 1 376 ? -12.106 11.541 -0.303 1.00 76.38 376 PHE A C 1
ATOM 2839 O O . PHE A 1 376 ? -12.476 12.645 -0.696 1.00 76.38 376 PHE A O 1
ATOM 2846 N N . PHE A 1 377 ? -12.744 10.894 0.671 1.00 74.00 377 PHE A N 1
ATOM 2847 C CA . PHE A 1 377 ? -13.887 11.452 1.401 1.00 74.00 377 PHE A CA 1
ATOM 2848 C C . PHE A 1 377 ? -15.063 11.911 0.514 1.00 74.00 377 PHE A C 1
ATOM 2850 O O . PHE A 1 377 ? -15.786 12.865 0.830 1.00 74.00 377 PHE A O 1
ATOM 2857 N N . GLY A 1 378 ? -15.252 11.239 -0.626 1.00 71.75 378 GLY A N 1
ATOM 2858 C CA . GLY A 1 378 ? -16.263 11.600 -1.619 1.00 71.75 378 GLY A CA 1
ATOM 2859 C C . GLY A 1 378 ? -15.965 12.922 -2.334 1.00 71.75 378 GLY A C 1
ATOM 2860 O O . GLY A 1 378 ? -16.892 13.597 -2.783 1.00 71.75 378 GLY A O 1
ATOM 2861 N N . PHE A 1 379 ? -14.696 13.328 -2.381 1.00 76.31 379 PHE A N 1
ATOM 2862 C CA . PHE A 1 379 ? -14.194 14.445 -3.170 1.00 76.31 379 PHE A CA 1
ATOM 2863 C C . PHE A 1 379 ? -13.202 13.934 -4.201 1.00 76.31 379 PHE A C 1
ATOM 2865 O O . PHE A 1 379 ? -12.307 13.161 -3.871 1.00 76.31 379 PHE A O 1
ATOM 2872 N N . LYS A 1 380 ? -13.338 14.410 -5.437 1.00 77.81 380 LYS A N 1
ATOM 2873 C CA . LYS A 1 380 ? -12.323 14.223 -6.467 1.00 77.81 380 LYS A CA 1
ATOM 2874 C C . LYS A 1 380 ? -11.162 15.176 -6.199 1.00 77.81 380 LYS A C 1
ATOM 2876 O O . LYS A 1 380 ? -11.376 16.382 -6.091 1.00 77.81 380 LYS A O 1
ATOM 2881 N N . LEU A 1 381 ? -9.959 14.628 -6.094 1.00 72.94 381 LEU A N 1
ATOM 2882 C CA . LEU A 1 381 ? -8.726 15.351 -5.819 1.00 72.94 381 LEU A CA 1
ATOM 2883 C C . LEU A 1 381 ? -7.795 15.265 -7.017 1.00 72.94 381 LEU A C 1
ATOM 2885 O O . LEU A 1 381 ? -7.560 14.187 -7.559 1.00 72.94 381 LEU A O 1
ATOM 2889 N N . HIS A 1 382 ? -7.249 16.415 -7.391 1.00 74.12 382 HIS A N 1
ATOM 2890 C CA .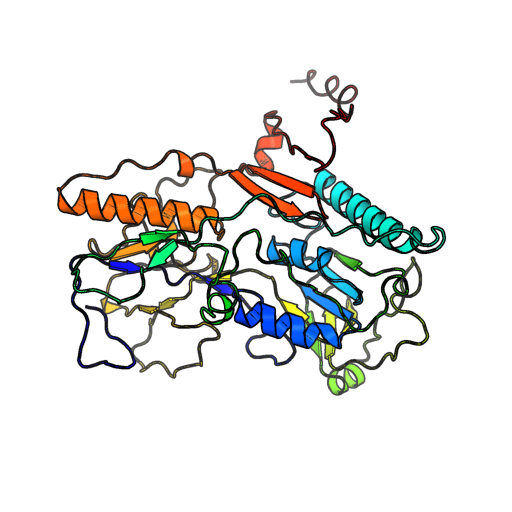 HIS A 1 382 ? -6.200 16.540 -8.389 1.00 74.12 382 HIS A CA 1
ATOM 2891 C C . HIS A 1 382 ? -4.887 16.804 -7.653 1.00 74.12 382 HIS A C 1
ATOM 2893 O O . HIS A 1 382 ? -4.752 17.814 -6.969 1.00 74.12 382 HIS A O 1
ATOM 2899 N N . LEU A 1 383 ? -3.956 15.863 -7.767 1.00 67.69 383 LEU A N 1
ATOM 2900 C CA . LEU A 1 383 ? -2.699 15.804 -7.034 1.00 67.69 383 LEU A CA 1
ATOM 2901 C C . LEU A 1 383 ? -1.533 15.939 -8.016 1.00 67.69 383 LEU A C 1
ATOM 2903 O O . LEU A 1 383 ? -1.102 14.950 -8.613 1.00 67.69 383 LEU A O 1
ATOM 2907 N N . PRO A 1 384 ? -1.045 17.160 -8.243 1.00 61.78 384 PRO A N 1
ATOM 2908 C CA . PRO A 1 384 ? 0.216 17.375 -8.933 1.00 61.78 384 PRO A CA 1
ATOM 2909 C C . PRO A 1 384 ? 1.384 16.956 -8.030 1.00 61.78 384 PRO A C 1
ATOM 2911 O O . PRO A 1 384 ? 1.444 17.318 -6.858 1.00 61.78 384 PRO A O 1
ATOM 2914 N N . GLN A 1 385 ? 2.326 16.202 -8.582 1.00 56.69 385 GLN A N 1
ATOM 2915 C CA . GLN A 1 385 ? 3.523 15.705 -7.907 1.00 56.69 385 GLN A CA 1
ATOM 2916 C C . GLN A 1 385 ? 4.605 16.786 -7.818 1.00 56.69 385 GLN A C 1
ATOM 2918 O O . GLN A 1 385 ? 5.717 16.615 -8.310 1.00 56.69 385 GLN A O 1
ATOM 2923 N N . LEU A 1 386 ? 4.281 17.924 -7.216 1.00 53.03 386 LEU A N 1
ATOM 2924 C CA . LEU A 1 386 ? 5.293 18.859 -6.741 1.00 53.03 386 LEU A CA 1
ATOM 2925 C C . LEU A 1 386 ? 5.352 18.695 -5.222 1.00 53.03 386 LEU A C 1
ATOM 2927 O O . LEU A 1 386 ? 4.299 18.673 -4.583 1.00 53.03 386 LEU A O 1
ATOM 2931 N N . PRO A 1 387 ? 6.539 18.513 -4.619 1.00 45.25 387 PRO A N 1
ATOM 2932 C CA . PRO A 1 387 ? 6.630 18.361 -3.177 1.00 45.25 387 PRO A CA 1
ATOM 2933 C C . PRO A 1 387 ? 5.996 19.568 -2.478 1.00 45.25 387 PRO A C 1
ATOM 2935 O O . PRO A 1 387 ? 6.069 20.692 -2.979 1.00 45.25 387 PRO A O 1
ATOM 2938 N N . ASN A 1 388 ? 5.469 19.348 -1.270 1.00 42.50 388 ASN A N 1
ATOM 2939 C CA . ASN A 1 388 ? 4.957 20.391 -0.366 1.00 42.50 388 ASN A CA 1
ATOM 2940 C C . ASN A 1 388 ? 5.924 21.589 -0.188 1.00 42.50 388 ASN A C 1
ATOM 2942 O O . ASN A 1 388 ? 5.509 22.666 0.227 1.00 42.50 388 ASN A O 1
ATOM 2946 N N . TYR A 1 389 ? 7.207 21.435 -0.532 1.00 37.97 389 TYR A N 1
ATOM 2947 C CA . TYR A 1 389 ? 8.210 22.501 -0.527 1.00 37.97 389 TYR A CA 1
ATOM 2948 C C . TYR A 1 389 ? 8.043 23.557 -1.630 1.00 37.97 389 TYR A C 1
ATOM 2950 O O . TYR A 1 389 ? 8.480 24.686 -1.434 1.00 37.97 389 TYR A O 1
ATOM 2958 N N . VAL A 1 390 ? 7.378 23.267 -2.754 1.00 37.53 390 VAL A N 1
ATOM 2959 C CA . VAL A 1 390 ? 7.142 24.284 -3.802 1.00 37.53 390 VAL A CA 1
ATOM 2960 C C . VAL A 1 390 ? 6.059 25.289 -3.382 1.00 37.53 390 VAL A C 1
ATOM 2962 O O . VAL A 1 390 ? 6.031 26.413 -3.882 1.00 37.53 390 VAL A O 1
ATOM 2965 N N . MET A 1 391 ? 5.253 24.968 -2.362 1.00 38.00 391 MET A N 1
ATOM 2966 C CA . MET A 1 391 ? 4.347 25.942 -1.738 1.00 38.00 391 MET A CA 1
ATOM 2967 C C . MET A 1 391 ? 5.091 27.075 -1.002 1.00 38.00 391 MET A C 1
ATOM 2969 O O . MET A 1 391 ? 4.491 28.115 -0.752 1.00 38.00 391 MET A O 1
ATOM 2973 N N . HIS A 1 392 ? 6.394 26.934 -0.703 1.00 34.19 392 HIS A N 1
ATOM 2974 C CA . HIS A 1 392 ? 7.220 28.052 -0.212 1.00 34.19 392 HIS A CA 1
ATOM 2975 C C . HIS A 1 392 ? 7.626 29.041 -1.321 1.00 34.19 392 HIS A C 1
ATOM 2977 O O . HIS A 1 392 ? 8.004 30.165 -1.011 1.00 34.19 392 HIS A O 1
ATOM 2983 N N . PHE A 1 393 ? 7.518 28.662 -2.601 1.00 29.88 393 PHE A N 1
ATOM 2984 C CA . PHE A 1 393 ? 7.913 29.491 -3.750 1.00 29.88 393 PHE A CA 1
ATOM 2985 C C . PHE A 1 393 ? 6.736 30.181 -4.461 1.00 29.88 393 PHE A C 1
ATOM 2987 O O . PHE A 1 393 ? 6.879 30.664 -5.581 1.00 29.88 393 PHE A O 1
ATOM 2994 N N . GLY A 1 394 ? 5.565 30.271 -3.823 1.00 26.30 394 GLY A N 1
ATOM 2995 C CA . GLY A 1 394 ? 4.456 31.083 -4.337 1.00 26.30 394 GLY A CA 1
ATOM 2996 C C . GLY A 1 394 ? 3.765 30.537 -5.595 1.00 26.30 394 GLY A C 1
ATOM 2997 O O . GLY A 1 394 ? 2.966 31.249 -6.201 1.00 26.30 394 GLY A O 1
ATOM 2998 N N . ILE A 1 395 ? 4.010 29.279 -5.982 1.00 29.94 395 ILE A N 1
ATOM 2999 C CA . ILE A 1 395 ? 3.235 28.617 -7.040 1.00 29.94 395 ILE A CA 1
ATOM 3000 C C . ILE A 1 395 ? 1.952 28.064 -6.412 1.00 29.94 395 ILE A C 1
ATOM 3002 O O . ILE A 1 395 ? 1.933 26.990 -5.815 1.00 29.94 395 ILE A O 1
ATOM 3006 N N . ILE A 1 396 ? 0.873 28.838 -6.531 1.00 30.39 396 ILE A N 1
ATOM 3007 C CA . ILE A 1 396 ? -0.482 28.447 -6.133 1.00 30.39 396 ILE A CA 1
ATOM 3008 C C . ILE A 1 396 ? -0.937 27.323 -7.063 1.00 30.39 396 ILE A C 1
ATOM 3010 O O . ILE A 1 396 ? -1.235 27.563 -8.233 1.00 30.39 396 ILE A O 1
ATOM 3014 N N . LEU A 1 397 ? -1.014 26.099 -6.547 1.00 36.44 397 LEU A N 1
ATOM 3015 C CA . LEU A 1 397 ? -1.515 24.962 -7.307 1.00 36.44 397 LEU A CA 1
ATOM 3016 C C . LEU A 1 397 ? -2.856 24.508 -6.729 1.00 36.44 397 LEU A C 1
ATOM 3018 O O . LEU A 1 397 ? -2.965 24.107 -5.572 1.00 36.44 397 LEU A O 1
ATOM 3022 N N . PHE A 1 398 ? -3.904 24.661 -7.536 1.00 34.84 398 PHE A N 1
ATOM 3023 C CA . PHE A 1 398 ? -5.292 24.472 -7.130 1.00 34.84 398 PHE A CA 1
ATOM 3024 C C . PHE A 1 398 ? -5.603 22.998 -6.832 1.00 34.84 398 PHE A C 1
ATOM 3026 O O . PHE A 1 398 ? -5.646 22.174 -7.745 1.00 34.84 398 PHE A O 1
ATOM 3033 N N . ILE A 1 399 ? -5.959 22.680 -5.583 1.00 39.94 399 ILE A N 1
ATOM 3034 C CA . ILE A 1 399 ? -6.803 21.512 -5.301 1.00 39.94 399 ILE A CA 1
ATOM 3035 C C . ILE A 1 399 ? -8.221 21.886 -5.746 1.00 39.94 399 ILE A C 1
ATOM 3037 O O . ILE A 1 399 ? -8.955 22.575 -5.038 1.00 39.94 399 ILE A O 1
ATOM 3041 N N . ILE A 1 400 ? -8.604 21.485 -6.960 1.00 38.47 400 ILE A N 1
ATOM 3042 C CA . ILE A 1 400 ? -9.960 21.724 -7.463 1.00 38.47 400 ILE A CA 1
ATOM 3043 C C . ILE A 1 400 ? -10.889 20.649 -6.893 1.00 38.47 400 ILE A C 1
ATOM 3045 O O . ILE A 1 400 ? -10.917 19.515 -7.370 1.00 38.47 400 ILE A O 1
ATOM 3049 N N . PHE A 1 401 ? -11.692 21.022 -5.898 1.00 37.66 401 PHE A N 1
ATOM 3050 C CA . PHE A 1 401 ? -12.816 20.214 -5.435 1.00 37.66 401 PHE A CA 1
ATOM 3051 C C . PHE A 1 401 ? -13.974 20.353 -6.428 1.00 37.66 401 PHE A C 1
ATOM 3053 O O . PHE A 1 401 ? -14.663 21.371 -6.452 1.00 37.66 401 PHE A O 1
ATOM 3060 N N . THR A 1 402 ? -14.212 19.336 -7.254 1.00 32.91 402 THR A N 1
ATOM 3061 C CA . THR A 1 402 ? -15.421 19.292 -8.092 1.00 32.91 402 THR A CA 1
ATOM 3062 C C . THR A 1 402 ? -16.496 18.452 -7.402 1.00 32.91 402 THR A C 1
ATOM 3064 O O . THR A 1 402 ? -16.284 17.280 -7.094 1.00 32.91 402 THR A O 1
ATOM 3067 N N . HIS A 1 403 ? -17.655 19.054 -7.115 1.00 32.81 403 HIS A N 1
ATOM 3068 C CA . HIS A 1 403 ? -18.832 18.335 -6.622 1.00 32.81 403 HIS A CA 1
ATOM 3069 C C . HIS A 1 403 ? -19.668 17.876 -7.826 1.00 32.81 403 HIS A C 1
ATOM 3071 O O . HIS A 1 403 ? -20.037 18.682 -8.678 1.00 32.81 403 HIS A O 1
ATOM 3077 N N . THR A 1 404 ? -19.984 16.585 -7.919 1.00 36.12 404 THR A N 1
ATOM 3078 C CA . THR A 1 404 ? -20.759 15.981 -9.020 1.00 36.12 404 THR A CA 1
ATOM 3079 C C . THR A 1 404 ? -22.261 16.245 -8.896 1.00 36.12 404 THR A C 1
ATOM 3081 O O . THR A 1 404 ? -23.068 15.320 -8.882 1.00 36.12 404 THR A O 1
ATOM 3084 N N . LYS A 1 405 ? -22.662 17.516 -8.798 1.00 30.88 405 LYS A N 1
ATOM 3085 C CA . LYS A 1 405 ? -24.042 17.969 -9.026 1.00 30.88 405 LYS A CA 1
ATOM 3086 C C . LYS A 1 405 ? -24.039 19.486 -9.175 1.00 30.88 405 LYS A C 1
ATOM 3088 O O . LYS A 1 405 ? -23.729 20.176 -8.213 1.00 30.88 405 LYS A O 1
ATOM 3093 N N . THR A 1 406 ? -24.405 19.939 -10.379 1.00 27.70 406 THR A N 1
ATOM 3094 C CA . THR A 1 406 ? -24.567 21.337 -10.822 1.00 27.70 406 THR A CA 1
ATOM 3095 C C . THR A 1 406 ? -23.314 22.212 -10.723 1.00 27.70 406 THR A C 1
ATOM 3097 O O . THR A 1 406 ? -22.682 22.316 -9.681 1.00 27.70 406 THR A O 1
ATOM 3100 N N . GLN A 1 407 ? -22.957 22.859 -11.836 1.00 26.77 407 GLN A N 1
ATOM 3101 C CA . GLN A 1 407 ? -21.936 23.903 -11.885 1.00 26.77 407 GLN A CA 1
ATOM 3102 C C . GLN A 1 407 ? -22.361 25.081 -10.991 1.00 26.77 407 GLN A C 1
ATOM 3104 O O . GLN A 1 407 ? -22.986 26.026 -11.459 1.00 26.77 407 GLN A O 1
ATOM 3109 N N . SER A 1 408 ? -22.039 25.032 -9.700 1.00 23.00 408 SER A N 1
ATOM 3110 C CA . SER A 1 408 ? -21.954 26.222 -8.860 1.00 23.00 408 SER A CA 1
ATOM 3111 C C . SER A 1 408 ? -20.509 26.378 -8.399 1.00 23.00 408 SER A C 1
ATOM 3113 O O . SER A 1 408 ? -19.937 25.549 -7.690 1.00 23.00 408 SER A O 1
ATOM 3115 N N . TRP A 1 409 ? -19.884 27.447 -8.881 1.00 28.52 409 TRP A N 1
ATOM 3116 C CA . TRP A 1 409 ? -18.539 27.848 -8.505 1.00 28.52 409 TRP A CA 1
ATOM 3117 C C . TRP A 1 409 ? -18.594 28.461 -7.106 1.00 28.52 409 TRP A C 1
ATOM 3119 O O . TRP A 1 409 ? -18.763 29.668 -6.957 1.00 28.52 409 TRP A O 1
ATOM 3129 N N . HIS A 1 410 ? -18.473 27.647 -6.059 1.00 27.39 410 HIS A N 1
ATOM 3130 C CA . HIS A 1 410 ? -18.220 28.193 -4.729 1.00 27.39 410 HIS A CA 1
ATOM 3131 C C . HIS A 1 410 ? -16.737 28.540 -4.617 1.00 27.39 410 HIS A C 1
ATOM 3133 O O . HIS A 1 410 ? -15.892 27.701 -4.311 1.00 27.39 410 HIS A O 1
ATOM 3139 N N . ARG A 1 411 ? -16.427 29.805 -4.906 1.00 27.92 411 ARG A N 1
ATOM 3140 C CA . ARG A 1 411 ? -15.154 30.437 -4.568 1.00 27.92 411 ARG A CA 1
ATOM 3141 C C . ARG A 1 411 ? -15.057 30.449 -3.039 1.00 27.92 411 ARG A C 1
ATOM 3143 O O . ARG A 1 411 ? -15.791 31.181 -2.384 1.00 27.92 411 ARG A O 1
ATOM 3150 N N . ALA A 1 412 ? -14.200 29.615 -2.460 1.00 29.45 412 ALA A N 1
ATOM 3151 C CA . ALA A 1 412 ? -13.813 29.788 -1.067 1.00 29.45 412 ALA A CA 1
ATOM 3152 C C . ALA A 1 412 ? -12.888 31.015 -1.003 1.00 29.45 412 ALA A C 1
ATOM 3154 O O . ALA A 1 412 ? -11.705 30.928 -1.328 1.00 29.45 412 ALA A O 1
ATOM 3155 N N . GLU A 1 413 ? -13.438 32.181 -0.663 1.00 25.88 413 GLU A N 1
ATOM 3156 C CA . GLU A 1 413 ? -12.655 33.376 -0.345 1.00 25.88 413 GLU A CA 1
ATOM 3157 C C . GLU A 1 413 ? -11.885 33.133 0.958 1.00 25.88 413 GLU A C 1
ATOM 3159 O O . GLU A 1 413 ? -12.416 33.304 2.051 1.00 25.88 413 GLU A O 1
ATOM 3164 N N . TRP A 1 414 ? -10.634 32.681 0.847 1.00 37.03 414 TRP A N 1
ATOM 3165 C CA . TRP A 1 414 ? -9.763 32.443 2.006 1.00 37.03 414 TRP A CA 1
ATOM 3166 C C . TRP A 1 414 ? -8.376 33.086 1.895 1.00 37.03 414 TRP A C 1
ATOM 3168 O O . TRP A 1 414 ? -7.474 32.740 2.652 1.00 37.03 414 TRP A O 1
ATOM 3178 N N . PHE A 1 415 ? -8.191 34.066 1.004 1.00 32.75 415 PHE A N 1
ATOM 3179 C CA . PHE A 1 415 ? -6.921 34.788 0.880 1.00 32.75 415 PHE A CA 1
ATOM 3180 C C . PHE A 1 415 ? -7.115 36.276 0.561 1.00 32.75 415 PHE A C 1
ATOM 3182 O O . PHE A 1 415 ? -6.957 36.705 -0.572 1.00 32.75 415 PHE A O 1
ATOM 3189 N N . GLN A 1 416 ? -7.401 37.079 1.593 1.00 26.47 416 GLN A N 1
ATOM 3190 C CA . GLN A 1 416 ? -7.219 38.541 1.543 1.00 26.47 416 GLN A CA 1
ATOM 3191 C C . GLN A 1 416 ? -6.571 39.121 2.821 1.00 26.47 416 GLN A C 1
ATOM 3193 O O . GLN A 1 416 ? -6.576 40.332 3.015 1.00 26.47 416 GLN A O 1
ATOM 3198 N N . ARG A 1 417 ? -6.017 38.300 3.732 1.00 28.36 417 ARG A N 1
ATOM 3199 C CA . ARG A 1 417 ? -5.464 38.813 5.010 1.00 28.36 417 ARG A CA 1
ATOM 3200 C C . ARG A 1 417 ? -4.048 38.383 5.394 1.00 28.36 417 ARG A C 1
ATOM 3202 O O . ARG A 1 417 ? -3.591 38.790 6.449 1.00 28.36 417 ARG A O 1
ATOM 3209 N N . ARG A 1 418 ? -3.317 37.631 4.563 1.00 31.14 418 ARG A N 1
ATOM 3210 C CA . ARG A 1 418 ? -1.913 37.260 4.867 1.00 31.14 418 ARG A CA 1
ATOM 3211 C C . ARG A 1 418 ? -0.890 37.589 3.772 1.00 31.14 418 ARG A C 1
ATOM 3213 O O . ARG A 1 418 ? 0.237 37.124 3.836 1.00 31.14 418 ARG A O 1
ATOM 3220 N N . GLY A 1 419 ? -1.263 38.416 2.792 1.00 28.61 419 GLY A N 1
ATOM 3221 C CA . GLY A 1 419 ? -0.361 38.861 1.717 1.00 28.61 419 GLY A CA 1
ATOM 3222 C C . GLY A 1 419 ? 0.446 40.132 2.013 1.00 28.61 419 GLY A C 1
ATOM 3223 O O . GLY A 1 419 ? 1.390 40.412 1.287 1.00 28.61 419 GLY A O 1
ATOM 3224 N N . ASN A 1 420 ? 0.116 40.889 3.068 1.00 29.02 420 ASN A N 1
ATOM 3225 C CA . ASN A 1 420 ? 0.714 42.212 3.314 1.00 29.02 420 ASN A CA 1
ATOM 3226 C C . ASN A 1 420 ? 1.796 42.257 4.408 1.00 29.02 420 ASN A C 1
ATOM 3228 O O . ASN A 1 420 ? 2.339 43.328 4.649 1.00 29.02 420 ASN A O 1
ATOM 3232 N N . GLU A 1 421 ? 2.145 41.140 5.054 1.00 32.28 421 GLU A N 1
ATOM 3233 C CA . GLU A 1 421 ? 3.139 41.144 6.150 1.00 32.28 421 GLU A CA 1
ATOM 3234 C C . GLU A 1 421 ? 4.499 40.524 5.788 1.00 32.28 421 GLU A C 1
ATOM 3236 O O . GLU A 1 421 ? 5.431 40.616 6.581 1.00 32.28 421 GLU A O 1
ATOM 3241 N N . CYS A 1 422 ? 4.671 39.959 4.585 1.00 30.92 422 CYS A N 1
ATOM 3242 C CA . CYS A 1 422 ? 5.945 39.338 4.177 1.00 30.92 422 CYS A CA 1
ATOM 3243 C C . CYS A 1 422 ? 6.689 40.051 3.034 1.00 30.92 422 CYS A C 1
ATOM 3245 O O . CYS A 1 422 ? 7.750 39.587 2.632 1.00 30.92 422 CYS A O 1
ATOM 3247 N N . MET A 1 423 ? 6.209 41.200 2.546 1.00 30.39 423 MET A N 1
ATOM 3248 C CA . MET A 1 423 ? 7.004 42.099 1.693 1.00 30.39 423 MET A CA 1
ATOM 3249 C C . MET A 1 423 ? 7.384 43.347 2.485 1.00 30.39 423 MET A C 1
ATOM 3251 O O . MET A 1 423 ? 6.766 44.401 2.362 1.00 30.39 423 MET A O 1
ATOM 3255 N N . GLY A 1 424 ? 8.382 43.210 3.352 1.00 35.41 424 GLY A N 1
ATOM 3256 C CA . GLY A 1 424 ? 8.868 44.335 4.138 1.00 35.41 424 GLY A CA 1
ATOM 3257 C C . GLY A 1 424 ? 9.803 43.932 5.264 1.00 35.41 424 GLY A C 1
ATOM 3258 O O . GLY A 1 424 ? 9.453 44.153 6.418 1.00 35.41 424 GLY A O 1
ATOM 3259 N N . LYS A 1 425 ? 10.965 43.352 4.930 1.00 33.06 425 LYS A N 1
ATOM 3260 C CA . LYS A 1 425 ? 12.275 43.600 5.569 1.00 33.06 425 LYS A CA 1
ATOM 3261 C C . LYS A 1 425 ? 13.325 42.602 5.056 1.00 33.06 425 LYS A C 1
ATOM 3263 O O . LYS A 1 425 ? 13.132 41.402 5.202 1.00 33.06 425 LYS A O 1
ATOM 3268 N N . SER A 1 426 ? 14.392 43.205 4.513 1.00 33.81 426 SER A N 1
ATOM 3269 C CA . SER A 1 426 ? 15.702 42.698 4.052 1.00 33.81 426 SER A CA 1
ATOM 3270 C C . SER A 1 426 ? 15.720 41.580 3.021 1.00 33.81 426 SER A C 1
ATOM 3272 O O . SER A 1 426 ? 15.504 40.415 3.421 1.00 33.81 426 SER A O 1
#

Organism: Hydatigena taeniaeformis (NCBI:txid6205)